Protein AF-A0A7V3T4D0-F1 (afdb_monomer)

Solvent-accessible surface area (backbone atoms only — not comparable to full-atom values): 30977 Å² total; per-residue (Å²): 140,80,85,79,81,73,74,68,70,60,58,57,58,55,50,50,58,54,49,53,52,41,52,51,51,51,52,50,28,52,54,30,37,50,28,10,52,17,19,44,48,46,62,77,41,38,83,82,63,59,73,73,59,82,82,41,54,22,85,73,47,72,92,39,46,38,53,57,53,40,43,53,52,14,54,49,30,37,55,43,21,55,49,27,60,78,30,53,94,41,73,66,18,57,53,50,51,44,51,53,48,51,52,54,49,50,50,51,50,38,34,52,65,65,73,44,72,79,46,51,72,49,64,78,36,36,44,44,49,63,74,73,69,47,63,62,73,48,39,14,52,54,45,50,52,51,51,50,52,53,48,49,53,46,48,52,54,50,47,38,68,74,70,68,60,91,83,87,88,83,85,86,82,91,81,87,86,88,84,89,88,92,85,87,84,88,61,56,58,22,39,44,36,34,30,36,43,31,43,44,32,27,47,86,89,67,49,73,38,73,88,71,33,47,77,67,44,55,34,40,38,29,38,46,99,64,36,34,35,33,36,42,96,49,38,35,38,35,36,53,67,63,28,18,36,38,37,36,56,52,65,93,91,46,77,37,45,31,49,56,41,78,63,62,58,62,38,82,34,52,45,81,44,29,47,58,35,48,54,74,56,35,21,59,42,63,72,71,42,93,61,50,47,64,48,53,43,45,81,34,41,25,23,78,40,48,78,14,38,31,32,37,39,51,76,44,55,70,46,90,84,61,35,29,58,31,31,35,39,32,27,27,36,67,69,30,28,72,43,24,71,70,40,92,59,56,66,76,77,83,66,60,72,67,58,48,48,59,51,69,50,69,40,65,82,77,46,65,67,68,41,67,46,29,38,38,36,51,79,37,73,44,75,56,97,87,42,81,39,63,40,27,32,40,36,39,34,52,40,55,66,81,73,80,55,96,70,75,87,90,77,84,76,76,86,72,70,90,86,74,83,81,68,91,67,78,81,61,84,93,37,53,38,42,38,37,35,43,39,36,58,78,46,76,45,84,40,75,18,49,52,84,59,81,76,62,48,46,73,30,64,36,37,29,57,91,54,53,40,75,96,59,68,35,68,42,32,76,48,75,26,76,40,86,86,55,63,67,66,60,89,43,74,66,56,50,49,50,37,54,48,49,55,52,45,38,53,46,48,57,49,47,43,51,52,50,49,52,51,47,51,52,50,50,48,50,60,70,43,44,65,56,53,53,48,52,53,51,52,52,52,54,51,50,55,51,56,59,63,69,67,62,79,131

Sequence (554 aa):
MSTGFRPATLEARLGLGYYLGTLFLASAVLLLAVAGLGKLAAVFYPATFAARVVAVKDPVFPFLDARVTAFGAAVLELVCAAFIWRHRRSHRAWLALAYVVCLLLLYRVGLLLVGLETGPGCRCLGATVQWVGLHPALEGRLSGWLLAWWALGVCIWACARVLRVRHVASAMGTVWGMMLACSSAATAQHLELRGGLTWVVYYENGQEDKEATQPPKTFTVWLSSNRWCVKSDIELAFGQGSNTFYAVFANKEVPASAGVFAGFYPAFSPPIVTVPWLAFCSGSYFREDPEWQHLPLPWRLALVDPDAHRCKAEVSFLDQISRLPRRVTFRTTEQRLKSVAQSRYLRVGKLPRNDEILRQQDYTRLYPTGMVCGRYQVTIATNLFGMTLPWEAELEVYAQRGVFGGRLSGQQVTSLPPSRILQPKPVRTETFVRVRSMLRLSNAMQRSGEVPLTLLPAHAGVADSRLQSRELGVDHVRYWVRGHDQWKLAPDAQLTNLFVAALKQARWERRMHFFLRASLYLAFAAVLFFPLGLMAWRIVKSSNQRKTQQKCPI

pLDDT: mean 77.73, std 17.2, range [28.48, 98.31]

Nearest PDB structures (foldseek):
  8hw4-assembly1_A  TM=1.841E-01  e=2.597E+00  Homo sapiens

Structure (mmCIF, N/CA/C/O backbone):
data_AF-A0A7V3T4D0-F1
#
_entry.id   AF-A0A7V3T4D0-F1
#
loop_
_atom_site.group_PDB
_atom_site.id
_atom_site.type_symbol
_atom_site.label_atom_id
_atom_site.label_alt_id
_atom_site.label_comp_id
_atom_site.label_asym_id
_atom_site.label_entity_id
_atom_site.label_seq_id
_atom_site.pdbx_PDB_ins_code
_atom_site.Cartn_x
_atom_site.Cartn_y
_atom_site.Cartn_z
_atom_site.occupancy
_atom_site.B_iso_or_equiv
_atom_site.auth_seq_id
_atom_site.auth_comp_id
_atom_site.auth_asym_id
_atom_site.auth_atom_id
_atom_site.pdbx_PDB_model_num
ATOM 1 N N . MET A 1 1 ? -37.286 34.541 74.229 1.00 44.84 1 MET A N 1
ATOM 2 C CA . MET A 1 1 ? -37.266 34.761 72.765 1.00 44.84 1 MET A CA 1
ATOM 3 C C . MET A 1 1 ? -36.307 33.758 72.141 1.00 44.84 1 MET A C 1
ATOM 5 O O . MET A 1 1 ? -35.135 33.801 72.485 1.00 44.84 1 MET A O 1
ATOM 9 N N . SER A 1 2 ? -36.770 32.867 71.263 1.00 40.97 2 SER A N 1
ATOM 10 C CA . SER A 1 2 ? -35.892 32.047 70.414 1.00 40.97 2 SER A CA 1
ATOM 11 C C . SER A 1 2 ? -36.277 32.270 68.952 1.00 40.97 2 SER A C 1
ATOM 13 O O . SER A 1 2 ? -37.372 31.928 68.507 1.00 40.97 2 SER A O 1
ATOM 15 N N . THR A 1 3 ? -35.397 32.920 68.199 1.00 48.38 3 THR A N 1
ATOM 16 C CA . THR A 1 3 ? -35.604 33.202 66.777 1.00 48.38 3 THR A CA 1
ATOM 17 C C . THR A 1 3 ? -35.328 31.937 65.969 1.00 48.38 3 THR A C 1
ATOM 19 O O . THR A 1 3 ? -34.184 31.565 65.721 1.00 48.38 3 THR A O 1
ATOM 22 N N . GLY A 1 4 ? -36.399 31.241 65.579 1.00 47.25 4 GLY A N 1
ATOM 23 C CA . GLY A 1 4 ? -36.317 29.996 64.816 1.00 47.25 4 GLY A CA 1
ATOM 24 C C . GLY A 1 4 ? -35.646 30.190 63.454 1.00 47.25 4 GLY A C 1
ATOM 25 O O . GLY A 1 4 ? -36.272 30.668 62.507 1.00 47.25 4 GLY A O 1
ATOM 26 N N . PHE A 1 5 ? -34.384 29.774 63.347 1.00 52.78 5 PHE A N 1
ATOM 27 C CA . PHE A 1 5 ? -33.596 29.813 62.116 1.00 52.78 5 PHE A CA 1
ATOM 28 C C . PHE A 1 5 ? -34.156 28.795 61.102 1.00 52.78 5 PHE A C 1
ATOM 30 O O . PHE A 1 5 ? -33.805 27.614 61.115 1.00 52.78 5 PHE A O 1
ATOM 37 N N . ARG A 1 6 ? -35.078 29.227 60.230 1.00 52.62 6 ARG A N 1
ATOM 38 C CA . ARG A 1 6 ? -35.637 28.362 59.176 1.00 52.62 6 ARG A CA 1
ATOM 39 C C . ARG A 1 6 ? -34.540 27.993 58.157 1.00 52.62 6 ARG A C 1
ATOM 41 O O . ARG A 1 6 ? -33.875 28.895 57.644 1.00 52.62 6 ARG A O 1
ATOM 48 N N . PRO A 1 7 ? -34.346 26.705 57.814 1.00 55.00 7 PRO A N 1
ATOM 49 C CA . PRO A 1 7 ? -33.242 26.261 56.960 1.00 55.00 7 PRO A CA 1
ATOM 50 C C . PRO A 1 7 ? -33.497 26.535 55.464 1.00 55.00 7 PRO A C 1
ATOM 52 O O . PRO A 1 7 ? -33.751 25.624 54.677 1.00 55.00 7 PRO A O 1
ATOM 55 N N . ALA A 1 8 ? -33.349 27.795 55.043 1.00 56.03 8 ALA A N 1
ATOM 56 C CA . ALA A 1 8 ? -33.472 28.227 53.641 1.00 56.03 8 ALA A CA 1
ATOM 57 C C . ALA A 1 8 ? -32.461 27.554 52.677 1.00 56.03 8 ALA A C 1
ATOM 59 O O . ALA A 1 8 ? -32.614 27.587 51.456 1.00 56.03 8 ALA A O 1
ATOM 60 N N . THR A 1 9 ? -31.415 26.916 53.207 1.00 61.88 9 THR A N 1
ATOM 61 C CA . THR A 1 9 ? -30.320 26.316 52.429 1.00 61.88 9 THR A CA 1
ATOM 62 C C . THR A 1 9 ? -30.679 24.995 51.745 1.00 61.88 9 THR A C 1
ATOM 64 O O . THR A 1 9 ? -29.975 24.585 50.817 1.00 61.88 9 THR A O 1
ATOM 67 N N . LEU A 1 10 ? -31.748 24.310 52.170 1.00 58.03 10 LEU A N 1
ATOM 68 C CA . LEU A 1 10 ? -32.084 22.977 51.657 1.00 58.03 10 LEU A CA 1
ATOM 69 C C . LEU A 1 10 ? -32.953 23.035 50.389 1.00 58.03 10 LEU A C 1
ATOM 71 O O . LEU A 1 10 ? -32.703 22.280 49.448 1.00 58.03 10 LEU A O 1
ATOM 75 N N . GLU A 1 11 ? -33.885 23.988 50.310 1.00 58.84 11 GLU A N 1
ATOM 76 C CA . GLU A 1 11 ? -34.700 24.239 49.111 1.00 58.84 11 GLU A CA 1
ATOM 77 C C . GLU A 1 11 ? -33.863 24.827 47.965 1.00 58.84 11 GLU A C 1
ATOM 79 O O . GLU A 1 11 ? -33.927 24.331 46.839 1.00 58.84 11 GLU A O 1
ATOM 84 N N . ALA A 1 12 ? -32.983 25.794 48.256 1.00 62.16 12 ALA A N 1
ATOM 85 C CA . ALA A 1 12 ? -32.082 26.387 47.261 1.00 62.16 12 ALA A CA 1
ATOM 86 C C . ALA A 1 12 ? -31.193 25.335 46.560 1.00 62.16 12 ALA A C 1
ATOM 88 O O . ALA A 1 12 ? -30.996 25.374 45.342 1.00 62.16 12 ALA A O 1
ATOM 89 N N . ARG A 1 13 ? -30.702 24.336 47.311 1.00 60.84 13 ARG A N 1
ATOM 90 C CA . ARG A 1 13 ? -29.888 23.230 46.769 1.00 60.84 13 ARG A CA 1
ATOM 91 C C . ARG A 1 13 ? -30.697 22.241 45.922 1.00 60.84 13 ARG A C 1
ATOM 93 O O . ARG A 1 13 ? -30.143 21.664 44.987 1.00 60.84 13 ARG A O 1
ATOM 100 N N . LEU A 1 14 ? -31.986 22.049 46.211 1.00 66.25 14 LEU A N 1
ATOM 101 C CA . LEU A 1 14 ? -32.885 21.239 45.377 1.00 66.25 14 LEU A CA 1
ATOM 102 C C . LEU A 1 14 ? -33.254 21.968 44.074 1.00 66.25 14 LEU A C 1
ATOM 104 O O . LEU A 1 14 ? -33.275 21.345 43.010 1.00 66.25 14 LEU A O 1
ATOM 108 N N . GLY A 1 15 ? -33.460 23.288 44.138 1.00 71.94 15 GLY A N 1
ATOM 109 C CA . GLY A 1 15 ? -33.728 24.131 42.971 1.00 71.94 15 GLY A CA 1
ATOM 110 C C . GLY A 1 15 ? -32.603 24.099 41.931 1.00 71.94 15 GLY A C 1
ATOM 111 O O . GLY A 1 15 ? -32.872 23.898 40.746 1.00 71.94 15 GLY A O 1
ATOM 112 N N . LEU A 1 16 ? -31.339 24.211 42.361 1.00 76.44 16 LEU A N 1
ATOM 113 C CA . LEU A 1 16 ? -30.188 24.249 41.447 1.00 76.44 16 LEU A CA 1
ATOM 114 C C . LEU A 1 16 ? -30.050 22.969 40.603 1.00 76.44 16 LEU A C 1
ATOM 116 O O . LEU A 1 16 ? -29.874 23.048 39.388 1.00 76.44 16 LEU A O 1
ATOM 120 N N . GLY A 1 17 ? -30.177 21.786 41.215 1.00 77.38 17 GLY A N 1
ATOM 121 C CA . GLY A 1 17 ? -30.091 20.510 40.491 1.00 77.38 17 GLY A CA 1
ATOM 122 C C . GLY A 1 17 ? -31.218 20.324 39.469 1.00 77.38 17 GLY A C 1
ATOM 123 O O . GLY A 1 17 ? -30.985 19.857 38.353 1.00 77.38 17 GLY A O 1
ATOM 124 N N . TYR A 1 18 ? -32.436 20.750 39.817 1.00 81.12 18 TYR A N 1
ATOM 125 C CA . TYR A 1 18 ? -33.582 20.732 38.906 1.00 81.12 18 TYR A CA 1
ATOM 126 C C . TYR A 1 18 ? -33.411 21.715 37.735 1.00 81.12 18 TYR A C 1
ATOM 128 O O . TYR A 1 18 ? -33.727 21.384 36.587 1.00 81.12 18 TYR A O 1
ATOM 136 N N . TYR A 1 19 ? -32.865 22.903 38.005 1.00 83.25 19 TYR A N 1
ATOM 137 C CA . TYR A 1 19 ? -32.579 23.919 36.995 1.00 83.25 19 TYR A CA 1
ATOM 138 C C . TYR A 1 19 ? -31.507 23.447 36.001 1.00 83.25 19 TYR A C 1
ATOM 140 O O . TYR A 1 19 ? -31.752 23.453 34.794 1.00 83.25 19 TYR A O 1
ATOM 148 N N . LEU A 1 20 ? -30.379 22.922 36.495 1.00 86.06 20 LEU A N 1
ATOM 149 C CA . LEU A 1 20 ? -29.310 22.351 35.664 1.00 86.06 20 LEU A CA 1
ATOM 150 C C . LEU A 1 20 ? -29.809 21.184 34.797 1.00 86.06 20 LEU A C 1
ATOM 152 O O . LEU A 1 20 ? -29.524 21.137 33.601 1.00 86.06 20 LEU A O 1
ATOM 156 N N . GLY A 1 21 ? -30.618 20.280 35.361 1.00 88.06 21 GLY A N 1
ATOM 157 C CA . GLY A 1 21 ? -31.240 19.196 34.597 1.00 88.06 21 GLY A CA 1
ATOM 158 C C . GLY A 1 21 ? -32.201 19.697 33.510 1.00 88.06 21 GLY A C 1
ATOM 159 O O . GLY A 1 21 ? -32.246 19.136 32.416 1.00 88.06 21 GLY A O 1
ATOM 160 N N . THR A 1 22 ? -32.935 20.782 33.776 1.00 89.50 22 THR A N 1
ATOM 161 C CA . THR A 1 22 ? -33.838 21.403 32.792 1.00 89.50 22 THR A CA 1
ATOM 162 C C . THR A 1 22 ? -33.060 22.091 31.665 1.00 89.50 22 THR A C 1
ATOM 164 O O . THR A 1 22 ? -33.441 21.951 30.503 1.00 89.50 22 THR A O 1
ATOM 167 N N . LEU A 1 23 ? -31.954 22.777 31.979 1.00 91.31 23 LEU A N 1
ATOM 168 C CA . LEU A 1 23 ? -31.052 23.372 30.985 1.00 91.31 23 LEU A CA 1
ATOM 169 C C . LEU A 1 23 ? -30.394 22.310 30.095 1.00 91.31 23 LEU A C 1
ATOM 171 O O . LEU A 1 23 ? -30.371 22.466 28.876 1.00 91.31 23 LEU A O 1
ATOM 175 N N . PHE A 1 24 ? -29.919 21.206 30.680 1.00 92.56 24 PHE A N 1
ATOM 176 C CA . PHE A 1 24 ? -29.351 20.087 29.925 1.00 92.56 24 PHE A CA 1
ATOM 177 C C . PHE A 1 24 ? -30.374 19.458 28.965 1.00 92.56 24 PHE A C 1
ATOM 179 O O . PHE A 1 24 ? -30.067 19.218 27.799 1.00 92.56 24 PHE A O 1
ATOM 186 N N . LEU A 1 25 ? -31.615 19.230 29.413 1.00 93.31 25 LEU A N 1
ATOM 187 C CA . LEU A 1 25 ? -32.663 18.730 28.519 1.00 93.31 25 LEU A CA 1
ATOM 188 C C . LEU A 1 25 ? -33.030 19.745 27.426 1.00 93.31 25 LEU A C 1
ATOM 190 O O . LEU A 1 25 ? -33.302 19.337 26.301 1.00 93.31 25 LEU A O 1
ATOM 194 N N . ALA A 1 26 ? -33.015 21.048 27.717 1.00 93.69 26 ALA A N 1
ATOM 195 C CA . ALA A 1 26 ? -33.264 22.082 26.713 1.00 93.69 26 ALA A CA 1
ATOM 196 C C . ALA A 1 26 ? -32.164 22.126 25.635 1.00 93.69 26 ALA A C 1
ATOM 198 O O . ALA A 1 26 ? -32.487 22.208 24.449 1.00 93.69 26 ALA A O 1
ATOM 199 N N . SER A 1 27 ? -30.884 21.997 26.011 1.00 94.00 27 SER A N 1
ATOM 200 C CA . SER A 1 27 ? -29.794 21.910 25.029 1.00 94.00 27 SER A CA 1
ATOM 201 C C . SER A 1 27 ? -29.844 20.601 24.236 1.00 94.00 27 SER A C 1
ATOM 203 O O . SER A 1 27 ? -29.645 20.622 23.023 1.00 94.00 27 SER A O 1
ATOM 205 N N . ALA A 1 28 ? -30.213 19.478 24.863 1.00 94.31 28 ALA A N 1
ATOM 206 C CA . ALA A 1 28 ? -30.442 18.219 24.157 1.00 94.31 28 ALA A CA 1
ATOM 207 C C . ALA A 1 28 ? -31.581 18.316 23.121 1.00 94.31 28 ALA A C 1
ATOM 209 O O . ALA A 1 28 ? -31.410 17.836 22.004 1.00 94.31 28 ALA A O 1
ATOM 210 N N . VAL A 1 29 ? -32.701 18.985 23.440 1.00 96.69 29 VAL A N 1
ATOM 211 C CA . VAL A 1 29 ? -33.791 19.262 22.478 1.00 96.69 29 VAL A CA 1
ATOM 212 C C . VAL A 1 29 ? -33.286 20.066 21.284 1.00 96.69 29 VAL A C 1
ATOM 214 O O . VAL A 1 29 ? -33.550 19.678 20.148 1.00 96.69 29 VAL A O 1
ATOM 217 N N . LEU A 1 30 ? -32.553 21.159 21.527 1.00 95.38 30 LEU A N 1
ATOM 218 C CA . LEU A 1 30 ? -32.020 22.008 20.461 1.00 95.38 30 LEU A CA 1
ATOM 219 C C . LEU A 1 30 ? -31.077 21.221 19.541 1.00 95.38 30 LEU A C 1
ATOM 221 O O . LEU A 1 30 ? -31.228 21.255 18.324 1.00 95.38 30 LEU A O 1
ATOM 225 N N . LEU A 1 31 ? -30.140 20.470 20.123 1.00 93.31 31 LEU A N 1
ATOM 226 C CA . LEU A 1 31 ? -29.150 19.693 19.379 1.00 93.31 31 LEU A CA 1
ATOM 227 C C . LEU A 1 31 ? -29.790 18.543 18.581 1.00 93.31 31 LEU A C 1
ATOM 229 O O . LEU A 1 31 ? -29.401 18.323 17.437 1.00 93.31 31 LEU A O 1
ATOM 233 N N . LEU A 1 32 ? -30.798 17.855 19.134 1.00 94.50 32 LEU A N 1
ATOM 234 C CA . LEU A 1 32 ? -31.573 16.838 18.409 1.00 94.50 32 LEU A CA 1
ATOM 235 C C . LEU A 1 32 ? -32.390 17.449 17.264 1.00 94.50 32 LEU A C 1
ATOM 237 O O . LEU A 1 32 ? -32.401 16.901 16.166 1.00 94.50 32 LEU A O 1
ATOM 241 N N . ALA A 1 33 ? -33.036 18.599 17.481 1.00 96.06 33 ALA A N 1
ATOM 242 C CA . ALA A 1 33 ? -33.791 19.277 16.431 1.00 96.06 33 ALA A CA 1
ATOM 243 C C . ALA A 1 33 ? -32.881 19.734 15.278 1.00 96.06 33 ALA A C 1
ATOM 245 O O . ALA A 1 33 ? -33.193 19.506 14.111 1.00 96.06 33 ALA A O 1
ATOM 246 N N . VAL A 1 34 ? -31.721 20.312 15.600 1.00 92.81 34 VAL A N 1
ATOM 247 C CA . VAL A 1 34 ? -30.712 20.749 14.624 1.00 92.81 34 VAL A CA 1
ATOM 248 C C . VAL A 1 34 ? -30.102 19.564 13.858 1.00 92.81 34 VAL A C 1
ATOM 250 O O . VAL A 1 34 ? -29.933 19.647 12.640 1.00 92.81 34 VAL A O 1
ATOM 253 N N . ALA A 1 35 ? -29.814 18.444 14.529 1.00 91.31 35 ALA A N 1
ATOM 254 C CA . ALA A 1 35 ? -29.312 17.227 13.886 1.00 91.31 35 ALA A CA 1
ATOM 255 C C . ALA A 1 35 ? -30.373 16.537 13.004 1.00 91.31 35 ALA A C 1
ATOM 257 O O . ALA A 1 35 ? -30.034 16.005 11.943 1.00 91.31 35 ALA A O 1
ATOM 258 N N . GLY A 1 36 ? -31.647 16.581 13.403 1.00 93.69 36 GLY A N 1
ATOM 259 C CA . GLY A 1 36 ? -32.761 16.022 12.639 1.00 93.69 36 GLY A CA 1
ATOM 260 C C . GLY A 1 36 ? -33.074 16.849 11.392 1.00 93.69 36 GLY A C 1
ATOM 261 O O . GLY A 1 36 ? -33.123 16.309 10.287 1.00 93.69 36 GLY A O 1
ATOM 262 N N . LEU A 1 37 ? -33.186 18.176 11.529 1.00 93.81 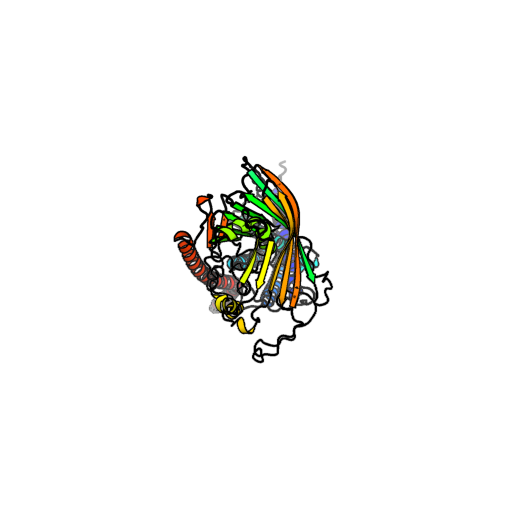37 LEU A N 1
ATOM 263 C CA . LEU A 1 37 ? -33.359 19.089 10.391 1.00 93.81 37 LEU A CA 1
ATOM 264 C C . LEU A 1 37 ? -32.179 19.003 9.409 1.00 93.81 37 LEU A C 1
ATOM 266 O O . LEU A 1 37 ? -32.400 18.920 8.202 1.00 93.81 37 LEU A O 1
ATOM 270 N N . GLY A 1 38 ? -30.940 18.930 9.910 1.00 89.19 38 GLY A N 1
ATOM 271 C CA . GLY A 1 38 ? -29.743 18.752 9.082 1.00 89.19 38 GLY A CA 1
ATOM 272 C C . GLY A 1 38 ? -29.739 17.448 8.272 1.00 89.19 38 GLY A C 1
ATOM 273 O O . GLY A 1 38 ? -29.230 17.421 7.148 1.00 89.19 38 GLY A O 1
ATOM 274 N N . LYS A 1 39 ? -30.337 16.368 8.794 1.00 90.31 39 LYS A N 1
ATOM 275 C CA . LYS A 1 39 ? -30.540 15.113 8.047 1.00 90.31 39 LYS A CA 1
ATOM 276 C C . LYS A 1 39 ? -31.687 15.209 7.041 1.00 90.31 39 LYS A C 1
ATOM 278 O O . LYS A 1 39 ? -31.498 14.779 5.906 1.00 90.31 39 LYS A O 1
ATOM 283 N N . LEU A 1 40 ? -32.835 15.798 7.401 1.00 92.00 40 LEU A N 1
ATOM 284 C CA . LEU A 1 40 ? -33.936 16.013 6.446 1.00 92.00 40 LEU A CA 1
ATOM 285 C C . LEU A 1 40 ? -33.474 16.855 5.251 1.00 92.00 40 LEU A C 1
ATOM 287 O O . LEU A 1 40 ? -33.713 16.475 4.107 1.00 92.00 40 LEU A O 1
ATOM 291 N N . ALA A 1 41 ? -32.740 17.941 5.499 1.00 88.69 41 ALA A N 1
ATOM 292 C CA . ALA A 1 41 ? -32.164 18.766 4.444 1.00 88.69 41 ALA A CA 1
ATOM 293 C C . ALA A 1 41 ? -31.230 17.970 3.515 1.00 88.69 41 ALA A C 1
ATOM 295 O O . ALA A 1 41 ? -31.328 18.094 2.297 1.00 88.69 41 ALA A O 1
ATOM 296 N N . ALA A 1 42 ? -30.372 17.107 4.069 1.00 83.88 42 ALA A N 1
ATOM 297 C CA . ALA A 1 42 ? -29.490 16.243 3.280 1.00 83.88 42 ALA A CA 1
ATOM 298 C C . ALA A 1 42 ? -30.251 15.207 2.424 1.00 83.88 42 ALA A C 1
ATOM 300 O O . ALA A 1 42 ? -29.765 14.806 1.366 1.00 83.88 42 ALA A O 1
ATOM 301 N N . VAL A 1 43 ? -31.436 14.770 2.869 1.00 87.06 43 VAL A N 1
ATOM 302 C CA . VAL A 1 43 ? -32.305 13.845 2.123 1.00 87.06 43 VAL A CA 1
ATOM 303 C C . VAL A 1 43 ? -33.056 14.569 0.998 1.00 87.06 43 VAL A C 1
ATOM 305 O O . VAL A 1 43 ? -33.069 14.069 -0.128 1.00 87.06 43 VAL A O 1
ATOM 308 N N . PHE A 1 44 ? -33.642 15.740 1.275 1.00 88.88 44 PHE A N 1
ATOM 309 C CA . PHE A 1 44 ? -34.478 16.481 0.319 1.00 88.88 44 PHE A CA 1
ATOM 310 C C . PHE A 1 44 ? -33.698 17.363 -0.671 1.00 88.88 44 PHE A C 1
ATOM 312 O O . PHE A 1 44 ? -34.174 17.564 -1.786 1.00 88.88 44 PHE A O 1
ATOM 319 N N . TYR A 1 45 ? -32.493 17.833 -0.326 1.00 83.44 45 TYR A N 1
ATOM 320 C CA . TYR A 1 45 ? -31.660 18.692 -1.185 1.00 83.44 45 TYR A CA 1
ATOM 321 C C . TYR A 1 45 ? -30.331 18.016 -1.591 1.00 83.44 45 TYR A C 1
ATOM 323 O O . TYR A 1 45 ? -29.245 18.508 -1.279 1.00 83.44 45 TYR A O 1
ATOM 331 N N . PRO A 1 46 ? -30.363 16.883 -2.321 1.00 70.19 46 PRO A N 1
ATOM 332 C CA . PRO A 1 46 ? -29.155 16.135 -2.682 1.00 70.19 46 PRO A CA 1
ATOM 333 C C . PRO A 1 46 ? -28.270 16.833 -3.729 1.00 70.19 46 PRO A C 1
ATOM 335 O O . PRO A 1 46 ? -27.127 16.424 -3.922 1.00 70.19 46 PRO A O 1
ATOM 338 N N . ALA A 1 47 ? -28.793 17.850 -4.424 1.00 62.78 47 ALA A N 1
ATOM 339 C CA . ALA A 1 47 ? -28.075 18.581 -5.469 1.00 62.78 47 ALA A CA 1
ATOM 340 C C . ALA A 1 47 ? -26.964 19.484 -4.903 1.00 62.78 47 ALA A C 1
ATOM 342 O O . ALA A 1 47 ? -25.892 19.576 -5.493 1.00 62.78 47 ALA A O 1
ATOM 343 N N . THR A 1 48 ? -27.192 20.104 -3.742 1.00 62.09 48 THR A N 1
ATOM 344 C CA . THR A 1 48 ? -26.207 20.953 -3.052 1.00 62.09 48 THR A CA 1
ATOM 345 C C . THR A 1 48 ? -25.251 20.138 -2.180 1.00 62.09 48 THR A C 1
ATOM 347 O O . THR A 1 48 ? -24.067 20.456 -2.097 1.00 62.09 48 THR A O 1
ATOM 350 N N . PHE A 1 49 ? -25.722 19.042 -1.576 1.00 57.78 49 PHE A N 1
ATOM 351 C CA . PHE A 1 49 ? -24.949 18.233 -0.623 1.00 57.78 49 PHE A CA 1
ATOM 352 C C . PHE A 1 49 ? -24.365 16.953 -1.238 1.00 57.78 49 PHE A C 1
ATOM 354 O O . PHE A 1 49 ? -24.598 15.844 -0.759 1.00 57.78 49 PHE A O 1
ATOM 361 N N . ALA A 1 50 ? -23.556 17.139 -2.288 1.00 48.44 50 ALA A N 1
ATOM 362 C CA . ALA A 1 50 ? -22.761 16.121 -2.982 1.00 48.44 50 ALA A CA 1
ATOM 363 C C . ALA A 1 50 ? -23.543 14.858 -3.412 1.00 48.44 50 ALA A C 1
ATOM 365 O O . ALA A 1 50 ? -23.687 13.894 -2.655 1.00 48.44 50 ALA A O 1
ATOM 366 N N . ALA A 1 51 ? -23.907 14.803 -4.698 1.00 43.56 51 ALA A N 1
ATOM 367 C CA . ALA A 1 51 ? -24.718 13.770 -5.362 1.00 43.56 51 ALA A CA 1
ATOM 368 C C . ALA A 1 51 ? -24.215 12.296 -5.306 1.00 43.56 51 ALA A C 1
ATOM 370 O O . ALA A 1 51 ? -24.722 11.441 -6.027 1.00 43.56 51 ALA A O 1
ATOM 371 N N . ARG A 1 52 ? -23.242 11.950 -4.451 1.00 48.41 52 ARG A N 1
ATOM 372 C CA . ARG A 1 52 ? -22.735 10.578 -4.244 1.00 48.41 52 ARG A CA 1
ATOM 373 C C . ARG A 1 52 ? -23.492 9.758 -3.190 1.00 48.41 52 ARG A C 1
ATOM 375 O O . ARG A 1 52 ? -23.275 8.556 -3.120 1.00 48.41 52 ARG A O 1
ATOM 382 N N . VAL A 1 53 ? -24.382 10.352 -2.390 1.00 51.31 53 VAL A N 1
ATOM 383 C CA . VAL A 1 53 ? -25.160 9.615 -1.357 1.00 51.31 53 VAL A CA 1
ATOM 384 C C . VAL A 1 53 ? -26.312 8.787 -1.962 1.00 51.31 53 VAL A C 1
ATOM 386 O O . VAL A 1 53 ? -26.920 7.964 -1.289 1.00 51.31 53 VAL A O 1
ATOM 389 N N . VAL A 1 54 ? -26.630 8.997 -3.242 1.00 48.12 54 VAL A N 1
ATOM 390 C CA . VAL A 1 54 ? -27.906 8.599 -3.866 1.00 48.12 54 VAL A CA 1
ATOM 391 C C . VAL A 1 54 ? -28.109 7.083 -3.999 1.00 48.12 54 VAL A C 1
ATOM 393 O O . VAL A 1 54 ? -29.255 6.649 -4.004 1.00 48.12 54 VAL A O 1
ATOM 396 N N . ALA A 1 55 ? -27.035 6.290 -4.073 1.00 59.25 55 ALA A N 1
ATOM 397 C CA . ALA A 1 55 ? -27.092 4.843 -4.331 1.00 59.25 55 ALA A CA 1
ATOM 398 C C . ALA A 1 55 ? -26.197 4.003 -3.394 1.00 59.25 55 ALA A C 1
ATOM 400 O O . ALA A 1 55 ? -25.849 2.865 -3.708 1.00 59.25 55 ALA A O 1
ATOM 401 N N . VAL A 1 56 ? -25.766 4.567 -2.259 1.00 73.50 56 VAL A N 1
ATOM 402 C CA . VAL A 1 56 ? -24.917 3.852 -1.296 1.00 73.50 56 VAL A CA 1
ATOM 403 C C . VAL A 1 56 ? -25.803 3.205 -0.232 1.00 73.50 56 VAL A C 1
ATOM 405 O O . VAL A 1 56 ? -26.488 3.895 0.527 1.00 73.50 56 VAL A O 1
ATOM 408 N N . LYS A 1 57 ? -25.773 1.871 -0.183 1.00 81.38 57 LYS A N 1
ATOM 409 C CA . LYS A 1 57 ? -26.393 1.070 0.881 1.00 81.38 57 LYS A CA 1
ATOM 410 C C . LYS A 1 57 ? -25.816 1.449 2.239 1.00 81.38 57 LYS A C 1
ATOM 412 O O . LYS A 1 57 ? -24.619 1.717 2.352 1.00 81.38 57 LYS A O 1
ATOM 417 N N . ASP A 1 58 ? -26.654 1.445 3.267 1.00 87.25 58 ASP A N 1
ATOM 418 C CA . ASP A 1 58 ? -26.196 1.713 4.623 1.00 87.25 58 ASP A CA 1
ATOM 419 C C . ASP A 1 58 ? -25.202 0.622 5.078 1.00 87.25 58 ASP A C 1
ATOM 421 O O . ASP A 1 58 ? -25.468 -0.570 4.892 1.00 87.25 58 ASP A O 1
ATOM 425 N N . PRO A 1 59 ? -24.036 0.981 5.643 1.00 81.88 59 PRO A N 1
ATOM 426 C CA . PRO A 1 59 ? -23.019 -0.004 5.999 1.00 81.88 59 PRO A CA 1
ATOM 427 C C . PRO A 1 59 ? -23.405 -0.882 7.196 1.00 81.88 59 PRO A C 1
ATOM 429 O O . PRO A 1 59 ? -22.913 -2.008 7.307 1.00 81.88 59 PRO A O 1
ATOM 432 N N . VAL A 1 60 ? -24.275 -0.387 8.084 1.00 86.44 60 VAL A N 1
ATOM 433 C CA . VAL A 1 60 ? -24.827 -1.158 9.203 1.00 86.44 60 VAL A CA 1
ATOM 434 C C . VAL A 1 60 ? -26.044 -1.944 8.724 1.00 86.44 60 VAL A C 1
ATOM 436 O O . VAL A 1 60 ? -26.156 -3.133 9.021 1.00 86.44 60 VAL A O 1
ATOM 439 N N . PHE A 1 61 ? -26.912 -1.320 7.924 1.00 88.00 61 PHE A N 1
ATOM 440 C CA . PHE A 1 61 ? -28.148 -1.903 7.396 1.00 88.00 61 PHE A CA 1
ATOM 441 C C . PHE A 1 61 ? -28.105 -2.063 5.861 1.00 88.00 61 PHE A C 1
ATOM 443 O O . PHE A 1 61 ? -28.820 -1.359 5.157 1.00 88.00 61 PHE A O 1
ATOM 450 N N . PRO A 1 62 ? -27.353 -3.025 5.290 1.00 82.19 62 PRO A N 1
ATOM 451 C CA . PRO A 1 62 ? -27.145 -3.145 3.836 1.00 82.19 62 PRO A CA 1
ATOM 452 C C . PRO A 1 62 ? -28.400 -3.536 3.029 1.00 82.19 62 PRO A C 1
ATOM 454 O O . PRO A 1 62 ? -28.339 -3.692 1.805 1.00 82.19 62 PRO A O 1
ATOM 457 N N . PHE A 1 63 ? -29.536 -3.725 3.699 1.00 87.38 63 PHE A N 1
ATOM 458 C CA . PHE A 1 63 ? -30.868 -3.893 3.115 1.00 87.38 63 PHE A CA 1
ATOM 459 C C . PHE A 1 63 ? -31.650 -2.567 2.998 1.00 87.38 63 PHE A C 1
ATOM 461 O O . PHE A 1 63 ? -32.688 -2.548 2.347 1.00 87.38 63 PHE A O 1
ATOM 468 N N . LEU A 1 64 ? -31.147 -1.474 3.580 1.00 88.81 64 LEU A N 1
ATOM 469 C CA . LEU A 1 64 ? -31.656 -0.110 3.443 1.00 88.81 64 LEU A CA 1
ATOM 470 C C . LEU A 1 64 ? -30.649 0.759 2.680 1.00 88.81 64 LEU A C 1
ATOM 472 O O . LEU A 1 64 ? -29.431 0.612 2.815 1.00 88.81 64 LEU A O 1
ATOM 476 N N . ASP A 1 65 ? -31.160 1.721 1.919 1.00 86.94 65 ASP A N 1
ATOM 477 C CA . ASP A 1 65 ? -30.335 2.803 1.391 1.00 86.94 65 ASP A CA 1
ATOM 478 C C . ASP A 1 65 ? -30.000 3.793 2.508 1.00 86.94 65 ASP A C 1
ATOM 480 O O . ASP A 1 65 ? -30.859 4.119 3.333 1.00 86.94 65 ASP A O 1
ATOM 484 N N . ALA A 1 66 ? -28.788 4.358 2.497 1.00 85.19 66 ALA A N 1
ATOM 485 C CA . ALA A 1 66 ? -28.358 5.325 3.513 1.00 85.19 66 ALA A CA 1
ATOM 486 C C . ALA A 1 66 ? -29.305 6.540 3.629 1.00 85.19 66 ALA A C 1
ATOM 488 O O . ALA A 1 66 ? -29.432 7.135 4.697 1.00 85.19 66 ALA A O 1
ATOM 489 N N . ARG A 1 67 ? -30.022 6.884 2.547 1.00 86.00 67 ARG A N 1
ATOM 490 C CA . ARG A 1 67 ? -31.096 7.893 2.538 1.00 86.00 67 ARG A CA 1
ATOM 491 C C . ARG A 1 67 ? -32.288 7.515 3.419 1.00 86.00 67 ARG A C 1
ATOM 493 O O . ARG A 1 67 ? -32.786 8.370 4.145 1.00 86.00 67 ARG A O 1
ATOM 500 N N . VAL A 1 68 ? -32.734 6.259 3.366 1.00 90.56 68 VAL A N 1
ATOM 501 C CA . VAL A 1 68 ? -33.872 5.760 4.154 1.00 90.56 68 VAL A CA 1
ATOM 502 C C . VAL A 1 68 ? -33.488 5.704 5.632 1.00 90.56 68 VAL A C 1
ATOM 504 O O . VAL A 1 68 ? -34.243 6.195 6.471 1.00 90.56 68 VAL A O 1
ATOM 507 N N . THR A 1 69 ? -32.282 5.218 5.953 1.00 90.00 69 THR A N 1
ATOM 508 C CA . THR A 1 69 ? -31.755 5.248 7.328 1.00 90.00 69 THR A CA 1
ATOM 509 C C . THR A 1 69 ? -31.640 6.681 7.854 1.00 90.00 69 THR A C 1
ATOM 511 O O . THR A 1 69 ? -32.105 6.971 8.956 1.00 90.00 69 THR A O 1
ATOM 514 N N . ALA A 1 70 ? -31.072 7.603 7.064 1.00 89.38 70 ALA A N 1
ATOM 515 C CA . ALA A 1 70 ? -30.922 9.005 7.453 1.00 89.38 70 ALA A CA 1
ATOM 516 C C . ALA A 1 70 ? -32.274 9.704 7.664 1.00 89.38 70 ALA A C 1
ATOM 518 O O . ALA A 1 70 ? -32.421 10.444 8.635 1.00 89.38 70 ALA A O 1
ATOM 519 N N . PHE A 1 71 ? -33.266 9.441 6.807 1.00 92.38 71 PHE A N 1
ATOM 520 C CA . PHE A 1 71 ? -34.628 9.955 6.960 1.00 92.38 71 PHE A CA 1
ATOM 521 C C . PHE A 1 71 ? -35.305 9.412 8.227 1.00 92.38 71 PHE A C 1
ATOM 523 O O . PHE A 1 71 ? -35.833 10.189 9.020 1.00 92.38 71 PHE A O 1
ATOM 530 N N . GLY A 1 72 ? -35.231 8.098 8.467 1.00 92.31 72 GLY A N 1
ATOM 531 C CA . GLY A 1 72 ? -35.778 7.476 9.676 1.00 92.31 72 GLY A CA 1
ATOM 532 C C . GLY A 1 72 ? -35.145 8.023 10.960 1.00 92.31 72 GLY A C 1
ATOM 533 O O . GLY A 1 72 ? -35.859 8.365 11.902 1.00 92.31 72 GLY A O 1
ATOM 534 N N . ALA A 1 73 ? -33.819 8.192 10.973 1.00 92.19 73 ALA A N 1
ATOM 535 C CA . ALA A 1 73 ? -33.100 8.825 12.078 1.00 92.19 73 ALA A CA 1
ATOM 536 C C . ALA A 1 73 ? -33.524 10.291 12.283 1.00 92.19 73 ALA A C 1
ATOM 538 O O . ALA A 1 73 ? -33.750 10.708 13.415 1.00 92.19 73 ALA A O 1
ATOM 539 N N . ALA A 1 74 ? -33.694 11.055 11.201 1.00 93.44 74 ALA A N 1
ATOM 540 C CA . ALA A 1 74 ? -34.122 12.451 11.257 1.00 93.44 74 ALA A CA 1
ATOM 541 C C . ALA A 1 74 ? -35.519 12.620 11.872 1.00 93.44 74 ALA A C 1
ATOM 543 O O . ALA A 1 74 ? -35.715 13.439 12.771 1.00 93.44 74 ALA A O 1
ATOM 544 N N . VAL A 1 75 ? -36.484 11.814 11.415 1.00 95.38 75 VAL A N 1
ATOM 545 C CA . VAL A 1 75 ? -37.850 11.793 11.958 1.00 95.38 75 VAL A CA 1
ATOM 546 C C . VAL A 1 75 ? -37.826 11.396 13.434 1.00 95.38 75 VAL A C 1
ATOM 548 O O . VAL A 1 75 ? -38.481 12.044 14.250 1.00 95.38 75 VAL A O 1
ATOM 551 N N . LEU A 1 76 ? -37.035 10.382 13.800 1.00 94.31 76 LEU A N 1
ATOM 552 C CA . LEU A 1 76 ? -36.915 9.937 15.186 1.00 94.31 76 LEU A CA 1
ATOM 553 C C . LEU A 1 76 ? -36.341 11.027 16.104 1.00 94.31 76 LEU A C 1
ATOM 555 O O . LEU A 1 76 ? -36.908 11.288 17.163 1.00 94.31 76 LEU A O 1
ATOM 559 N N . GLU A 1 77 ? -35.254 11.685 15.699 1.00 94.94 77 GLU A N 1
ATOM 560 C CA . GLU A 1 77 ? -34.629 12.772 16.463 1.00 94.94 77 GLU A CA 1
ATOM 561 C C . GLU A 1 77 ? -35.599 13.941 16.688 1.00 94.94 77 GLU A C 1
ATOM 563 O O . GLU A 1 77 ? -35.692 14.446 17.808 1.00 94.94 77 GLU A O 1
ATOM 568 N N . LEU A 1 78 ? -36.381 14.320 15.670 1.00 96.44 78 LEU A N 1
ATOM 569 C CA . LEU A 1 78 ? -37.380 15.392 15.764 1.00 96.44 78 LEU A CA 1
ATOM 570 C C . LEU A 1 78 ? -38.567 15.019 16.663 1.00 96.44 78 LEU A C 1
ATOM 572 O O . LEU A 1 78 ? -38.976 15.819 17.509 1.00 96.44 78 LEU A O 1
ATOM 576 N N . VAL A 1 79 ? -39.092 13.795 16.541 1.00 96.00 79 VAL A N 1
ATOM 577 C CA . VAL A 1 79 ? -40.159 13.283 17.419 1.00 96.00 79 VAL A CA 1
ATOM 578 C C . VAL A 1 79 ? -39.677 13.217 18.871 1.00 96.00 79 VAL A C 1
ATOM 580 O O . VAL A 1 79 ? -40.391 13.645 19.783 1.00 96.00 79 VAL A O 1
ATOM 583 N N . CYS A 1 80 ? -38.449 12.752 19.106 1.00 95.50 80 CYS A N 1
ATOM 584 C CA . CYS A 1 80 ? -37.854 12.729 20.436 1.00 95.50 80 CYS A CA 1
ATOM 585 C C . CYS A 1 80 ? -37.592 14.141 20.979 1.00 95.50 80 CYS A C 1
ATOM 587 O O . CYS A 1 80 ? -37.911 14.385 22.141 1.00 95.50 80 CYS A O 1
ATOM 589 N N . ALA A 1 81 ? -37.112 15.091 20.171 1.00 96.62 81 ALA A N 1
ATOM 590 C CA . ALA A 1 81 ? -36.951 16.488 20.579 1.00 96.62 81 ALA A CA 1
ATOM 591 C C . ALA A 1 81 ? -38.291 17.109 21.021 1.00 96.62 81 ALA A C 1
ATOM 593 O O . ALA A 1 81 ? -38.384 17.668 22.117 1.00 96.62 81 ALA A O 1
ATOM 594 N N . ALA A 1 82 ? -39.359 16.931 20.234 1.00 97.44 82 ALA A N 1
ATOM 595 C CA . ALA A 1 82 ? -40.701 17.407 20.577 1.00 97.44 82 ALA A CA 1
ATOM 596 C C . ALA A 1 82 ? -41.255 16.747 21.858 1.00 97.44 82 ALA A C 1
ATOM 598 O O . ALA A 1 82 ? -41.831 17.421 22.719 1.00 97.44 82 ALA A O 1
ATOM 599 N N . PHE A 1 83 ? -41.043 15.437 22.028 1.00 96.00 83 PHE A N 1
ATOM 600 C CA . PHE A 1 83 ? -41.469 14.700 23.220 1.00 96.00 83 PHE A CA 1
ATOM 601 C C . PHE A 1 83 ? -40.703 15.130 24.482 1.00 96.00 83 PHE A C 1
ATOM 603 O O . PHE A 1 83 ? -41.316 15.375 25.526 1.00 96.00 83 PHE A O 1
ATOM 610 N N . ILE A 1 84 ? -39.374 15.261 24.389 1.00 96.44 84 ILE A N 1
ATOM 611 C CA . ILE A 1 84 ? -38.506 15.742 25.472 1.00 96.44 84 ILE A CA 1
ATOM 612 C C . ILE A 1 84 ? -38.909 17.166 25.856 1.00 96.44 84 ILE A C 1
ATOM 614 O O . ILE A 1 84 ? -39.052 17.436 27.044 1.00 96.44 84 ILE A O 1
ATOM 618 N N . TRP A 1 85 ? -39.183 18.053 24.893 1.00 96.94 85 TRP A N 1
ATOM 619 C CA . TRP A 1 85 ? -39.652 19.414 25.167 1.00 96.94 85 TRP A CA 1
ATOM 620 C C . TRP A 1 85 ? -40.978 19.431 25.939 1.00 96.94 85 TRP A C 1
ATOM 622 O O . TRP A 1 85 ? -41.055 20.016 27.025 1.00 96.94 85 TRP A O 1
ATOM 632 N N . ARG A 1 86 ? -42.000 18.718 25.436 1.00 97.00 86 ARG A N 1
ATOM 633 C CA . ARG A 1 86 ? -43.325 18.605 26.076 1.00 97.00 86 ARG A CA 1
ATOM 634 C C . ARG A 1 86 ? -43.244 18.026 27.492 1.00 97.00 86 ARG A C 1
ATOM 636 O O . ARG A 1 86 ? -44.031 18.399 28.360 1.00 97.00 86 ARG A O 1
ATOM 643 N N . HIS A 1 87 ? -42.292 17.128 27.741 1.00 94.69 87 HIS A N 1
ATOM 644 C CA . HIS A 1 87 ? -42.135 16.430 29.016 1.00 94.69 87 HIS A CA 1
ATOM 645 C C . HIS A 1 87 ? -40.867 16.805 29.797 1.00 94.69 87 HIS A C 1
ATOM 647 O O . HIS A 1 87 ? -40.498 16.071 30.711 1.00 94.69 87 HIS A O 1
ATOM 653 N N . ARG A 1 88 ? -40.240 17.961 29.523 1.00 92.50 88 ARG A N 1
ATOM 654 C CA . ARG A 1 88 ? -38.930 18.369 30.087 1.00 92.50 88 ARG A CA 1
ATOM 655 C C . ARG A 1 88 ? -38.846 18.390 31.618 1.00 92.50 88 ARG A C 1
ATOM 657 O O . ARG A 1 88 ? -37.772 18.244 32.181 1.00 92.50 88 ARG A O 1
ATOM 664 N N . ARG A 1 89 ? -39.990 18.527 32.299 1.00 89.25 89 ARG A N 1
ATOM 665 C CA . ARG A 1 89 ? -40.120 18.482 33.769 1.00 89.25 89 ARG A CA 1
ATOM 666 C C . ARG A 1 89 ? -40.312 17.064 34.342 1.00 89.25 89 ARG A C 1
ATOM 668 O O . ARG A 1 89 ? -40.489 16.914 35.544 1.00 89.25 89 ARG A O 1
ATOM 675 N N . SER A 1 90 ? -40.334 16.029 33.501 1.00 92.31 90 SER A N 1
ATOM 676 C CA . SER A 1 90 ? -40.681 14.647 33.854 1.00 92.31 90 SER A CA 1
ATOM 677 C C . SER A 1 90 ? -39.535 13.678 33.564 1.00 92.31 90 SER A C 1
ATOM 679 O O . SER A 1 90 ? -38.810 13.820 32.582 1.00 92.31 90 SER A O 1
ATOM 681 N N . HIS A 1 91 ? -39.442 12.594 34.341 1.00 90.88 91 HIS A N 1
ATOM 682 C CA . HIS A 1 91 ? -38.539 11.472 34.050 1.00 90.88 91 HIS A CA 1
ATOM 683 C C . HIS A 1 91 ? -38.737 10.860 32.651 1.00 90.88 91 HIS A C 1
ATOM 685 O O . HIS A 1 91 ? -37.819 10.237 32.129 1.00 90.88 91 HIS A O 1
ATOM 691 N N . ARG A 1 92 ? -39.908 11.055 32.022 1.00 92.25 92 ARG A N 1
ATOM 692 C CA . ARG A 1 92 ? -40.174 10.598 30.648 1.00 92.25 92 ARG A CA 1
ATOM 693 C C . ARG A 1 92 ? -39.225 11.229 29.622 1.00 92.25 92 ARG A C 1
ATOM 695 O O . ARG A 1 92 ? -38.829 10.538 28.692 1.00 92.25 92 ARG A O 1
ATOM 702 N N . ALA A 1 93 ? -38.830 12.491 29.805 1.00 92.38 93 ALA A N 1
ATOM 703 C CA . ALA A 1 93 ? -37.876 13.164 28.922 1.00 92.38 93 ALA A CA 1
ATOM 704 C C . ALA A 1 93 ? -36.479 12.521 28.986 1.00 92.38 93 ALA A C 1
ATOM 706 O O . ALA A 1 93 ? -35.888 12.224 27.95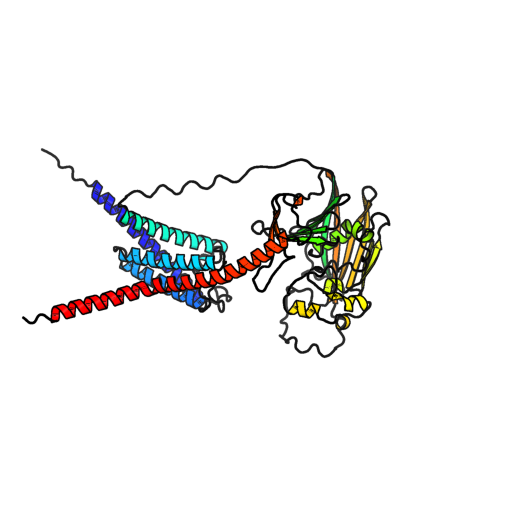4 1.00 92.38 93 ALA A O 1
ATOM 707 N N . TRP A 1 94 ? -35.993 12.216 30.191 1.00 93.50 94 TRP A N 1
ATOM 708 C CA . TRP A 1 94 ? -34.714 11.527 30.389 1.00 93.50 94 TRP A CA 1
ATOM 709 C C . TRP A 1 94 ? -34.695 10.119 29.785 1.00 93.50 94 TRP A C 1
ATOM 711 O O . TRP A 1 94 ? -33.712 9.744 29.156 1.00 93.50 94 TRP A O 1
ATOM 721 N N . LEU A 1 95 ? -35.793 9.364 29.910 1.00 93.12 95 LEU A N 1
ATOM 722 C CA . LEU A 1 95 ? -35.922 8.047 29.277 1.00 93.12 95 LEU A CA 1
ATOM 723 C C . LEU A 1 95 ? -35.955 8.136 27.741 1.00 93.12 95 LEU A C 1
ATOM 725 O O . LEU A 1 95 ? -35.343 7.305 27.077 1.00 93.12 95 LEU A O 1
ATOM 729 N N . ALA A 1 96 ? -36.618 9.150 27.175 1.00 93.81 96 ALA A N 1
ATOM 730 C CA . ALA A 1 96 ? -36.621 9.384 25.730 1.00 93.81 96 ALA A CA 1
ATOM 731 C C . ALA A 1 96 ? -35.233 9.786 25.200 1.00 93.81 96 ALA A C 1
ATOM 733 O O . ALA A 1 96 ? -34.827 9.316 24.140 1.00 93.81 96 ALA A O 1
ATOM 734 N N . LEU A 1 97 ? -34.476 10.596 25.950 1.00 94.81 97 LEU A N 1
ATOM 735 C CA . LEU A 1 97 ? -33.093 10.925 25.597 1.00 94.81 97 LEU A CA 1
ATOM 736 C C . LEU A 1 97 ? -32.182 9.692 25.689 1.00 94.81 97 LEU A C 1
ATOM 738 O O . LEU A 1 97 ? -31.442 9.416 24.750 1.00 94.81 97 LEU A O 1
ATOM 742 N N . ALA A 1 98 ? -32.274 8.922 26.778 1.00 93.81 98 ALA A N 1
ATOM 743 C CA .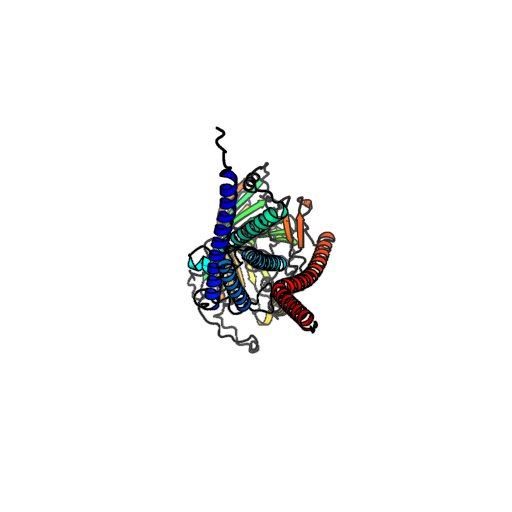 ALA A 1 98 ? -31.516 7.683 26.954 1.00 93.81 98 ALA A CA 1
ATOM 744 C C . ALA A 1 98 ? -31.771 6.688 25.810 1.00 93.81 98 ALA A C 1
ATOM 746 O O . ALA A 1 98 ? -30.829 6.108 25.281 1.00 93.81 98 ALA A O 1
ATOM 747 N N . TYR A 1 99 ? -33.025 6.555 25.372 1.00 94.62 99 TYR A N 1
ATOM 748 C CA . TYR A 1 99 ? -33.411 5.730 24.228 1.00 94.62 99 TYR A CA 1
ATOM 749 C C . TYR A 1 99 ? -32.702 6.143 22.923 1.00 94.62 99 TYR A C 1
ATOM 751 O O . TYR A 1 99 ? -32.098 5.296 22.263 1.00 94.62 99 TYR A O 1
ATOM 759 N N . VAL A 1 100 ? -32.703 7.438 22.577 1.00 93.94 100 VAL A N 1
ATOM 760 C CA . VAL A 1 100 ? -31.995 7.940 21.380 1.00 93.94 100 VAL A CA 1
ATOM 761 C C . VAL A 1 100 ? -30.483 7.746 21.505 1.00 93.94 100 VAL A C 1
ATOM 763 O O . VAL A 1 100 ? -29.844 7.289 20.560 1.00 93.94 100 VAL A O 1
ATOM 766 N N . VAL A 1 101 ? -29.907 8.024 22.677 1.00 93.06 101 VAL A N 1
ATOM 767 C CA . VAL A 1 101 ? -28.474 7.815 22.942 1.00 93.06 101 VAL A CA 1
ATOM 768 C C . VAL A 1 101 ? -28.087 6.347 22.776 1.00 93.06 101 VAL A C 1
ATOM 770 O O . VAL A 1 101 ? -27.086 6.061 22.122 1.00 93.06 101 VAL A O 1
ATOM 773 N N . CYS A 1 102 ? -28.888 5.409 23.288 1.00 92.12 102 CYS A N 1
ATOM 774 C CA . CYS A 1 102 ? -28.665 3.977 23.093 1.00 92.12 102 CYS A CA 1
ATOM 775 C C . CYS A 1 102 ? -28.718 3.576 21.613 1.00 92.12 102 CYS A C 1
ATOM 777 O O . CYS A 1 102 ? -27.849 2.827 21.175 1.00 92.12 102 CYS A O 1
ATOM 779 N N . LEU A 1 103 ? -29.670 4.090 20.825 1.00 92.31 103 LEU A N 1
ATOM 780 C CA . LEU A 1 103 ? -29.735 3.815 19.382 1.00 92.31 103 LEU A CA 1
ATOM 781 C C . LEU A 1 103 ? -28.526 4.375 18.618 1.00 92.31 103 LEU A C 1
ATOM 783 O O . LEU A 1 103 ? -27.959 3.678 17.778 1.00 92.31 103 LEU A O 1
ATOM 787 N N . LEU A 1 104 ? -28.091 5.600 18.929 1.00 90.69 104 LEU A N 1
ATOM 788 C CA . LEU A 1 104 ? -26.916 6.218 18.305 1.00 90.69 104 LEU A CA 1
ATOM 789 C C . LEU A 1 104 ? -25.607 5.517 18.706 1.00 90.69 104 LEU A C 1
ATOM 791 O O . LEU A 1 104 ? -24.725 5.343 17.863 1.00 90.69 104 LEU A O 1
ATOM 795 N N . LEU A 1 105 ? -25.488 5.067 19.961 1.00 89.44 105 LEU A N 1
ATOM 796 C CA . LEU A 1 105 ? -24.376 4.231 20.425 1.00 89.44 105 LEU A CA 1
ATOM 797 C C . LEU A 1 105 ? -24.383 2.860 19.739 1.00 89.44 105 LEU A C 1
ATOM 799 O O . LEU A 1 105 ? -23.343 2.443 19.242 1.00 89.44 105 LEU A O 1
ATOM 803 N N . LEU A 1 106 ? -25.535 2.187 19.643 1.00 90.38 106 LEU A N 1
ATOM 804 C CA . LEU A 1 106 ? -25.675 0.915 18.923 1.00 90.38 106 LEU A CA 1
ATOM 805 C C . LEU A 1 106 ? -25.289 1.058 17.448 1.00 90.38 106 LEU A C 1
ATOM 807 O O . LEU A 1 106 ? -24.553 0.224 16.930 1.00 90.38 106 LEU A O 1
ATOM 811 N N . TYR A 1 107 ? -25.712 2.134 16.782 1.00 90.25 107 TYR A N 1
ATOM 812 C CA . TYR A 1 107 ? -25.325 2.411 15.398 1.00 90.25 107 TYR A CA 1
ATOM 813 C C . TYR A 1 107 ? -23.815 2.686 15.255 1.00 90.25 107 TYR A C 1
ATOM 815 O O . TYR A 1 107 ? -23.173 2.146 14.356 1.00 90.25 107 TYR A O 1
ATOM 823 N N . ARG A 1 108 ? -23.208 3.451 16.177 1.00 86.44 108 ARG A N 1
ATOM 824 C CA . ARG A 1 108 ? -21.747 3.675 16.238 1.00 86.44 108 ARG A CA 1
ATOM 825 C C . ARG A 1 108 ? -20.959 2.387 16.468 1.00 86.44 108 ARG A C 1
ATOM 827 O O . ARG A 1 108 ? -19.959 2.168 15.790 1.00 86.44 108 ARG A O 1
ATOM 834 N N . VAL A 1 109 ? -21.417 1.534 17.383 1.00 86.19 109 VAL A N 1
ATOM 835 C CA . VAL A 1 109 ? -20.864 0.190 17.594 1.00 86.19 109 VAL A CA 1
ATOM 836 C C . VAL A 1 109 ? -21.026 -0.638 16.319 1.00 86.19 109 VAL A C 1
ATOM 838 O O . VAL A 1 109 ? -20.069 -1.267 15.893 1.00 86.19 109 VAL A O 1
ATOM 841 N N . GLY A 1 110 ? -22.172 -0.558 15.639 1.00 86.94 110 GLY A N 1
ATOM 842 C CA . GLY A 1 110 ? -22.389 -1.175 14.331 1.00 86.94 110 GLY A CA 1
ATOM 843 C C . GLY A 1 110 ? -21.369 -0.754 13.271 1.00 86.94 110 GLY A C 1
ATOM 844 O O . GLY A 1 110 ? -20.826 -1.619 12.592 1.00 86.94 110 GLY A O 1
ATOM 845 N N . LEU A 1 111 ? -21.052 0.541 13.159 1.00 84.06 111 LEU A N 1
ATOM 846 C CA . LEU A 1 111 ? -20.022 1.041 12.236 1.00 84.06 111 LEU A CA 1
ATOM 847 C C . LEU A 1 111 ? -18.630 0.472 12.560 1.00 84.06 111 LEU A C 1
ATOM 849 O O . LEU A 1 111 ? -17.974 -0.067 11.666 1.00 84.06 111 LEU A O 1
ATOM 853 N N . LEU A 1 112 ? -18.223 0.516 13.836 1.00 81.69 112 LEU A N 1
ATOM 854 C CA . LEU A 1 112 ? -16.963 -0.080 14.309 1.00 81.69 112 LEU A CA 1
ATOM 855 C C . LEU A 1 112 ? -16.897 -1.580 13.987 1.00 81.69 112 LEU A C 1
ATOM 857 O O . LEU A 1 112 ? -15.901 -2.065 13.453 1.00 81.69 112 LEU A O 1
ATOM 861 N N . LEU A 1 113 ? -17.989 -2.306 14.239 1.00 81.50 113 LEU A N 1
ATOM 862 C CA . LEU A 1 113 ? -18.133 -3.735 13.949 1.00 81.50 113 LEU A CA 1
ATOM 863 C C . LEU A 1 113 ? -18.225 -4.067 12.452 1.00 81.50 113 LEU A C 1
ATOM 865 O O . LEU A 1 113 ? -18.286 -5.244 12.103 1.00 81.50 113 LEU A O 1
ATOM 869 N N . VAL A 1 114 ? -18.235 -3.075 11.560 1.00 78.75 114 VAL A N 1
ATOM 870 C CA . VAL A 1 114 ? -18.142 -3.254 10.101 1.00 78.75 114 VAL A CA 1
ATOM 871 C C . VAL A 1 114 ? -16.752 -2.869 9.569 1.00 78.75 114 VAL A C 1
ATOM 873 O O . VAL A 1 114 ? -16.503 -2.969 8.371 1.00 78.75 114 VAL A O 1
ATOM 876 N N . GLY A 1 115 ? -15.817 -2.486 10.445 1.00 74.31 115 GLY A N 1
ATOM 877 C CA . GLY A 1 115 ? -14.469 -2.066 10.048 1.00 74.31 115 GLY A CA 1
ATOM 878 C C . GLY A 1 115 ? -14.433 -0.682 9.395 1.00 74.31 115 GLY A C 1
ATOM 879 O O . GLY A 1 115 ? -13.407 -0.287 8.848 1.00 74.31 115 GLY A O 1
ATOM 880 N N . LEU A 1 116 ? -15.536 0.072 9.458 1.00 72.94 116 LEU A N 1
ATOM 881 C CA . LEU A 1 116 ? -15.529 1.490 9.136 1.00 72.94 116 LEU A CA 1
ATOM 882 C C . LEU A 1 116 ? -15.074 2.248 10.375 1.00 72.94 116 LEU A C 1
ATOM 884 O O . LEU A 1 116 ? -15.814 2.374 11.354 1.00 72.94 116 LEU A O 1
ATOM 888 N N . GLU A 1 117 ? -13.850 2.761 10.318 1.00 62.28 117 GLU A N 1
ATOM 889 C CA . GLU A 1 117 ? -13.323 3.647 11.346 1.00 62.28 117 GLU A CA 1
ATOM 890 C C . GLU A 1 117 ? -14.309 4.792 11.609 1.00 62.28 117 GLU A C 1
ATOM 892 O O . GLU A 1 117 ? -14.767 5.476 10.689 1.00 62.28 117 GLU A O 1
ATOM 897 N N . THR A 1 118 ? -14.609 5.061 12.882 1.00 56.94 118 THR A N 1
ATOM 898 C CA . THR A 1 118 ? -15.479 6.173 13.308 1.00 56.94 118 THR A CA 1
ATOM 899 C C . THR A 1 118 ? -14.810 7.546 13.174 1.00 56.94 118 THR A C 1
ATOM 901 O O . THR A 1 118 ? -15.069 8.447 13.974 1.00 56.94 118 THR A O 1
ATOM 904 N N . GLY A 1 119 ? -13.924 7.694 12.187 1.00 54.16 119 GLY A N 1
ATOM 905 C CA . GLY A 1 119 ? -13.239 8.926 11.828 1.00 54.16 119 GLY A CA 1
ATOM 906 C C . GLY A 1 119 ? -14.189 9.965 11.212 1.00 54.16 119 GLY A C 1
ATOM 907 O O . GLY A 1 119 ? -15.395 9.956 11.480 1.00 54.16 119 GLY A O 1
ATOM 908 N N . PRO A 1 120 ? -13.687 10.885 10.367 1.00 52.91 120 PRO A N 1
ATOM 909 C CA . PRO A 1 120 ? -14.445 12.054 9.906 1.00 52.91 120 PRO A CA 1
ATOM 910 C C . PRO A 1 120 ? -15.694 11.756 9.047 1.00 52.91 120 PRO A C 1
ATOM 912 O O . PRO A 1 120 ? -16.365 12.687 8.621 1.00 52.91 120 PRO A O 1
ATOM 915 N N . GLY A 1 121 ? -16.033 10.483 8.806 1.00 54.09 121 GLY A N 1
ATOM 916 C CA . GLY A 1 121 ? -17.142 10.051 7.955 1.00 54.09 121 GLY A CA 1
ATOM 917 C C . GLY A 1 121 ? -18.504 9.792 8.621 1.00 54.09 121 GLY A C 1
ATOM 918 O O . GLY A 1 121 ? -19.465 9.618 7.869 1.00 54.09 121 GLY A O 1
ATOM 919 N N . CYS A 1 122 ? -18.665 9.753 9.961 1.00 66.94 122 CYS A N 1
ATOM 920 C CA . CYS A 1 122 ? -20.032 9.586 10.498 1.00 66.94 122 CYS A CA 1
ATOM 921 C C . CYS A 1 122 ? -20.861 10.857 10.309 1.00 66.94 122 CYS A C 1
ATOM 923 O O . CYS A 1 122 ? -20.807 11.767 11.139 1.00 66.94 122 CYS A O 1
ATOM 925 N N . ARG A 1 123 ? -21.765 10.823 9.326 1.00 69.44 123 ARG A N 1
ATOM 926 C CA . ARG A 1 123 ? -22.813 11.834 9.092 1.00 69.44 123 ARG A CA 1
ATOM 927 C C . ARG A 1 123 ? -23.958 11.781 10.106 1.00 69.44 123 ARG A C 1
ATOM 929 O O . ARG A 1 123 ? -25.110 12.083 9.810 1.00 69.44 123 ARG A O 1
ATOM 936 N N . CYS A 1 124 ? -23.609 11.424 11.337 1.00 73.38 124 CYS A N 1
ATOM 937 C CA . CYS A 1 124 ? -24.434 11.403 12.534 1.00 73.38 124 CYS A CA 1
ATOM 938 C C . CYS A 1 124 ? -25.157 12.754 12.780 1.00 73.38 124 CYS A C 1
ATOM 940 O O . CYS A 1 124 ? -26.165 12.784 13.479 1.00 73.38 124 CYS A O 1
ATOM 942 N N . LEU A 1 125 ? -24.671 13.867 12.209 1.00 75.00 125 LEU A N 1
ATOM 943 C CA . LEU A 1 125 ? -25.284 15.201 12.302 1.00 75.00 125 LEU A CA 1
ATOM 944 C C . LEU A 1 125 ? -26.098 15.613 11.062 1.00 75.00 125 LEU A C 1
ATOM 946 O O . LEU A 1 125 ? -26.838 16.585 11.137 1.00 75.00 125 LEU A O 1
ATOM 950 N N . GLY A 1 126 ? -26.011 14.889 9.944 1.00 76.56 126 GLY A N 1
ATOM 951 C CA . GLY A 1 126 ? -26.532 15.364 8.658 1.00 76.56 126 GLY A CA 1
ATOM 952 C C . GLY A 1 126 ? -25.695 16.515 8.081 1.00 76.56 126 GLY A C 1
ATOM 953 O O . GLY A 1 126 ? -24.512 16.641 8.382 1.00 76.56 126 GLY A O 1
ATOM 954 N N . ALA A 1 127 ? -26.297 17.368 7.249 1.00 72.38 127 ALA A N 1
ATOM 955 C CA . ALA A 1 127 ? -25.587 18.439 6.538 1.00 72.38 127 ALA A CA 1
ATOM 956 C C . ALA A 1 127 ? -25.181 19.649 7.412 1.00 72.38 127 ALA A C 1
ATOM 958 O O . ALA A 1 127 ? -24.592 20.599 6.900 1.00 72.38 127 ALA A O 1
ATOM 959 N N . THR A 1 128 ? -25.462 19.655 8.719 1.00 76.81 128 THR A N 1
ATOM 960 C CA . THR A 1 128 ? -25.351 20.864 9.557 1.00 76.81 128 THR A CA 1
ATOM 961 C C . THR A 1 128 ? -23.936 21.436 9.647 1.00 76.81 128 THR A C 1
ATOM 963 O O . THR A 1 128 ? -23.764 22.649 9.691 1.00 76.81 128 THR A O 1
ATOM 966 N N . VAL A 1 129 ? -22.903 20.589 9.634 1.00 75.88 129 VAL A N 1
ATOM 967 C CA . VAL A 1 129 ? -21.497 21.043 9.646 1.00 75.88 129 VAL A CA 1
ATOM 968 C C . VAL A 1 129 ? -21.160 21.803 8.356 1.00 75.88 129 VAL A C 1
ATOM 970 O O . VAL A 1 129 ? -20.457 22.809 8.394 1.00 75.88 129 VAL A O 1
ATOM 973 N N . GLN A 1 130 ? -21.745 21.380 7.233 1.00 73.44 130 GLN A N 1
ATOM 974 C CA . GLN A 1 130 ? -21.583 22.008 5.920 1.00 73.44 130 GLN A CA 1
ATOM 975 C C . GLN A 1 130 ? -22.405 23.304 5.814 1.00 73.44 130 GLN A C 1
ATOM 977 O O . GLN A 1 130 ? -21.945 24.258 5.197 1.00 73.44 130 GLN A O 1
ATOM 982 N N . TRP A 1 131 ? -23.566 23.386 6.481 1.00 74.56 131 TRP A N 1
ATOM 983 C CA . TRP A 1 131 ? -24.360 24.623 6.595 1.00 74.56 131 TRP A CA 1
ATOM 984 C C . TRP A 1 131 ? -23.616 25.744 7.335 1.00 74.56 131 TRP A C 1
ATOM 986 O O . TRP A 1 131 ? -23.761 26.908 6.982 1.00 74.56 131 TRP A O 1
ATOM 996 N N . VAL A 1 132 ? -22.811 25.399 8.345 1.00 75.44 132 VAL A N 1
ATOM 997 C CA . VAL A 1 132 ? -22.006 26.359 9.129 1.00 75.44 132 VAL A CA 1
ATOM 998 C C . VAL A 1 132 ? -20.629 26.616 8.478 1.00 75.44 132 VAL A C 1
ATOM 1000 O O . VAL A 1 132 ? -19.811 27.352 9.018 1.00 75.44 132 VAL A O 1
ATOM 1003 N N . GLY A 1 133 ? -20.344 26.023 7.310 1.00 75.06 133 GLY A N 1
ATOM 1004 C CA . GLY A 1 133 ? -19.070 26.202 6.599 1.00 75.06 133 GLY A CA 1
ATOM 1005 C C . GLY A 1 133 ? -17.856 25.566 7.292 1.00 75.06 133 GLY A C 1
ATOM 1006 O O . GLY A 1 133 ? -16.717 25.930 7.004 1.00 75.06 133 GLY A O 1
ATOM 1007 N N . LEU A 1 134 ? -18.071 24.624 8.215 1.00 74.00 134 LEU A N 1
ATOM 1008 C CA . LEU A 1 134 ? -16.999 23.973 8.968 1.00 74.00 134 LEU A CA 1
ATOM 1009 C C . LEU A 1 134 ? -16.341 22.848 8.155 1.00 74.00 134 LEU A C 1
ATOM 1011 O O . LEU A 1 134 ? -16.994 22.112 7.413 1.00 74.00 134 LEU A O 1
ATOM 1015 N N . HIS A 1 135 ? -15.028 22.678 8.332 1.00 75.56 135 HIS A N 1
ATOM 1016 C CA . HIS A 1 135 ? -14.245 21.695 7.582 1.00 75.56 135 HIS A CA 1
ATOM 1017 C C . HIS A 1 135 ? -14.718 20.245 7.852 1.00 75.56 135 HIS A C 1
ATOM 1019 O O . HIS A 1 135 ? -14.841 19.872 9.024 1.00 75.56 135 HIS A O 1
ATOM 1025 N N . PRO A 1 136 ? -14.894 19.377 6.829 1.00 67.62 136 PRO A N 1
ATOM 1026 C CA . PRO A 1 136 ? -15.444 18.023 7.000 1.00 67.62 136 PRO A CA 1
ATOM 1027 C C . PRO A 1 136 ? -14.706 17.144 8.021 1.00 67.62 136 PRO A C 1
ATOM 1029 O O . PRO A 1 136 ? -15.322 16.329 8.701 1.00 67.62 136 PRO A O 1
ATOM 1032 N N . ALA A 1 137 ? -13.396 17.345 8.210 1.00 70.94 137 ALA A N 1
ATOM 1033 C CA . ALA A 1 137 ? -12.624 16.617 9.226 1.00 70.94 137 ALA A CA 1
ATOM 1034 C C . ALA A 1 137 ? -13.124 16.839 10.674 1.00 70.94 137 ALA A C 1
ATOM 1036 O O . ALA A 1 137 ? -12.852 16.023 11.557 1.00 70.94 137 ALA A O 1
ATOM 1037 N N . LEU A 1 138 ? -13.862 17.927 10.929 1.00 74.75 138 LEU A N 1
ATOM 1038 C CA . LEU A 1 138 ? -14.471 18.226 12.225 1.00 74.75 138 LEU A CA 1
ATOM 1039 C C . LEU A 1 138 ? -15.801 17.483 12.439 1.00 74.75 138 LEU A C 1
ATOM 1041 O O . LEU A 1 138 ? -16.194 17.294 13.587 1.00 74.75 138 LEU A O 1
ATOM 1045 N N . GLU A 1 139 ? -16.471 17.005 11.384 1.00 75.81 139 GLU A N 1
ATOM 1046 C CA . GLU A 1 139 ? -17.806 16.387 11.457 1.00 75.81 139 GLU A CA 1
ATOM 1047 C C . GLU A 1 139 ? -17.817 15.117 12.327 1.00 75.81 139 GLU A C 1
ATOM 1049 O O . GLU A 1 139 ? -18.618 14.992 13.261 1.00 75.81 139 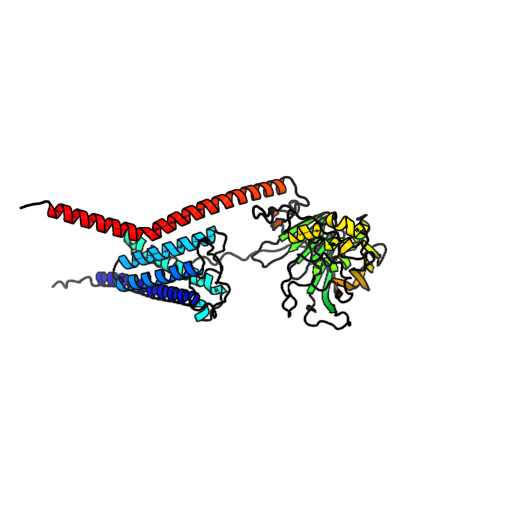GLU A O 1
ATOM 1054 N N . GLY A 1 140 ? -16.867 14.203 12.100 1.00 74.69 140 GLY A N 1
ATOM 1055 C CA . GLY A 1 140 ? -16.708 12.990 12.916 1.00 74.69 140 GLY A CA 1
ATOM 1056 C C . GLY A 1 140 ? -16.325 13.273 14.375 1.00 74.69 140 GLY A C 1
ATOM 1057 O O . GLY A 1 140 ? -16.765 12.554 15.276 1.00 74.69 140 GLY A O 1
ATOM 1058 N N . ARG A 1 141 ? -15.563 14.352 14.621 1.00 80.56 141 ARG A N 1
ATOM 1059 C CA . ARG A 1 141 ? -15.170 14.789 15.972 1.00 80.56 141 ARG A CA 1
ATOM 1060 C C . ARG A 1 141 ? -16.365 15.381 16.721 1.00 80.56 141 ARG A C 1
ATOM 1062 O O . ARG A 1 141 ? -16.730 14.856 17.768 1.00 80.56 141 ARG A O 1
ATOM 1069 N N . LEU A 1 142 ? -17.030 16.391 16.153 1.00 81.12 142 LEU A N 1
ATOM 1070 C CA . LEU A 1 142 ? -18.206 17.050 16.738 1.00 81.12 142 LEU A CA 1
ATOM 1071 C C . LEU A 1 142 ? -19.327 16.054 17.053 1.00 81.12 142 LEU A C 1
ATOM 1073 O O . LEU A 1 142 ? -19.897 16.074 18.141 1.00 81.12 142 LEU A O 1
ATOM 1077 N N . SER A 1 143 ? -19.606 15.133 16.131 1.00 83.56 143 SER A N 1
ATOM 1078 C CA . SER A 1 143 ? -20.621 14.097 16.340 1.00 83.56 143 SER A CA 1
ATOM 1079 C C . SER A 1 143 ? -20.247 13.077 17.424 1.00 83.56 143 SER A C 1
ATOM 1081 O O . SER A 1 143 ? -21.133 12.577 18.115 1.00 83.56 143 SER A O 1
ATOM 1083 N N . GLY A 1 144 ? -18.955 12.784 17.613 1.00 82.94 144 GLY A N 1
ATOM 1084 C CA . GLY A 1 144 ? -18.476 11.987 18.746 1.00 82.94 144 GLY A CA 1
ATOM 1085 C C . GLY A 1 144 ? -18.618 12.725 20.081 1.00 82.94 144 GLY A C 1
ATOM 1086 O O . GLY A 1 144 ? -19.091 12.146 21.056 1.00 82.94 144 GLY A O 1
ATOM 1087 N N . TRP A 1 145 ? -18.277 14.017 20.111 1.00 86.56 145 TRP A N 1
ATOM 1088 C CA . TRP A 1 145 ? -18.377 14.868 21.303 1.00 86.56 145 TRP A CA 1
ATOM 1089 C C . TRP A 1 145 ? -19.830 15.070 21.750 1.00 86.56 145 TRP A C 1
ATOM 1091 O O . TRP A 1 145 ? -20.121 14.986 22.940 1.00 86.56 145 TRP A O 1
ATOM 1101 N N . LEU A 1 146 ? -20.760 15.260 20.809 1.00 88.00 146 LEU A N 1
ATOM 1102 C CA . LEU A 1 146 ? -22.194 15.375 21.098 1.00 88.00 146 LEU A CA 1
ATOM 1103 C C . LEU A 1 146 ? -22.780 14.082 21.680 1.00 88.00 146 LEU A C 1
ATOM 1105 O O . LEU A 1 146 ? -23.545 14.131 22.643 1.00 88.00 146 LEU A O 1
ATOM 1109 N N . LEU A 1 147 ? -22.374 12.921 21.156 1.00 89.44 147 LEU A N 1
ATOM 1110 C CA . LEU A 1 147 ? -22.800 11.635 21.706 1.00 89.44 147 LEU A CA 1
ATOM 1111 C C . LEU A 1 147 ? -22.220 11.396 23.108 1.00 89.44 147 LEU A C 1
ATOM 1113 O O . LEU A 1 147 ? -22.943 10.935 23.991 1.00 89.44 147 LEU A O 1
ATOM 1117 N N . ALA A 1 148 ? -20.954 11.761 23.335 1.00 86.94 148 ALA A N 1
ATOM 1118 C CA . ALA A 1 148 ? -20.326 11.705 24.654 1.00 86.94 148 ALA A CA 1
ATOM 1119 C C . ALA A 1 148 ? -21.018 12.639 25.665 1.00 86.94 148 ALA A C 1
ATOM 1121 O O . ALA A 1 148 ? -21.279 12.224 26.792 1.00 86.94 148 ALA A O 1
ATOM 1122 N N . TRP A 1 149 ? -21.387 13.858 25.256 1.00 90.56 149 TRP A N 1
ATOM 1123 C CA . TRP A 1 149 ? -22.146 14.812 26.072 1.00 90.56 149 TRP A CA 1
ATOM 1124 C C . TRP A 1 149 ? -23.506 14.253 26.509 1.00 90.56 149 TRP A C 1
ATOM 1126 O O . TRP A 1 149 ? -23.838 14.273 27.698 1.00 90.56 149 TRP A O 1
ATOM 1136 N N . TRP A 1 150 ? -24.285 13.699 25.573 1.00 93.81 150 TRP A N 1
ATOM 1137 C CA . TRP A 1 150 ? -25.580 13.108 25.907 1.00 93.81 150 TRP A CA 1
ATOM 1138 C C . TRP A 1 150 ? -25.447 11.847 26.770 1.00 93.81 150 TRP A C 1
ATOM 1140 O O . TRP A 1 150 ? -26.187 11.703 27.745 1.00 93.81 150 TRP A O 1
ATOM 1150 N N . ALA A 1 151 ? -24.492 10.964 26.460 1.00 92.31 151 ALA A N 1
ATOM 1151 C CA . ALA A 1 151 ? -24.225 9.765 27.252 1.00 92.31 151 ALA A CA 1
ATOM 1152 C C . ALA A 1 151 ? -23.802 10.115 28.686 1.00 92.31 151 ALA A C 1
ATOM 1154 O O . ALA A 1 151 ? -24.357 9.561 29.633 1.00 92.31 151 ALA A O 1
ATOM 1155 N N . LEU A 1 152 ? -22.900 11.086 28.861 1.00 89.69 152 LEU A N 1
ATOM 1156 C CA . LEU A 1 152 ? -22.467 11.558 30.175 1.00 89.69 152 LEU A CA 1
ATOM 1157 C C . LEU A 1 152 ? -23.647 12.103 30.991 1.00 89.69 152 LEU A C 1
ATOM 1159 O O . LEU A 1 152 ? -23.819 11.707 32.140 1.00 89.69 152 LEU A O 1
ATOM 1163 N N . GLY A 1 153 ? -24.499 12.950 30.405 1.00 90.19 153 GLY A N 1
ATOM 1164 C CA . GLY A 1 153 ? -25.665 13.489 31.110 1.00 90.19 153 GLY A CA 1
ATOM 1165 C C . GLY A 1 153 ? -26.705 12.427 31.490 1.00 90.19 153 GLY A C 1
ATOM 1166 O O . GLY A 1 153 ? -27.245 12.471 32.596 1.00 90.19 153 GLY A O 1
ATOM 1167 N N . VAL A 1 154 ? -26.944 11.430 30.629 1.00 92.88 154 VAL A N 1
ATOM 1168 C CA . VAL A 1 154 ? -27.810 10.277 30.944 1.00 92.88 154 VAL A CA 1
ATOM 1169 C C . VAL A 1 154 ? -27.206 9.420 32.062 1.00 92.88 154 VAL A C 1
ATOM 1171 O O . VAL A 1 154 ? -27.925 9.051 32.992 1.00 92.88 154 VAL A O 1
ATOM 1174 N N . CYS A 1 155 ? -25.897 9.153 32.028 1.00 90.25 155 CYS A N 1
ATOM 1175 C CA . CYS A 1 155 ? -25.193 8.418 33.079 1.00 90.25 155 CYS A CA 1
ATOM 1176 C C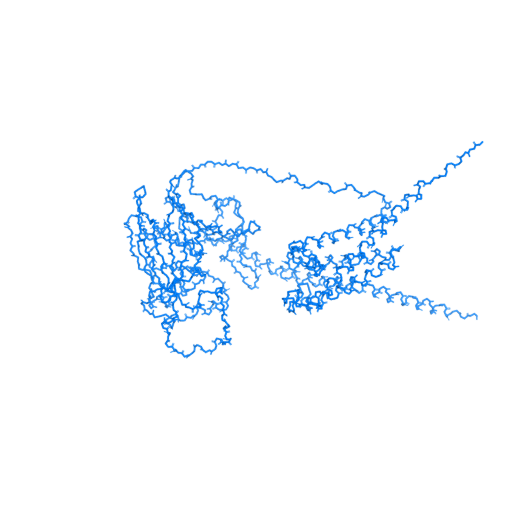 . CYS A 1 155 ? -25.210 9.169 34.417 1.00 90.25 155 CYS A C 1
ATOM 1178 O O . CYS A 1 155 ? -25.535 8.569 35.436 1.00 90.25 155 CYS A O 1
ATOM 1180 N N . ILE A 1 156 ? -24.948 10.481 34.433 1.00 87.31 156 ILE A N 1
ATOM 1181 C CA . ILE A 1 156 ? -25.033 11.309 35.648 1.00 87.31 156 ILE A CA 1
ATOM 1182 C C . ILE A 1 156 ? -26.455 11.273 36.220 1.00 87.31 156 ILE A C 1
ATOM 1184 O O . ILE A 1 156 ? -26.622 11.066 37.421 1.00 87.31 156 ILE A O 1
ATOM 1188 N N . TRP A 1 157 ? -27.487 11.404 35.380 1.00 91.12 157 TRP A N 1
ATOM 1189 C CA . TRP A 1 157 ? -28.884 11.304 35.810 1.00 91.12 157 TRP A CA 1
ATOM 1190 C C . TRP A 1 157 ? -29.231 9.924 36.395 1.00 91.12 157 TRP A C 1
ATOM 1192 O O . TRP A 1 157 ? -29.872 9.840 37.446 1.00 91.12 157 TRP A O 1
ATOM 1202 N N . ALA A 1 158 ? -28.784 8.842 35.751 1.00 88.44 158 ALA A N 1
ATOM 1203 C CA . ALA A 1 158 ? -29.000 7.478 36.224 1.00 88.44 158 ALA A CA 1
ATOM 1204 C C . ALA A 1 158 ? -28.261 7.210 37.548 1.00 88.44 158 ALA A C 1
ATOM 1206 O O . ALA A 1 158 ? -28.869 6.731 38.505 1.00 88.44 158 ALA A O 1
ATOM 1207 N N . CYS A 1 159 ? -26.986 7.593 37.650 1.00 82.81 159 CYS A N 1
ATOM 1208 C CA . CYS A 1 159 ? -26.181 7.447 38.862 1.00 82.81 159 CYS A CA 1
ATOM 1209 C C . CYS A 1 159 ? -26.722 8.292 40.022 1.00 82.81 159 CYS A C 1
ATOM 1211 O O . CYS A 1 159 ? -26.834 7.781 41.134 1.00 82.81 159 CYS A O 1
ATOM 1213 N N . ALA A 1 160 ? -27.147 9.537 39.782 1.00 81.69 160 ALA A N 1
ATOM 1214 C CA . ALA A 1 160 ? -27.794 10.366 40.802 1.00 81.69 160 ALA A CA 1
ATOM 1215 C C . ALA A 1 160 ? -29.096 9.727 41.325 1.00 81.69 160 ALA A C 1
ATOM 1217 O O . ALA A 1 160 ? -29.406 9.830 42.513 1.00 81.69 160 ALA A O 1
ATOM 1218 N N . ARG A 1 161 ? -29.837 9.019 40.459 1.00 82.62 161 ARG A N 1
ATOM 1219 C CA . ARG A 1 161 ? -31.052 8.277 40.827 1.00 82.62 161 ARG A CA 1
ATOM 1220 C C . ARG A 1 161 ? -30.758 7.004 41.631 1.00 82.62 161 ARG A C 1
ATOM 1222 O O . ARG A 1 161 ? -31.508 6.709 42.557 1.00 82.62 161 ARG A O 1
ATOM 1229 N N . VAL A 1 162 ? -29.708 6.259 41.278 1.00 80.94 162 VAL A N 1
ATOM 1230 C CA . VAL A 1 162 ? -29.328 4.994 41.938 1.00 80.94 162 VAL A CA 1
ATOM 1231 C C . VAL A 1 162 ? -28.606 5.244 43.264 1.00 80.94 162 VAL A C 1
ATOM 1233 O O . VAL A 1 162 ? -29.001 4.700 44.290 1.00 80.94 162 VAL A O 1
ATOM 1236 N N . LEU A 1 163 ? -27.576 6.092 43.259 1.00 74.50 163 LEU A N 1
ATOM 1237 C CA . LEU A 1 163 ? -26.670 6.293 44.395 1.00 74.50 163 LEU A CA 1
ATOM 1238 C C . LEU A 1 163 ? -27.165 7.346 45.397 1.00 74.50 163 LEU A C 1
ATOM 1240 O O . LEU A 1 163 ? -26.669 7.395 46.516 1.00 74.50 163 LEU A O 1
ATOM 1244 N N . ARG A 1 164 ? -28.103 8.225 45.007 1.00 67.69 164 ARG A N 1
ATOM 1245 C CA . ARG A 1 164 ? -28.530 9.418 45.779 1.00 67.69 164 ARG A CA 1
ATOM 1246 C C . ARG A 1 164 ? -27.397 10.423 46.102 1.00 67.69 164 ARG A C 1
ATOM 1248 O O . ARG A 1 164 ? -27.613 11.357 46.874 1.00 67.69 164 ARG A O 1
ATOM 1255 N N . VAL A 1 165 ? -26.205 10.265 45.515 1.00 56.75 165 VAL A N 1
ATOM 1256 C CA . VAL A 1 165 ? -25.009 11.098 45.765 1.00 56.75 165 VAL A CA 1
ATOM 1257 C C . VAL A 1 165 ? -25.061 12.416 44.977 1.00 56.75 165 VAL A C 1
ATOM 1259 O O . VAL A 1 165 ? -25.529 12.459 43.842 1.00 56.75 165 VAL A O 1
ATOM 1262 N N . ARG A 1 166 ? -24.579 13.509 45.592 1.00 53.78 166 ARG A N 1
ATOM 1263 C CA . ARG A 1 166 ? -24.771 14.902 45.132 1.00 53.78 166 ARG A CA 1
ATOM 1264 C C . ARG A 1 166 ? -23.572 15.577 44.432 1.00 53.78 166 ARG A C 1
ATOM 1266 O O . ARG A 1 166 ? -23.717 16.724 44.021 1.00 53.78 166 ARG A O 1
ATOM 1273 N N . HIS A 1 167 ? -22.416 14.921 44.279 1.00 53.81 167 HIS A N 1
ATOM 1274 C CA . HIS A 1 167 ? -21.179 15.564 43.790 1.00 53.81 167 HIS A CA 1
ATOM 1275 C C . HIS A 1 167 ? -20.465 14.724 42.710 1.00 53.81 167 HIS A C 1
ATOM 1277 O O . HIS A 1 167 ? -19.953 13.654 43.017 1.00 53.81 167 HIS A O 1
ATOM 1283 N N . VAL A 1 168 ? -20.437 15.201 41.453 1.00 52.88 168 VAL A N 1
ATOM 1284 C CA . VAL A 1 168 ? -19.887 14.468 40.276 1.00 52.88 168 VAL A CA 1
ATOM 1285 C C . VAL A 1 168 ? -19.049 15.387 39.345 1.00 52.88 168 VAL A C 1
ATOM 1287 O O . VAL A 1 168 ? -18.881 15.114 38.165 1.00 52.88 168 VAL A O 1
ATOM 1290 N N . ALA A 1 169 ? -18.535 16.523 39.835 1.00 48.53 169 ALA A N 1
ATOM 1291 C CA . ALA A 1 169 ? -18.061 17.618 38.967 1.00 48.53 169 ALA A CA 1
ATOM 1292 C C . ALA A 1 169 ? -16.540 17.694 38.666 1.00 48.53 169 ALA A C 1
ATOM 1294 O O . ALA A 1 169 ? -16.143 18.559 37.892 1.00 48.53 169 ALA A O 1
ATOM 1295 N N . SER A 1 170 ? -15.672 16.859 39.258 1.00 47.12 170 SER A N 1
ATOM 1296 C CA . SER A 1 170 ? -14.219 17.149 39.347 1.00 47.12 170 SER A CA 1
ATOM 1297 C C . SER A 1 170 ? -13.256 16.317 38.471 1.00 47.12 170 SER A C 1
ATOM 1299 O O . SER A 1 170 ? -12.050 16.526 38.550 1.00 47.12 170 SER A O 1
ATOM 1301 N N . ALA A 1 171 ? -13.725 15.375 37.646 1.00 46.97 171 ALA A N 1
ATOM 1302 C CA . ALA A 1 171 ? -12.882 14.263 37.162 1.00 46.97 171 ALA A CA 1
ATOM 1303 C C . ALA A 1 171 ? -12.234 14.389 35.752 1.00 46.97 171 ALA A C 1
ATOM 1305 O O . ALA A 1 171 ? -11.790 13.381 35.210 1.00 46.97 171 ALA A O 1
ATOM 1306 N N . MET A 1 172 ? -12.180 15.567 35.114 1.00 46.72 172 MET A N 1
ATOM 1307 C CA . MET A 1 172 ? -11.860 15.691 33.665 1.00 46.72 172 MET A CA 1
ATOM 1308 C C . MET A 1 172 ? -10.426 16.166 33.290 1.00 46.72 172 MET A C 1
ATOM 1310 O O . MET A 1 172 ? -10.233 16.671 32.188 1.00 46.72 172 MET A O 1
ATOM 1314 N N . GLY A 1 173 ? -9.414 16.047 34.164 1.00 41.47 173 GLY A N 1
ATOM 1315 C CA . GLY A 1 173 ? -8.175 16.853 34.047 1.00 41.47 173 GLY A CA 1
ATOM 1316 C C . GLY A 1 173 ? -6.884 16.272 33.419 1.00 41.47 173 GLY A C 1
ATOM 1317 O O . GLY A 1 173 ? -6.055 17.059 32.972 1.00 41.47 173 GLY A O 1
ATOM 1318 N N . THR A 1 174 ? -6.622 14.957 33.418 1.00 47.19 174 THR A N 1
ATOM 1319 C CA . THR A 1 174 ? -5.219 14.461 33.552 1.00 47.19 174 THR A CA 1
ATOM 1320 C C . THR A 1 174 ? -4.741 13.401 32.530 1.00 47.19 174 THR A C 1
ATOM 1322 O O . THR A 1 174 ? -4.501 12.260 32.918 1.00 47.19 174 THR A O 1
ATOM 1325 N N . VAL A 1 175 ? -4.576 13.728 31.232 1.00 42.28 175 VAL A N 1
ATOM 1326 C CA . VAL A 1 175 ? -4.189 12.721 30.190 1.00 42.28 175 VAL A CA 1
ATOM 1327 C C . VAL A 1 175 ? -3.072 13.155 29.197 1.00 42.28 175 VAL A C 1
ATOM 1329 O O . VAL A 1 175 ? -2.661 12.370 28.353 1.00 42.28 175 VAL A O 1
ATOM 1332 N N . TRP A 1 176 ? -2.512 14.369 29.272 1.00 39.16 176 TRP A N 1
ATOM 1333 C CA . TRP A 1 176 ? -1.720 14.948 28.154 1.00 39.16 176 TRP A CA 1
ATOM 1334 C C . TRP A 1 176 ? -0.180 14.767 28.150 1.00 39.16 176 TRP A C 1
ATOM 1336 O O . TRP A 1 176 ? 0.466 15.207 27.204 1.00 39.16 176 TRP A O 1
ATOM 1346 N N . GLY A 1 177 ? 0.444 14.171 29.173 1.00 38.16 177 GLY A N 1
ATOM 1347 C CA . GLY A 1 177 ? 1.875 14.419 29.455 1.00 38.16 177 GLY A CA 1
ATOM 1348 C C . GLY A 1 177 ? 2.955 13.496 28.857 1.00 38.16 177 GLY A C 1
ATOM 1349 O O . GLY A 1 177 ? 4.129 13.775 29.075 1.00 38.16 177 GLY A O 1
ATOM 1350 N N . MET A 1 178 ? 2.627 12.385 28.182 1.00 35.94 178 MET A N 1
ATOM 1351 C CA . MET A 1 178 ? 3.544 11.223 28.128 1.00 35.94 178 MET A CA 1
ATOM 1352 C C . MET A 1 178 ? 3.964 10.746 26.719 1.00 35.94 178 MET A C 1
ATOM 1354 O O . MET A 1 178 ? 3.857 9.564 26.406 1.00 35.94 178 MET A O 1
ATOM 1358 N N . MET A 1 179 ? 4.479 11.646 25.870 1.00 36.41 179 MET A N 1
ATOM 1359 C CA . MET A 1 179 ? 5.181 11.289 24.619 1.00 36.41 179 MET A CA 1
ATOM 1360 C C . MET A 1 179 ? 6.213 12.355 24.208 1.00 36.41 179 MET A C 1
ATOM 1362 O O . MET A 1 179 ? 5.810 13.352 23.621 1.00 36.41 179 MET A O 1
ATOM 1366 N N . LEU A 1 180 ? 7.513 12.130 24.479 1.00 39.50 180 LEU A N 1
ATOM 1367 C CA . LEU A 1 180 ? 8.689 12.721 23.788 1.00 39.50 180 LEU A CA 1
ATOM 1368 C C . LEU A 1 180 ? 10.009 12.339 24.509 1.00 39.50 180 LEU A C 1
ATOM 1370 O O . LEU A 1 180 ? 10.377 13.004 25.472 1.00 39.50 180 LEU A O 1
ATOM 1374 N N . ALA A 1 181 ? 10.739 11.308 24.048 1.00 32.97 181 ALA A N 1
ATOM 1375 C CA . ALA A 1 181 ? 12.156 11.094 24.408 1.00 32.97 181 ALA A CA 1
ATOM 1376 C C . ALA A 1 181 ? 12.899 10.077 23.498 1.00 32.97 181 ALA A C 1
ATOM 1378 O O . ALA A 1 181 ? 12.361 9.014 23.196 1.00 32.97 181 ALA A O 1
ATOM 1379 N N . CYS A 1 182 ? 14.174 10.389 23.210 1.00 31.16 182 CYS A N 1
ATOM 1380 C CA . CYS A 1 182 ? 15.316 9.502 22.875 1.00 31.16 182 CYS A CA 1
ATOM 1381 C C . CYS A 1 182 ? 15.762 9.214 21.415 1.00 31.16 182 CYS A C 1
ATOM 1383 O O . CYS A 1 182 ? 14.984 8.993 20.489 1.00 31.16 182 CYS A O 1
ATOM 1385 N N . SER A 1 183 ? 17.101 9.192 21.292 1.00 38.47 183 SER A N 1
ATOM 1386 C CA . SER A 1 183 ? 18.019 9.060 20.137 1.00 38.47 183 SER A CA 1
ATOM 1387 C C . SER A 1 183 ? 19.453 8.863 20.721 1.00 38.47 183 SER A C 1
ATOM 1389 O O . SER A 1 183 ? 19.606 9.030 21.928 1.00 38.47 183 SER A O 1
ATOM 1391 N N . SER A 1 184 ? 20.577 8.553 20.051 1.00 41.50 184 SER A N 1
ATOM 1392 C CA . SER A 1 184 ? 20.976 8.093 18.695 1.00 41.50 184 SER A CA 1
ATOM 1393 C C . SER A 1 184 ? 22.484 7.715 18.743 1.00 41.50 184 SER A C 1
ATOM 1395 O O . SER A 1 184 ? 23.178 8.218 19.624 1.00 41.50 184 SER A O 1
ATOM 1397 N N . ALA A 1 185 ? 23.026 6.901 17.819 1.00 34.94 185 ALA A N 1
ATOM 1398 C CA . ALA A 1 185 ? 24.443 6.458 17.841 1.00 34.94 185 ALA A CA 1
ATOM 1399 C C . ALA A 1 185 ? 25.145 6.434 16.451 1.00 34.94 185 ALA A C 1
ATOM 1401 O O . ALA A 1 185 ? 24.500 6.663 15.430 1.00 34.94 185 ALA A O 1
ATOM 1402 N N . ALA A 1 186 ? 26.473 6.218 16.442 1.00 39.91 186 ALA A N 1
ATOM 1403 C CA . ALA A 1 186 ? 27.427 6.554 15.363 1.00 39.91 186 ALA A CA 1
ATOM 1404 C C . ALA A 1 186 ? 27.616 5.512 14.219 1.00 39.91 186 ALA A C 1
ATOM 1406 O O . ALA A 1 186 ? 26.914 4.509 14.136 1.00 39.91 186 ALA A O 1
ATOM 1407 N N . THR A 1 187 ? 28.520 5.810 13.272 1.00 49.84 187 THR A N 1
ATOM 1408 C CA . THR A 1 187 ? 28.222 5.761 11.824 1.00 49.84 187 THR A CA 1
ATOM 1409 C C . THR A 1 187 ? 29.434 5.365 10.923 1.00 49.84 187 THR A C 1
ATOM 1411 O O . THR A 1 187 ? 30.453 6.040 10.975 1.00 49.84 187 THR A O 1
ATOM 1414 N N . ALA A 1 188 ? 29.328 4.334 10.048 1.00 55.00 188 ALA A N 1
ATOM 1415 C CA . ALA A 1 188 ? 30.410 3.784 9.168 1.00 55.00 188 ALA A CA 1
ATOM 1416 C C . ALA A 1 188 ? 30.857 4.668 7.956 1.00 55.00 188 ALA A C 1
ATOM 1418 O O . ALA A 1 188 ? 31.178 5.826 8.189 1.00 55.00 188 ALA A O 1
ATOM 1419 N N . GLN A 1 189 ? 30.909 4.201 6.687 1.00 72.94 189 GLN A N 1
ATOM 1420 C CA . GLN A 1 189 ? 31.033 5.080 5.486 1.00 72.94 189 GLN A CA 1
ATOM 1421 C C . GLN A 1 189 ? 30.218 4.622 4.246 1.00 72.94 189 GLN A C 1
ATOM 1423 O O . GLN A 1 189 ? 30.049 3.422 4.011 1.00 72.94 189 GLN A O 1
ATOM 1428 N N . HIS A 1 190 ? 29.733 5.580 3.439 1.00 87.88 190 HIS A N 1
ATOM 1429 C CA . HIS A 1 190 ? 28.980 5.363 2.188 1.00 87.88 190 HIS A CA 1
ATOM 1430 C C . HIS A 1 190 ? 29.053 6.566 1.222 1.00 87.88 190 HIS A C 1
ATOM 1432 O O . HIS A 1 190 ? 29.383 7.679 1.622 1.00 87.88 190 HIS A O 1
ATOM 1438 N N . LEU A 1 191 ? 28.704 6.369 -0.052 1.00 89.00 191 LEU A N 1
ATOM 1439 C CA . LEU A 1 191 ? 28.544 7.444 -1.043 1.00 89.00 191 LEU A CA 1
ATOM 1440 C C . LEU A 1 191 ? 27.074 7.887 -1.095 1.00 89.00 191 LEU A C 1
ATOM 1442 O O . LEU A 1 191 ? 26.199 7.041 -1.245 1.00 89.00 191 LEU A O 1
ATOM 1446 N N . GLU A 1 192 ? 26.798 9.186 -0.982 1.00 92.81 192 GLU A N 1
ATOM 1447 C CA . GLU A 1 192 ? 25.473 9.809 -1.109 1.00 92.81 192 GLU A CA 1
ATOM 1448 C C . GLU A 1 192 ? 25.393 10.599 -2.427 1.00 92.81 192 GLU A C 1
ATOM 1450 O O . GLU A 1 192 ? 26.126 11.567 -2.630 1.00 92.81 192 GLU A O 1
ATOM 1455 N N . LEU A 1 193 ? 24.480 10.209 -3.315 1.00 93.44 193 LEU A N 1
ATOM 1456 C CA . LEU A 1 193 ? 24.162 10.888 -4.571 1.00 93.44 193 LEU A CA 1
ATOM 1457 C C . LEU A 1 193 ? 22.773 11.518 -4.456 1.00 93.44 193 LEU A C 1
ATOM 1459 O O . LEU A 1 193 ? 21.814 10.836 -4.098 1.00 93.44 193 LEU A O 1
ATOM 1463 N N . ARG A 1 194 ? 22.632 12.799 -4.792 1.00 95.50 194 ARG A N 1
ATOM 1464 C CA . ARG A 1 194 ? 21.341 13.501 -4.836 1.00 95.50 194 ARG A CA 1
ATOM 1465 C C . ARG A 1 194 ? 21.077 13.999 -6.247 1.00 95.50 194 ARG A C 1
ATOM 1467 O O . ARG A 1 194 ? 21.987 14.482 -6.922 1.00 95.50 194 ARG A O 1
ATOM 1474 N N . GLY A 1 195 ? 19.829 13.893 -6.686 1.00 94.75 195 GLY A N 1
ATOM 1475 C CA . GLY A 1 195 ? 19.435 14.290 -8.030 1.00 94.75 195 GLY A CA 1
ATOM 1476 C C . GLY A 1 195 ? 17.938 14.507 -8.186 1.00 94.75 195 GLY A C 1
ATOM 1477 O O . GLY A 1 195 ? 17.159 14.366 -7.240 1.00 94.75 195 GLY A O 1
ATOM 1478 N N . GLY A 1 196 ? 17.552 14.872 -9.404 1.00 94.06 196 GLY A N 1
ATOM 1479 C CA . GLY A 1 196 ? 16.165 15.017 -9.826 1.00 94.06 196 GLY A CA 1
ATOM 1480 C C . GLY A 1 196 ? 15.853 14.119 -11.019 1.00 94.06 196 GLY A C 1
ATOM 1481 O O . GLY A 1 196 ? 16.703 13.904 -11.887 1.00 94.06 196 GLY A O 1
ATOM 1482 N N . LEU A 1 197 ? 14.623 13.611 -11.057 1.00 92.75 197 LEU A N 1
ATOM 1483 C CA . LEU A 1 197 ? 14.034 12.958 -12.221 1.00 92.75 197 LEU A CA 1
ATOM 1484 C C . LEU A 1 197 ? 12.859 13.812 -12.714 1.00 92.75 197 LEU A C 1
ATOM 1486 O O . LEU A 1 197 ? 11.860 13.971 -12.008 1.00 92.75 197 LEU A O 1
ATOM 1490 N N . THR A 1 198 ? 12.984 14.351 -13.924 1.00 91.25 198 THR A N 1
ATOM 1491 C CA . THR A 1 198 ? 11.940 15.141 -14.592 1.00 91.25 198 THR A CA 1
ATOM 1492 C C . THR A 1 198 ? 11.305 14.302 -15.691 1.00 91.25 198 THR A C 1
ATOM 1494 O O . THR A 1 198 ? 12.023 13.736 -16.514 1.00 91.25 198 THR A O 1
ATOM 1497 N N . TRP A 1 199 ? 9.974 14.240 -15.748 1.00 87.25 199 TRP A N 1
ATOM 1498 C CA . TRP A 1 199 ? 9.260 13.617 -16.867 1.00 87.25 199 TRP A CA 1
ATOM 1499 C C . TRP A 1 199 ? 8.724 14.695 -17.794 1.00 87.25 199 TRP A C 1
ATOM 1501 O O . TRP A 1 199 ? 7.886 15.488 -17.376 1.00 87.25 199 TRP A O 1
ATOM 1511 N N . VAL A 1 200 ? 9.185 14.676 -19.041 1.00 84.81 200 VAL A N 1
ATOM 1512 C CA . VAL A 1 200 ? 8.705 15.535 -20.122 1.00 84.81 200 VAL A CA 1
ATOM 1513 C C . VAL A 1 200 ? 7.955 14.660 -21.118 1.00 84.81 200 VAL A C 1
ATOM 1515 O O . VAL A 1 200 ? 8.486 13.665 -21.624 1.00 84.81 200 VAL A O 1
ATOM 1518 N N . VAL A 1 201 ? 6.698 14.999 -21.380 1.00 81.00 201 VAL A N 1
ATOM 1519 C CA . VAL A 1 201 ? 5.853 14.265 -22.327 1.00 81.00 201 VAL A CA 1
ATOM 1520 C C . VAL A 1 201 ? 5.879 15.000 -23.662 1.00 81.00 201 VAL A C 1
ATOM 1522 O O . VAL A 1 201 ? 5.656 16.206 -23.710 1.00 81.00 201 VAL A O 1
ATOM 1525 N N . TYR A 1 202 ? 6.158 14.281 -24.749 1.00 77.88 202 TYR A N 1
ATOM 1526 C CA . TYR A 1 202 ? 6.143 14.832 -26.101 1.00 77.88 202 TYR A CA 1
ATOM 1527 C C . TYR A 1 202 ? 5.031 14.200 -26.937 1.00 77.88 202 TYR A C 1
ATOM 1529 O O . TYR A 1 202 ? 4.885 12.974 -26.999 1.00 77.88 202 TYR A O 1
ATOM 1537 N N . TYR A 1 203 ? 4.298 15.054 -27.642 1.00 72.00 203 TYR A N 1
ATOM 1538 C CA . TYR A 1 203 ? 3.411 14.664 -28.728 1.00 72.00 203 TYR A CA 1
ATOM 1539 C C . TYR A 1 203 ? 4.211 14.154 -29.943 1.00 72.00 203 TYR A C 1
ATOM 1541 O O . TYR A 1 203 ? 5.419 14.372 -30.061 1.00 72.00 203 TYR A O 1
ATOM 1549 N N . GLU A 1 204 ? 3.531 13.481 -30.875 1.00 65.62 204 GLU A N 1
ATOM 1550 C CA . GLU A 1 204 ? 4.141 12.905 -32.089 1.00 65.62 204 GLU A CA 1
ATOM 1551 C C . GLU A 1 204 ? 4.778 13.972 -33.003 1.00 65.62 204 GLU A C 1
ATOM 1553 O O . GLU A 1 204 ? 5.786 13.704 -33.650 1.00 65.62 204 GLU A O 1
ATOM 1558 N N . ASN A 1 205 ? 4.262 15.207 -32.983 1.00 73.19 205 ASN A N 1
ATOM 1559 C CA . ASN A 1 205 ? 4.843 16.371 -33.668 1.00 73.19 205 ASN A CA 1
ATOM 1560 C C . ASN A 1 205 ? 6.088 16.959 -32.959 1.00 73.19 205 ASN A C 1
ATOM 1562 O O . ASN A 1 205 ? 6.616 17.978 -33.395 1.00 73.19 205 ASN A O 1
ATOM 1566 N N . GLY A 1 206 ? 6.538 16.362 -31.851 1.00 76.31 206 GLY A N 1
ATOM 1567 C CA . GLY A 1 206 ? 7.669 16.832 -31.049 1.00 76.31 206 GLY A CA 1
ATOM 1568 C C . GLY A 1 206 ? 7.350 17.965 -30.067 1.00 76.31 206 GLY A C 1
ATOM 1569 O O . GLY A 1 206 ? 8.240 18.354 -29.312 1.00 76.31 206 GLY A O 1
ATOM 1570 N N . GLN A 1 207 ? 6.114 18.469 -30.029 1.00 79.69 207 GLN A N 1
ATOM 1571 C CA . GLN A 1 207 ? 5.685 19.495 -29.078 1.00 79.69 207 GLN A CA 1
ATOM 1572 C C . GLN A 1 207 ? 5.624 18.929 -27.652 1.00 79.69 207 GLN A C 1
ATOM 1574 O O . GLN A 1 207 ? 5.172 17.804 -27.441 1.00 79.69 207 GLN A O 1
ATOM 1579 N N . GLU A 1 208 ? 6.066 19.714 -26.670 1.00 83.75 208 GLU A N 1
ATOM 1580 C CA . GLU A 1 208 ? 5.964 19.360 -25.252 1.00 83.75 208 GLU A CA 1
ATOM 1581 C C . GLU A 1 208 ? 4.530 19.536 -24.727 1.00 83.75 208 GLU A C 1
ATOM 1583 O O . GLU A 1 208 ? 3.908 20.586 -24.913 1.00 83.75 208 GLU A O 1
ATOM 1588 N N . ASP A 1 209 ? 4.040 18.525 -24.012 1.00 82.56 209 ASP A N 1
ATOM 1589 C CA . ASP A 1 209 ? 2.808 18.576 -23.235 1.00 82.56 209 ASP A CA 1
ATOM 1590 C C . ASP A 1 209 ? 3.079 19.132 -21.829 1.00 82.56 209 ASP A C 1
ATOM 1592 O O . ASP A 1 209 ? 3.327 18.391 -20.875 1.00 82.56 209 ASP A O 1
ATOM 1596 N N . LYS A 1 210 ? 3.025 20.461 -21.701 1.00 84.31 210 LYS A N 1
ATOM 1597 C CA . LYS A 1 210 ? 3.299 21.171 -20.441 1.00 84.31 210 LYS A CA 1
ATOM 1598 C C . LYS A 1 210 ? 2.337 20.823 -19.298 1.00 84.31 210 LYS A C 1
ATOM 1600 O O . LYS A 1 210 ? 2.689 21.071 -18.150 1.00 84.31 210 LYS A O 1
ATOM 1605 N N . GLU A 1 211 ? 1.150 20.281 -19.583 1.00 78.81 211 GLU A N 1
ATOM 1606 C CA . GLU A 1 211 ? 0.208 19.839 -18.542 1.00 78.81 211 GLU A CA 1
ATOM 1607 C C . GLU A 1 211 ? 0.554 18.439 -18.016 1.00 78.81 211 GLU A C 1
ATOM 1609 O O . GLU A 1 211 ? 0.349 18.151 -16.835 1.00 78.81 211 GLU A O 1
ATOM 1614 N N . ALA A 1 212 ? 1.105 17.570 -18.871 1.00 74.12 212 ALA A N 1
ATOM 1615 C CA . ALA A 1 212 ? 1.563 16.238 -18.481 1.00 74.12 212 ALA A CA 1
ATOM 1616 C C . ALA A 1 212 ? 3.021 16.205 -17.978 1.00 74.12 212 ALA A C 1
ATOM 1618 O O . ALA A 1 212 ? 3.388 15.266 -17.261 1.00 74.12 212 ALA A O 1
ATOM 1619 N N . THR A 1 213 ? 3.845 17.210 -18.309 1.00 78.12 213 THR A N 1
ATOM 1620 C CA . THR A 1 213 ? 5.182 17.408 -17.726 1.00 78.12 213 THR A CA 1
ATOM 1621 C C . THR A 1 213 ? 5.065 17.575 -16.207 1.00 78.12 213 THR A C 1
ATOM 1623 O O . THR A 1 213 ? 4.478 18.531 -15.703 1.00 78.12 213 THR A O 1
ATOM 1626 N N . GLN A 1 214 ? 5.637 16.636 -15.450 1.00 80.56 214 GLN A N 1
ATOM 1627 C CA . GLN A 1 214 ? 5.609 16.679 -13.985 1.00 80.56 214 GLN A CA 1
ATOM 1628 C C . GLN A 1 214 ? 6.799 17.481 -13.437 1.00 80.56 214 GLN A C 1
ATOM 1630 O O . GLN A 1 214 ? 7.889 17.416 -14.015 1.00 80.56 214 GLN A O 1
ATOM 1635 N N . PRO A 1 215 ? 6.641 18.177 -12.291 1.00 84.81 215 PRO A N 1
ATOM 1636 C CA . PRO A 1 215 ? 7.769 18.810 -11.618 1.00 84.81 215 PRO A CA 1
ATOM 1637 C C . PRO A 1 215 ? 8.848 17.767 -11.270 1.00 84.81 215 PRO A C 1
ATOM 1639 O O . PRO A 1 215 ? 8.516 16.598 -11.033 1.00 84.81 215 PRO A O 1
ATOM 1642 N N . PRO A 1 216 ? 10.133 18.169 -11.221 1.00 87.44 216 PRO A N 1
ATOM 1643 C CA . PRO A 1 216 ? 11.232 17.265 -10.901 1.00 87.44 216 PRO A CA 1
ATOM 1644 C C . PRO A 1 216 ? 11.010 16.628 -9.528 1.00 87.44 216 PRO A C 1
ATOM 1646 O O . PRO A 1 216 ? 10.955 17.332 -8.518 1.00 87.44 216 PRO A O 1
ATOM 1649 N N . LYS A 1 217 ? 10.916 15.296 -9.474 1.00 91.44 217 LYS A N 1
ATOM 1650 C CA . LYS A 1 217 ? 10.898 14.574 -8.194 1.00 91.44 217 LYS A CA 1
ATOM 1651 C C . LYS A 1 217 ? 12.322 14.299 -7.756 1.00 91.44 217 LYS A C 1
ATOM 1653 O O . LYS A 1 217 ? 13.157 13.885 -8.565 1.00 91.44 217 LYS A O 1
ATOM 1658 N N . THR A 1 218 ? 12.600 14.552 -6.482 1.00 94.00 218 THR A N 1
ATOM 1659 C CA . THR A 1 218 ? 13.946 14.363 -5.945 1.00 94.00 218 THR A CA 1
ATOM 1660 C C . THR A 1 218 ? 14.194 12.896 -5.624 1.00 94.00 218 THR A C 1
ATOM 1662 O O . THR A 1 218 ? 13.283 12.156 -5.245 1.00 94.00 218 THR A O 1
ATOM 1665 N N . PHE A 1 219 ? 15.442 12.469 -5.785 1.00 93.94 219 PHE A N 1
ATOM 1666 C CA . PHE A 1 219 ? 15.901 11.180 -5.295 1.00 93.94 219 PHE A CA 1
ATOM 1667 C C . PHE A 1 219 ? 17.229 11.332 -4.559 1.00 93.94 219 PHE A C 1
ATOM 1669 O O . PHE A 1 219 ? 18.052 12.198 -4.870 1.00 93.94 219 PHE A O 1
ATOM 1676 N N . THR A 1 220 ? 17.447 10.454 -3.586 1.00 94.00 220 THR A N 1
ATOM 1677 C CA . THR A 1 220 ? 18.762 10.222 -2.984 1.00 94.00 220 THR A CA 1
ATOM 1678 C C . THR A 1 220 ? 19.126 8.759 -3.168 1.00 94.00 220 THR A C 1
ATOM 1680 O O . THR A 1 220 ? 18.338 7.880 -2.822 1.00 94.00 220 THR A O 1
ATOM 1683 N N . VAL A 1 221 ? 20.304 8.496 -3.723 1.00 93.06 221 VAL A N 1
ATOM 1684 C CA . VAL A 1 221 ? 20.883 7.157 -3.822 1.00 93.06 221 VAL A CA 1
ATOM 1685 C C . VAL A 1 221 ? 22.052 7.084 -2.849 1.00 93.06 221 VAL A C 1
ATOM 1687 O O . VAL A 1 221 ? 22.905 7.966 -2.843 1.00 93.06 221 VAL A O 1
ATOM 1690 N N . TRP A 1 222 ? 22.122 6.028 -2.050 1.00 92.69 222 TRP A N 1
ATOM 1691 C CA . TRP A 1 222 ? 23.275 5.726 -1.214 1.00 92.69 222 TRP A CA 1
ATOM 1692 C C . TRP A 1 222 ? 23.905 4.405 -1.645 1.00 92.69 222 TRP A C 1
ATOM 1694 O O . TRP A 1 222 ? 23.200 3.413 -1.835 1.00 92.69 222 TRP A O 1
ATOM 1704 N N . LEU A 1 223 ? 25.229 4.388 -1.785 1.00 88.38 223 LEU A N 1
ATOM 1705 C CA . LEU A 1 223 ? 25.998 3.251 -2.292 1.00 88.38 223 LEU A CA 1
ATOM 1706 C C . LEU A 1 223 ? 27.091 2.839 -1.299 1.00 88.38 223 LEU A C 1
ATOM 1708 O O . LEU A 1 223 ? 27.781 3.678 -0.718 1.00 88.38 223 LEU A O 1
ATOM 1712 N N . SER A 1 224 ? 27.263 1.531 -1.135 1.00 85.88 224 SER A N 1
ATOM 1713 C CA . SER A 1 224 ? 28.383 0.880 -0.450 1.00 85.88 224 SER A CA 1
ATOM 1714 C C . SER A 1 224 ? 28.690 -0.457 -1.142 1.00 85.88 224 SER A C 1
ATOM 1716 O O . SER A 1 224 ? 28.005 -0.851 -2.085 1.00 85.88 224 SER A O 1
ATOM 1718 N N . SER A 1 225 ? 29.738 -1.157 -0.709 1.00 75.25 225 SER A N 1
ATOM 1719 C CA . SER A 1 225 ? 30.347 -2.286 -1.433 1.00 75.25 225 SER A CA 1
ATOM 1720 C C . SER A 1 225 ? 29.397 -3.452 -1.738 1.00 75.25 225 SER A C 1
ATOM 1722 O O . SER A 1 225 ? 29.541 -4.095 -2.774 1.00 75.25 225 SER A O 1
ATOM 1724 N N . ASN A 1 226 ? 28.423 -3.721 -0.865 1.00 74.88 226 ASN A N 1
ATOM 1725 C CA . ASN A 1 226 ? 27.460 -4.825 -0.985 1.00 74.88 226 ASN A CA 1
ATOM 1726 C C . ASN A 1 226 ? 25.990 -4.392 -0.802 1.00 74.88 226 ASN A C 1
ATOM 1728 O O . ASN A 1 226 ? 25.103 -5.238 -0.639 1.00 74.88 226 ASN A O 1
ATOM 1732 N N . ARG A 1 227 ? 25.742 -3.077 -0.773 1.00 85.12 227 ARG A N 1
ATOM 1733 C CA . ARG A 1 227 ? 24.452 -2.461 -0.445 1.00 85.12 227 ARG A CA 1
ATOM 1734 C C . ARG A 1 227 ? 24.233 -1.213 -1.288 1.00 85.12 227 ARG A C 1
ATOM 1736 O O . ARG A 1 227 ? 25.114 -0.364 -1.394 1.00 85.12 227 ARG A O 1
ATOM 1743 N N . TRP A 1 228 ? 23.024 -1.060 -1.801 1.00 90.69 228 TRP A N 1
ATOM 1744 C CA . TRP A 1 228 ? 22.565 0.168 -2.447 1.00 90.69 228 TRP A CA 1
ATOM 1745 C C . TRP A 1 228 ? 21.205 0.545 -1.879 1.00 90.69 228 TRP A C 1
ATOM 1747 O O . TRP A 1 228 ? 20.460 -0.335 -1.466 1.00 90.69 228 TRP A O 1
ATOM 1757 N N . CYS A 1 229 ? 20.859 1.825 -1.863 1.00 89.88 229 CYS A N 1
ATOM 1758 C CA . CYS A 1 229 ? 19.583 2.325 -1.365 1.00 89.88 229 CYS A CA 1
ATOM 1759 C C . CYS A 1 229 ? 19.140 3.516 -2.222 1.00 89.88 229 CYS A C 1
ATOM 1761 O O . CYS A 1 229 ? 19.961 4.365 -2.536 1.00 89.88 229 CYS A O 1
ATOM 1763 N N . VAL A 1 230 ? 17.873 3.577 -2.620 1.00 90.50 230 VAL A N 1
ATOM 1764 C CA . VAL A 1 230 ? 17.265 4.644 -3.424 1.00 90.50 230 VAL A CA 1
ATOM 1765 C C . VAL A 1 230 ? 16.013 5.114 -2.698 1.00 90.50 230 VAL A C 1
ATOM 1767 O O . VAL A 1 230 ? 15.070 4.340 -2.538 1.00 90.50 230 VAL A O 1
ATOM 1770 N N . LYS A 1 231 ? 15.993 6.379 -2.281 1.00 90.31 231 LYS A N 1
ATOM 1771 C CA . LYS A 1 231 ? 14.848 7.041 -1.649 1.00 90.31 231 LYS A CA 1
ATOM 1772 C C . LYS A 1 231 ? 14.278 8.125 -2.557 1.00 90.31 231 LYS A C 1
ATOM 1774 O O . LYS A 1 231 ? 15.037 8.929 -3.095 1.00 90.31 231 LYS A O 1
ATOM 1779 N N . SER A 1 232 ? 12.953 8.185 -2.635 1.00 88.50 232 SER A N 1
ATOM 1780 C CA . SER A 1 232 ? 12.180 9.332 -3.121 1.00 88.50 232 SER A CA 1
ATOM 1781 C C . SER A 1 232 ? 11.380 9.958 -1.965 1.00 88.50 232 SER A C 1
ATOM 1783 O O . SER A 1 232 ? 11.506 9.543 -0.809 1.00 88.50 232 SER A O 1
ATOM 1785 N N . ASP A 1 233 ? 10.539 10.950 -2.254 1.00 79.12 233 ASP A N 1
ATOM 1786 C CA . ASP A 1 233 ? 9.730 11.646 -1.242 1.00 79.12 233 ASP A CA 1
ATOM 1787 C C . ASP A 1 233 ? 8.774 10.714 -0.458 1.00 79.12 233 ASP A C 1
ATOM 1789 O O . ASP A 1 233 ? 8.437 11.005 0.690 1.00 79.12 233 ASP A O 1
ATOM 1793 N N . ILE A 1 234 ? 8.356 9.588 -1.058 1.00 75.94 234 ILE A N 1
ATOM 1794 C CA . ILE A 1 234 ? 7.351 8.648 -0.510 1.00 75.94 234 ILE A CA 1
ATOM 1795 C C . ILE A 1 234 ? 7.772 7.167 -0.535 1.00 75.94 234 ILE A C 1
ATOM 1797 O O . ILE A 1 234 ? 7.098 6.321 0.057 1.00 75.94 234 ILE A O 1
ATOM 1801 N N . GLU A 1 235 ? 8.873 6.823 -1.201 1.00 83.88 235 GLU A N 1
ATOM 1802 C CA . GLU A 1 235 ? 9.274 5.433 -1.452 1.00 83.88 235 GLU A CA 1
ATOM 1803 C C . GLU A 1 235 ? 10.749 5.193 -1.155 1.00 83.88 235 GLU A C 1
ATOM 1805 O O . GLU A 1 235 ? 11.582 6.104 -1.143 1.00 83.88 235 GLU A O 1
ATOM 1810 N N . LEU A 1 236 ? 11.069 3.919 -0.970 1.00 84.06 236 LEU A N 1
ATOM 1811 C CA . LEU A 1 236 ? 12.413 3.425 -0.770 1.00 84.06 236 LEU A CA 1
ATOM 1812 C C . LEU A 1 236 ? 12.564 2.051 -1.417 1.00 84.06 236 LEU A C 1
ATOM 1814 O O . LEU A 1 236 ? 11.762 1.160 -1.153 1.00 84.06 236 LEU A O 1
ATOM 1818 N N . ALA A 1 237 ? 13.633 1.835 -2.174 1.00 84.94 237 ALA A N 1
ATOM 1819 C CA . ALA A 1 237 ? 14.149 0.491 -2.423 1.00 84.94 237 ALA A CA 1
ATOM 1820 C C . ALA A 1 237 ? 15.603 0.405 -1.987 1.00 84.94 237 ALA A C 1
ATOM 1822 O O . ALA A 1 237 ? 16.335 1.383 -2.085 1.00 84.94 237 ALA A O 1
ATOM 1823 N N . PHE A 1 238 ? 16.047 -0.763 -1.548 1.00 84.81 238 PHE A N 1
ATOM 1824 C CA . PHE A 1 238 ? 17.457 -0.999 -1.266 1.00 84.81 238 PHE A CA 1
ATOM 1825 C C . PHE A 1 238 ? 17.815 -2.468 -1.507 1.00 84.81 238 PHE A C 1
ATOM 1827 O O . PHE A 1 238 ? 16.976 -3.357 -1.377 1.00 84.81 238 PHE A O 1
ATOM 1834 N N . GLY A 1 239 ? 19.058 -2.732 -1.890 1.00 81.62 239 GLY A N 1
ATOM 1835 C CA . GLY A 1 239 ? 19.598 -4.074 -2.076 1.00 81.62 239 GLY A CA 1
ATOM 1836 C C . GLY A 1 239 ? 20.536 -4.454 -0.940 1.00 81.62 239 GLY A C 1
ATOM 1837 O O . GLY A 1 239 ? 21.328 -3.626 -0.490 1.00 81.62 239 GLY A O 1
ATOM 1838 N N . GLN A 1 240 ? 20.473 -5.711 -0.504 1.00 78.62 240 GLN A N 1
ATOM 1839 C CA . GLN A 1 240 ? 21.430 -6.301 0.432 1.00 78.62 240 GLN A CA 1
ATOM 1840 C C . GLN A 1 240 ? 21.679 -7.761 0.038 1.00 78.62 240 GLN A C 1
ATOM 1842 O O . GLN A 1 240 ? 20.792 -8.613 0.152 1.00 78.62 240 GLN A O 1
ATOM 1847 N N . GLY A 1 241 ? 22.895 -8.045 -0.440 1.00 78.69 241 GLY A N 1
ATOM 1848 C CA . GLY A 1 241 ? 23.195 -9.320 -1.096 1.00 78.69 241 GLY A CA 1
ATOM 1849 C C . GLY A 1 241 ? 22.253 -9.568 -2.280 1.00 78.69 241 GLY A C 1
ATOM 1850 O O . GLY A 1 241 ? 21.803 -8.627 -2.928 1.00 78.69 241 GLY A O 1
ATOM 1851 N N . SER A 1 242 ? 21.880 -10.826 -2.517 1.00 69.75 242 SER A N 1
ATOM 1852 C CA . SER A 1 242 ? 20.998 -11.224 -3.625 1.00 69.75 242 SER A CA 1
ATOM 1853 C C . SER A 1 242 ? 19.538 -10.752 -3.513 1.00 69.75 242 SER A C 1
ATOM 1855 O O . SER A 1 242 ? 18.735 -11.063 -4.394 1.00 69.75 242 SER A O 1
ATOM 1857 N N . ASN A 1 243 ? 19.165 -10.004 -2.468 1.00 73.44 243 ASN A N 1
ATOM 1858 C CA . ASN A 1 243 ? 17.792 -9.564 -2.227 1.00 73.44 243 ASN A CA 1
ATOM 1859 C C . ASN A 1 243 ? 17.623 -8.059 -2.439 1.00 73.44 243 ASN A C 1
ATOM 1861 O O . ASN A 1 243 ? 18.442 -7.249 -2.009 1.00 73.44 243 ASN A O 1
ATOM 1865 N N . THR A 1 244 ? 16.508 -7.688 -3.062 1.00 77.56 244 THR A N 1
ATOM 1866 C CA . THR A 1 244 ? 16.021 -6.311 -3.139 1.00 77.56 244 THR A CA 1
ATOM 1867 C C . THR A 1 244 ? 14.794 -6.149 -2.262 1.00 77.56 244 THR A C 1
ATOM 1869 O O . THR A 1 244 ? 13.852 -6.936 -2.317 1.00 77.56 244 THR A O 1
ATOM 1872 N N . PHE A 1 245 ? 14.815 -5.104 -1.458 1.00 78.31 245 PHE A N 1
ATOM 1873 C CA . PHE A 1 245 ? 13.771 -4.705 -0.543 1.00 78.31 245 PHE A CA 1
ATOM 1874 C C . PHE A 1 245 ? 13.113 -3.447 -1.094 1.00 78.31 245 PHE A C 1
ATOM 1876 O O . PHE A 1 245 ? 13.774 -2.602 -1.701 1.00 78.31 245 PHE A O 1
ATOM 1883 N N . TYR A 1 246 ? 11.820 -3.301 -0.852 1.00 79.38 246 TYR A N 1
ATOM 1884 C CA . TYR A 1 246 ? 11.081 -2.080 -1.138 1.00 79.38 246 TYR A CA 1
ATOM 1885 C C . TYR A 1 246 ? 10.174 -1.752 0.035 1.00 79.38 246 TYR A C 1
ATOM 1887 O O . TYR A 1 246 ? 9.603 -2.666 0.626 1.00 79.38 246 TYR A O 1
ATOM 1895 N N . ALA A 1 247 ? 10.031 -0.466 0.341 1.00 75.25 247 ALA A N 1
ATOM 1896 C CA . ALA A 1 247 ? 9.121 0.068 1.337 1.00 75.25 247 ALA A CA 1
ATOM 1897 C C . ALA A 1 247 ? 8.427 1.325 0.791 1.00 75.25 247 ALA A C 1
ATOM 1899 O O . ALA A 1 247 ? 9.080 2.226 0.261 1.00 75.25 247 ALA A O 1
ATOM 1900 N N . VAL A 1 248 ? 7.106 1.407 0.958 1.00 74.19 248 VAL A N 1
ATOM 1901 C CA . VAL A 1 248 ? 6.348 2.650 0.741 1.00 74.19 248 VAL A CA 1
ATOM 1902 C C . VAL A 1 248 ? 6.072 3.280 2.090 1.00 74.19 248 VAL A C 1
ATOM 1904 O O . VAL A 1 248 ? 5.422 2.672 2.943 1.00 74.19 248 VAL A O 1
ATOM 1907 N N . PHE A 1 249 ? 6.511 4.521 2.259 1.00 68.50 249 PHE A N 1
ATOM 1908 C CA . PHE A 1 249 ? 6.148 5.348 3.398 1.00 68.50 249 PHE A CA 1
ATOM 1909 C C . PHE A 1 249 ? 4.903 6.151 3.030 1.00 68.50 249 PHE A C 1
ATOM 1911 O O . PHE A 1 249 ? 4.944 7.361 2.808 1.00 68.50 249 PHE A O 1
ATOM 1918 N N . ALA A 1 250 ? 3.771 5.444 2.973 1.00 58.19 250 ALA A N 1
ATOM 1919 C CA . ALA A 1 250 ? 2.474 6.097 3.077 1.00 58.19 250 ALA A CA 1
ATOM 1920 C C . ALA A 1 250 ? 2.428 6.931 4.376 1.00 58.19 250 ALA A C 1
ATOM 1922 O O . ALA A 1 250 ? 3.196 6.676 5.305 1.00 58.19 250 ALA A O 1
ATOM 1923 N N . ASN A 1 251 ? 1.547 7.940 4.411 1.00 55.97 251 ASN A N 1
ATOM 1924 C CA . ASN A 1 251 ? 1.298 8.836 5.552 1.00 55.97 251 ASN A CA 1
ATOM 1925 C C . ASN A 1 251 ? 1.535 8.150 6.916 1.00 55.97 251 ASN A C 1
ATOM 1927 O O . ASN A 1 251 ? 1.053 7.039 7.098 1.00 55.97 251 ASN A O 1
ATOM 1931 N N . LYS A 1 252 ? 2.201 8.828 7.870 1.00 53.44 252 LYS A N 1
ATOM 1932 C CA . LYS A 1 252 ? 2.708 8.299 9.165 1.00 53.44 252 LYS A CA 1
ATOM 1933 C C . LYS A 1 252 ? 1.741 7.409 9.968 1.00 53.44 252 LYS A C 1
ATOM 1935 O O . LYS A 1 252 ? 2.182 6.666 10.836 1.00 53.44 252 LYS A O 1
ATOM 1940 N N . GLU A 1 253 ? 0.443 7.531 9.717 1.00 48.34 253 GLU A N 1
ATOM 1941 C CA . GLU A 1 253 ? -0.654 6.768 10.322 1.00 48.34 253 GLU A CA 1
ATOM 1942 C C . GLU A 1 253 ? -0.798 5.334 9.758 1.00 48.34 253 GLU A C 1
ATOM 1944 O O . GLU A 1 253 ? -1.388 4.474 10.408 1.00 48.34 253 GLU A O 1
ATOM 1949 N N . VAL A 1 254 ? -0.255 5.053 8.568 1.00 49.47 254 VAL A N 1
ATOM 1950 C CA . VAL A 1 254 ? -0.327 3.757 7.876 1.00 49.47 254 VAL A CA 1
ATOM 1951 C C . VAL A 1 254 ? 1.023 3.034 7.995 1.00 49.47 254 VAL A C 1
ATOM 1953 O O . VAL A 1 254 ? 2.052 3.621 7.657 1.00 49.47 254 VAL A O 1
ATOM 1956 N N . PRO A 1 255 ? 1.069 1.761 8.441 1.00 50.66 255 PRO A N 1
ATOM 1957 C CA . PRO A 1 255 ? 2.317 1.004 8.491 1.00 50.66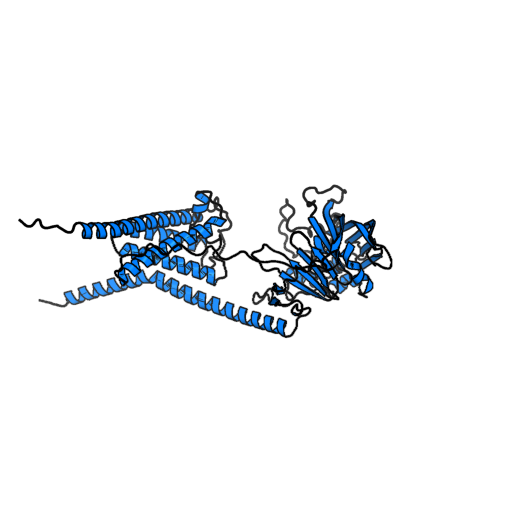 255 PRO A CA 1
ATOM 1958 C C . PRO A 1 255 ? 2.903 0.829 7.085 1.00 50.66 255 PRO A C 1
ATOM 1960 O O . PRO A 1 255 ? 2.171 0.550 6.133 1.00 50.66 255 PRO A O 1
ATOM 1963 N N . ALA A 1 256 ? 4.224 0.965 6.963 1.00 58.84 256 ALA A N 1
ATOM 1964 C CA . ALA A 1 256 ? 4.909 0.874 5.679 1.00 58.84 256 ALA A CA 1
ATOM 1965 C C . ALA A 1 256 ? 4.659 -0.490 5.011 1.00 58.84 256 ALA A C 1
ATOM 1967 O O . ALA A 1 256 ? 4.947 -1.544 5.587 1.00 58.84 256 ALA A O 1
ATOM 1968 N N . SER A 1 257 ? 4.146 -0.485 3.777 1.00 58.78 257 SER A N 1
ATOM 1969 C CA . SER A 1 257 ? 4.070 -1.712 2.978 1.00 58.78 257 SER A CA 1
ATOM 1970 C C . SER A 1 257 ? 5.476 -2.064 2.520 1.00 58.78 257 SER A C 1
ATOM 1972 O O . SER A 1 257 ? 6.103 -1.232 1.857 1.00 58.78 257 SER A O 1
ATOM 1974 N N . ALA A 1 258 ? 5.964 -3.262 2.845 1.00 63.25 258 ALA A N 1
ATOM 1975 C CA . ALA A 1 258 ? 7.321 -3.663 2.505 1.00 63.25 258 ALA A CA 1
ATOM 1976 C C . ALA A 1 258 ? 7.383 -5.082 1.932 1.00 63.25 258 ALA A C 1
ATOM 1978 O O . ALA A 1 258 ? 6.685 -5.984 2.388 1.00 63.25 258 ALA A O 1
ATOM 1979 N N . GLY A 1 259 ? 8.236 -5.274 0.928 1.00 60.53 259 GLY A N 1
ATOM 1980 C CA . GLY A 1 259 ? 8.417 -6.549 0.235 1.00 60.53 259 GLY A CA 1
ATOM 1981 C C . GLY A 1 259 ? 9.890 -6.859 0.006 1.00 60.53 259 GLY A C 1
ATOM 1982 O O . GLY A 1 259 ? 10.695 -5.945 -0.173 1.00 60.53 259 GLY A O 1
ATOM 1983 N N . VAL A 1 260 ? 10.233 -8.151 0.007 1.00 58.03 260 VAL A N 1
ATOM 1984 C CA . VAL A 1 260 ? 11.597 -8.647 -0.244 1.00 58.03 260 VAL A CA 1
ATOM 1985 C C . VAL A 1 260 ? 11.589 -9.625 -1.414 1.00 58.03 260 VAL A C 1
ATOM 1987 O O . VAL A 1 260 ? 10.839 -10.607 -1.414 1.00 58.03 260 VAL A O 1
ATOM 1990 N N . PHE A 1 261 ? 12.432 -9.357 -2.405 1.00 66.19 261 PHE A N 1
ATOM 1991 C CA . PHE A 1 261 ? 12.472 -10.043 -3.690 1.00 66.19 261 PHE A CA 1
ATOM 1992 C C . PHE A 1 261 ? 13.885 -10.560 -3.962 1.00 66.19 261 PHE A C 1
ATOM 1994 O O . PHE A 1 261 ? 14.847 -9.795 -3.948 1.00 66.19 261 PHE A O 1
ATOM 2001 N N . ALA A 1 262 ? 14.009 -11.855 -4.245 1.00 47.12 262 ALA A N 1
ATOM 2002 C CA . ALA A 1 262 ? 15.269 -12.441 -4.686 1.00 47.12 262 ALA A CA 1
ATOM 2003 C C . ALA A 1 262 ? 15.581 -12.014 -6.134 1.00 47.12 262 ALA A C 1
ATOM 2005 O O . ALA A 1 262 ? 14.722 -12.141 -7.009 1.00 47.12 262 ALA A O 1
ATOM 2006 N N . GLY A 1 263 ? 16.814 -11.562 -6.374 1.00 56.41 263 GLY A N 1
ATOM 2007 C CA . GLY A 1 263 ? 17.348 -11.205 -7.690 1.00 56.41 263 GLY A CA 1
ATOM 2008 C C . GLY A 1 263 ? 17.341 -9.707 -8.010 1.00 56.41 263 GLY A C 1
ATOM 2009 O O . GLY A 1 263 ? 16.605 -9.311 -8.907 1.00 56.41 263 GLY A O 1
ATOM 2010 N N . PHE A 1 264 ? 18.177 -8.931 -7.299 1.00 76.06 264 PHE A N 1
ATOM 2011 C CA . PHE A 1 264 ? 18.812 -7.615 -7.594 1.00 76.06 264 PHE A CA 1
ATOM 2012 C C . PHE A 1 264 ? 18.094 -6.452 -8.335 1.00 76.06 264 PHE A C 1
ATOM 2014 O O . PHE A 1 264 ? 18.584 -5.325 -8.241 1.00 76.06 264 PHE A O 1
ATOM 2021 N N . TYR A 1 265 ? 16.981 -6.657 -9.037 1.00 88.56 265 TYR A N 1
ATOM 2022 C CA . TYR A 1 265 ? 16.160 -5.620 -9.665 1.00 88.56 265 TYR A CA 1
ATOM 2023 C C . TYR A 1 265 ? 14.985 -5.241 -8.739 1.00 88.56 265 TYR A C 1
ATOM 2025 O O . TYR A 1 265 ? 14.294 -6.140 -8.245 1.00 88.56 265 TYR A O 1
ATOM 2033 N N . PRO A 1 266 ? 14.684 -3.943 -8.528 1.00 89.31 266 PRO A N 1
ATOM 2034 C CA . PRO A 1 266 ? 13.560 -3.486 -7.705 1.00 89.31 266 PRO A CA 1
ATOM 2035 C C . PRO A 1 266 ? 12.194 -3.717 -8.381 1.00 89.31 266 PRO A C 1
ATOM 2037 O O . PRO A 1 266 ? 11.517 -2.796 -8.832 1.00 89.31 266 PRO A O 1
ATOM 2040 N N . ALA A 1 267 ? 11.766 -4.982 -8.429 1.00 86.31 267 ALA A N 1
ATOM 2041 C CA . ALA A 1 267 ? 10.609 -5.447 -9.201 1.00 86.31 267 ALA A CA 1
ATOM 2042 C C . ALA A 1 267 ? 9.258 -4.824 -8.806 1.00 86.31 267 ALA A C 1
ATOM 2044 O O . ALA A 1 267 ? 8.329 -4.811 -9.614 1.00 86.31 267 ALA A O 1
ATOM 2045 N N . PHE A 1 268 ? 9.136 -4.320 -7.579 1.00 80.50 268 PHE A N 1
ATOM 2046 C CA . PHE A 1 268 ? 7.908 -3.721 -7.051 1.00 80.50 268 PHE A CA 1
ATOM 2047 C C . PHE A 1 268 ? 7.952 -2.184 -7.013 1.00 80.50 268 PHE A C 1
ATOM 2049 O O . PHE A 1 268 ? 7.041 -1.556 -6.482 1.00 80.50 268 PHE A O 1
ATOM 2056 N N . SER A 1 269 ? 9.000 -1.571 -7.572 1.00 85.50 269 SER A N 1
ATOM 2057 C CA . SER A 1 269 ? 9.222 -0.128 -7.499 1.00 85.50 269 SER A CA 1
ATOM 2058 C C . SER A 1 269 ? 8.837 0.602 -8.795 1.00 85.50 269 SER A C 1
ATOM 2060 O O . SER A 1 269 ? 9.002 0.048 -9.883 1.00 85.50 269 SER A O 1
ATOM 2062 N N . PRO A 1 270 ? 8.334 1.846 -8.712 1.00 87.62 270 PRO A N 1
ATOM 2063 C CA . PRO A 1 270 ? 7.960 2.655 -9.873 1.00 87.62 270 PRO A CA 1
ATOM 2064 C C . PRO A 1 270 ? 9.163 3.417 -10.483 1.00 87.62 270 PRO A C 1
ATOM 2066 O O . PRO A 1 270 ? 10.250 3.425 -9.895 1.00 87.62 270 PRO A O 1
ATOM 2069 N N . PRO A 1 271 ? 8.979 4.104 -11.640 1.00 88.69 271 PRO A N 1
ATOM 2070 C CA . PRO A 1 271 ? 10.050 4.790 -12.378 1.00 88.69 271 PRO A CA 1
ATOM 2071 C C . PRO A 1 271 ? 10.997 5.677 -11.551 1.00 88.69 271 PRO A C 1
ATOM 2073 O O . PRO A 1 271 ? 12.183 5.761 -11.857 1.00 88.69 271 PRO A O 1
ATOM 2076 N N . ILE A 1 272 ? 10.495 6.341 -10.502 1.00 88.25 272 ILE A N 1
ATOM 2077 C CA . ILE A 1 272 ? 11.289 7.243 -9.645 1.00 88.25 272 ILE A CA 1
ATOM 2078 C C . ILE A 1 272 ? 12.356 6.517 -8.809 1.00 88.25 272 ILE A C 1
ATOM 2080 O O . ILE A 1 272 ? 13.289 7.148 -8.326 1.00 88.25 272 ILE A O 1
ATOM 2084 N N . VAL A 1 273 ? 12.262 5.192 -8.687 1.00 90.94 273 VAL A N 1
ATOM 2085 C CA . VAL A 1 273 ? 13.227 4.344 -7.976 1.00 90.94 273 VAL A CA 1
ATOM 2086 C C . VAL A 1 273 ? 14.005 3.446 -8.942 1.00 90.94 273 VAL A C 1
ATOM 2088 O O . VAL A 1 273 ? 15.227 3.340 -8.838 1.00 90.94 273 VAL A O 1
ATOM 2091 N N . THR A 1 274 ? 13.331 2.830 -9.917 1.00 93.44 274 THR A N 1
ATOM 2092 C CA . THR A 1 274 ? 13.956 1.921 -10.898 1.00 93.44 274 THR A CA 1
ATOM 2093 C C . THR A 1 274 ? 14.930 2.631 -11.842 1.00 93.44 274 THR A C 1
ATOM 2095 O O . THR A 1 274 ? 15.921 2.025 -12.244 1.00 93.44 274 THR A O 1
ATOM 2098 N N . VAL A 1 275 ? 14.692 3.902 -12.198 1.00 94.75 275 VAL A N 1
ATOM 2099 C CA . VAL A 1 275 ? 15.571 4.653 -13.114 1.00 94.75 275 VAL A CA 1
ATOM 2100 C C . VAL A 1 275 ? 16.864 5.111 -12.420 1.00 94.75 275 VAL A C 1
ATOM 2102 O O . VAL A 1 275 ? 17.931 4.835 -12.972 1.00 94.75 275 VAL A O 1
ATOM 2105 N N . PRO A 1 276 ? 16.844 5.692 -11.200 1.00 95.44 276 PRO A N 1
ATOM 2106 C CA . PRO A 1 276 ? 18.071 5.885 -10.424 1.00 95.44 276 PRO A CA 1
ATOM 2107 C C . PRO A 1 276 ? 18.785 4.568 -10.094 1.00 95.44 276 PRO A C 1
ATOM 2109 O O . PRO A 1 276 ? 20.009 4.508 -10.182 1.00 95.44 276 PRO A O 1
ATOM 2112 N N . TRP A 1 277 ? 18.052 3.485 -9.797 1.00 95.62 277 TRP A N 1
ATOM 2113 C CA . TRP A 1 277 ? 18.662 2.160 -9.642 1.00 95.62 277 TRP A CA 1
ATOM 2114 C C . TRP A 1 277 ? 19.406 1.720 -10.913 1.00 95.62 277 TRP A C 1
ATOM 2116 O O . TRP A 1 277 ? 20.548 1.268 -10.826 1.00 95.62 277 TRP A O 1
ATOM 2126 N N . LEU A 1 278 ? 18.806 1.894 -12.096 1.00 96.00 278 LEU A N 1
ATOM 2127 C CA . LEU A 1 278 ? 19.436 1.515 -13.361 1.00 96.00 278 LEU A CA 1
ATOM 2128 C C . LEU A 1 278 ? 20.720 2.317 -13.610 1.00 96.00 278 LEU A C 1
ATOM 2130 O O . LEU A 1 278 ? 21.702 1.741 -14.071 1.00 96.00 278 LEU A O 1
ATOM 2134 N N . ALA A 1 279 ? 20.724 3.606 -13.264 1.00 95.94 279 ALA A N 1
ATOM 2135 C CA . ALA A 1 279 ? 21.870 4.495 -13.434 1.00 95.94 279 ALA A CA 1
ATOM 2136 C C . ALA A 1 279 ? 23.024 4.232 -12.444 1.00 95.94 279 ALA A C 1
ATOM 2138 O O . ALA A 1 279 ? 24.185 4.357 -12.827 1.00 95.94 279 ALA A O 1
ATOM 2139 N N . PHE A 1 280 ? 22.724 3.880 -11.187 1.00 94.75 280 PHE A N 1
ATOM 2140 C CA . PHE A 1 280 ? 23.709 3.920 -10.091 1.00 94.75 280 PHE A CA 1
ATOM 2141 C C . PHE A 1 280 ? 23.926 2.597 -9.348 1.00 94.75 280 PHE A C 1
ATOM 2143 O O . PHE A 1 280 ? 24.979 2.399 -8.747 1.00 94.75 280 PHE A O 1
ATOM 2150 N N . CYS A 1 281 ? 22.950 1.691 -9.373 1.00 93.00 281 CYS A N 1
ATOM 2151 C CA . CYS A 1 281 ? 22.913 0.499 -8.517 1.00 93.00 281 CYS A CA 1
ATOM 2152 C C . CYS A 1 281 ? 22.993 -0.822 -9.303 1.00 93.00 281 CYS A C 1
ATOM 2154 O O . CYS A 1 281 ? 23.215 -1.880 -8.719 1.00 93.00 281 CYS A O 1
ATOM 2156 N N . SER A 1 282 ? 22.799 -0.779 -10.622 1.00 93.69 282 SER A N 1
ATOM 2157 C CA . SER A 1 282 ? 22.642 -1.956 -11.490 1.00 93.69 282 SER A CA 1
ATOM 2158 C C . SER A 1 282 ? 23.944 -2.705 -11.820 1.00 93.69 282 SER A C 1
ATOM 2160 O O . SER A 1 282 ? 23.902 -3.778 -12.420 1.00 93.69 282 SER A O 1
ATOM 2162 N N . GLY A 1 283 ? 25.107 -2.188 -11.417 1.00 90.62 283 GLY A N 1
ATOM 2163 C CA . GLY A 1 283 ? 26.408 -2.767 -11.765 1.00 90.62 283 GLY A CA 1
ATOM 2164 C C . GLY A 1 283 ? 26.610 -4.209 -11.280 1.00 90.62 283 GLY A C 1
ATOM 2165 O O . GLY A 1 283 ? 27.144 -5.035 -12.018 1.00 90.62 283 GLY A O 1
ATOM 2166 N N . SER A 1 284 ? 26.140 -4.556 -10.073 1.00 86.31 284 SER A N 1
ATOM 2167 C CA . SER A 1 284 ? 26.170 -5.947 -9.584 1.00 86.31 284 SER A CA 1
ATOM 2168 C C . SER A 1 284 ? 25.228 -6.852 -10.376 1.00 86.31 284 SER A C 1
ATOM 2170 O O . SER A 1 284 ? 25.629 -7.936 -10.786 1.00 86.31 284 SER A O 1
ATOM 2172 N N . TYR A 1 285 ? 24.019 -6.374 -10.691 1.00 89.75 285 TYR A N 1
ATOM 2173 C CA . TYR A 1 285 ? 23.041 -7.103 -11.502 1.00 89.75 285 TYR A CA 1
ATOM 2174 C C . TYR A 1 285 ? 23.631 -7.551 -12.848 1.00 89.75 285 TYR A C 1
ATOM 2176 O O . TYR A 1 285 ? 23.551 -8.724 -13.199 1.00 89.75 285 TYR A O 1
ATOM 2184 N N . PHE A 1 286 ? 24.307 -6.649 -13.566 1.00 91.62 286 PHE A N 1
ATOM 2185 C CA . PHE A 1 286 ? 24.945 -6.969 -14.848 1.00 91.62 286 PHE A CA 1
ATOM 2186 C C . PHE A 1 286 ? 26.234 -7.806 -14.743 1.00 91.62 286 PHE A C 1
ATOM 2188 O O . PHE A 1 286 ? 26.709 -8.302 -15.767 1.00 91.62 286 PHE A O 1
ATOM 2195 N N . ARG A 1 287 ? 26.814 -7.960 -13.544 1.00 87.88 287 ARG A N 1
ATOM 2196 C CA . ARG A 1 287 ? 27.946 -8.872 -13.286 1.00 87.88 287 ARG A CA 1
ATOM 2197 C C . ARG A 1 287 ? 27.492 -10.276 -12.896 1.00 87.88 287 ARG A C 1
ATOM 2199 O O . ARG A 1 287 ? 28.148 -11.239 -13.275 1.00 87.88 287 ARG A O 1
ATOM 2206 N N . GLU A 1 288 ? 26.415 -10.377 -12.124 1.00 85.94 288 GLU A N 1
ATOM 2207 C CA . GLU A 1 288 ? 26.042 -11.596 -11.395 1.00 85.94 288 GLU A CA 1
ATOM 2208 C C . GLU A 1 288 ? 24.860 -12.352 -12.022 1.00 85.94 288 GLU A C 1
ATOM 2210 O O . GLU A 1 288 ? 24.732 -13.556 -11.812 1.00 85.94 288 GLU A O 1
ATOM 2215 N N . ASP A 1 289 ? 23.997 -11.685 -12.798 1.00 85.88 289 ASP A N 1
ATOM 2216 C CA . ASP A 1 289 ? 22.799 -12.305 -13.373 1.00 85.88 289 ASP A CA 1
ATOM 2217 C C . ASP A 1 289 ? 23.049 -12.818 -14.807 1.00 85.88 289 ASP A C 1
ATOM 2219 O O . ASP A 1 289 ? 23.182 -12.007 -15.728 1.00 85.88 289 ASP A O 1
ATOM 2223 N N . PRO A 1 290 ? 23.071 -14.143 -15.058 1.00 84.69 290 PRO A N 1
ATOM 2224 C CA . PRO A 1 290 ? 23.290 -14.682 -16.404 1.00 84.69 290 PRO A CA 1
ATOM 2225 C C . PRO A 1 290 ? 22.150 -14.336 -17.375 1.00 84.69 290 PRO A C 1
ATOM 2227 O O . PRO A 1 290 ? 22.344 -14.367 -18.590 1.00 84.69 290 PRO A O 1
ATOM 2230 N N . GLU A 1 291 ? 20.973 -13.962 -16.862 1.00 88.19 291 GLU A N 1
ATOM 2231 C CA . GLU A 1 291 ? 19.812 -13.557 -17.654 1.00 88.19 291 GLU A CA 1
ATOM 2232 C C . GLU A 1 291 ? 19.592 -12.034 -17.670 1.00 88.19 291 GLU A C 1
ATOM 2234 O O . GLU A 1 291 ? 18.464 -11.580 -17.852 1.00 88.19 291 GLU A O 1
ATOM 2239 N N . TRP A 1 292 ? 20.630 -11.200 -17.532 1.00 91.31 292 TRP A N 1
ATOM 2240 C CA . TRP A 1 292 ? 20.473 -9.732 -17.579 1.00 91.31 292 TRP A CA 1
ATOM 2241 C C . TRP A 1 292 ? 19.769 -9.202 -18.850 1.00 91.31 292 TRP A C 1
ATOM 2243 O O . TRP A 1 292 ? 19.194 -8.113 -18.844 1.00 91.31 292 TRP A O 1
ATOM 2253 N N . GLN A 1 293 ? 19.746 -9.982 -19.938 1.00 91.38 293 GLN A N 1
ATOM 2254 C CA . GLN A 1 293 ? 18.977 -9.701 -21.162 1.00 91.38 293 GLN A CA 1
ATOM 2255 C C . GLN A 1 293 ? 17.447 -9.703 -20.934 1.00 91.38 293 GLN A C 1
ATOM 2257 O O . GLN A 1 293 ? 16.699 -9.204 -21.778 1.00 91.38 293 GLN A O 1
ATOM 2262 N N . HIS A 1 294 ? 16.984 -10.251 -19.806 1.00 91.81 294 HIS A N 1
ATOM 2263 C CA . HIS A 1 294 ? 15.598 -10.286 -19.329 1.00 91.81 294 HIS A CA 1
ATOM 2264 C C . HIS A 1 294 ? 15.265 -9.151 -18.339 1.00 91.81 294 HIS A C 1
ATOM 2266 O O . HIS A 1 294 ? 14.237 -9.228 -17.661 1.00 91.81 294 HIS A O 1
ATOM 2272 N N . LEU A 1 295 ? 16.107 -8.112 -18.246 1.00 94.81 295 LEU A N 1
ATOM 2273 C CA . LEU A 1 295 ? 15.848 -6.909 -17.451 1.00 94.81 295 LEU A CA 1
ATOM 2274 C C . LEU A 1 295 ? 14.446 -6.332 -17.761 1.00 94.81 295 LEU A C 1
ATOM 2276 O O . LEU A 1 295 ? 14.189 -5.973 -18.916 1.00 94.81 295 LEU A O 1
ATOM 2280 N N . PRO A 1 296 ? 13.550 -6.203 -16.762 1.00 95.19 296 PRO A N 1
ATOM 2281 C CA . PRO A 1 296 ? 12.224 -5.635 -16.975 1.00 95.19 296 PRO A CA 1
ATOM 2282 C C . PRO A 1 296 ? 12.260 -4.158 -17.386 1.00 95.19 296 PRO A C 1
ATOM 2284 O O . PRO A 1 296 ? 13.210 -3.434 -17.089 1.00 95.19 296 PRO A O 1
ATOM 2287 N N . LEU A 1 297 ? 11.187 -3.684 -18.025 1.00 95.44 297 LEU A N 1
ATOM 2288 C CA . LEU A 1 297 ? 11.027 -2.272 -18.383 1.00 95.44 297 LEU A CA 1
ATOM 2289 C C . LEU A 1 297 ? 11.007 -1.399 -17.109 1.00 95.44 297 LEU A C 1
ATOM 2291 O O . LEU A 1 297 ? 10.059 -1.520 -16.328 1.00 95.44 297 LEU A O 1
ATOM 2295 N N . PRO A 1 298 ? 11.963 -0.468 -16.898 1.00 94.44 298 PRO A N 1
ATOM 2296 C CA . PRO A 1 298 ? 12.047 0.302 -15.654 1.00 94.44 298 PRO A CA 1
ATOM 2297 C C . PRO A 1 298 ? 10.846 1.225 -15.418 1.00 94.44 298 PRO A C 1
ATOM 2299 O O . PRO A 1 298 ? 10.576 1.610 -14.286 1.00 94.44 298 PRO A O 1
ATOM 2302 N N . TRP A 1 299 ? 10.069 1.552 -16.451 1.00 92.19 299 TRP A N 1
ATOM 2303 C CA . TRP A 1 299 ? 8.852 2.357 -16.321 1.00 92.19 299 TRP A CA 1
ATOM 2304 C C . TRP A 1 299 ? 7.578 1.544 -16.005 1.00 92.19 299 TRP A C 1
ATOM 2306 O O . TRP A 1 299 ? 6.477 2.096 -16.057 1.00 92.19 299 TRP A O 1
ATOM 2316 N N . ARG A 1 300 ? 7.696 0.243 -15.696 1.00 90.50 300 ARG A N 1
ATOM 2317 C CA . ARG A 1 300 ? 6.578 -0.653 -15.349 1.00 90.50 300 ARG A CA 1
ATOM 2318 C C . ARG A 1 300 ? 6.829 -1.393 -14.030 1.00 90.50 300 ARG A C 1
ATOM 2320 O O . ARG A 1 300 ? 7.966 -1.692 -13.676 1.00 90.50 300 ARG A O 1
ATOM 2327 N N . LEU A 1 301 ? 5.749 -1.740 -13.325 1.00 86.12 301 LEU A N 1
ATOM 2328 C CA . LEU A 1 301 ? 5.803 -2.500 -12.070 1.00 86.12 301 LEU A CA 1
ATOM 2329 C C . LEU A 1 301 ? 5.985 -3.998 -12.355 1.00 86.12 301 LEU A C 1
ATOM 2331 O O . LEU A 1 301 ? 5.017 -4.757 -12.407 1.00 86.12 301 LEU A O 1
ATOM 2335 N N . ALA A 1 302 ? 7.235 -4.418 -12.536 1.00 89.12 302 ALA A N 1
ATOM 2336 C CA . ALA A 1 302 ? 7.613 -5.757 -12.989 1.00 89.12 302 ALA A CA 1
ATOM 2337 C C . ALA A 1 302 ? 7.018 -6.932 -12.187 1.00 89.12 302 ALA A C 1
ATOM 2339 O O . ALA A 1 302 ? 6.815 -8.006 -12.751 1.00 89.12 302 ALA A O 1
ATOM 2340 N N . LEU A 1 303 ? 6.710 -6.757 -10.900 1.00 83.25 303 LEU A N 1
ATOM 2341 C CA . LEU A 1 303 ? 6.090 -7.809 -10.090 1.00 83.25 303 LEU A CA 1
ATOM 2342 C C . LEU A 1 303 ? 4.669 -8.162 -10.563 1.00 83.25 303 LEU A C 1
ATOM 2344 O O . LEU A 1 303 ? 4.268 -9.327 -10.513 1.00 83.25 303 LEU A O 1
ATOM 2348 N N . VAL A 1 304 ? 3.903 -7.155 -10.994 1.00 78.31 304 VAL A N 1
ATOM 2349 C CA . VAL A 1 304 ? 2.459 -7.268 -11.255 1.00 78.31 304 VAL A CA 1
ATOM 2350 C C . VAL A 1 304 ? 2.123 -7.189 -12.742 1.00 78.31 304 VAL A C 1
ATOM 2352 O O . VAL A 1 304 ? 1.311 -7.991 -13.211 1.00 78.31 304 VAL A O 1
ATOM 2355 N N . ASP A 1 305 ? 2.781 -6.280 -13.463 1.00 84.38 305 ASP A N 1
ATOM 2356 C CA . ASP A 1 305 ? 2.493 -5.896 -14.844 1.00 84.38 305 ASP A CA 1
ATOM 2357 C C . ASP A 1 305 ? 3.220 -6.818 -15.843 1.00 84.38 305 ASP A C 1
ATOM 2359 O O . ASP A 1 305 ? 4.456 -6.815 -15.885 1.00 84.38 305 ASP A O 1
ATOM 2363 N N . PRO A 1 306 ? 2.496 -7.599 -16.669 1.00 86.44 306 PRO A N 1
ATOM 2364 C CA . PRO A 1 306 ? 3.114 -8.441 -17.688 1.00 86.44 306 PRO A CA 1
ATOM 2365 C C . PRO A 1 306 ? 3.850 -7.610 -18.748 1.00 86.44 306 PRO A C 1
ATOM 2367 O O . PRO A 1 306 ? 4.907 -8.032 -19.214 1.00 86.44 306 PRO A O 1
ATOM 2370 N N . ASP A 1 307 ? 3.383 -6.393 -19.064 1.00 88.19 307 ASP A N 1
ATOM 2371 C CA . ASP A 1 307 ? 4.015 -5.520 -20.064 1.00 88.19 307 ASP A CA 1
ATOM 2372 C C . ASP A 1 307 ? 5.487 -5.234 -19.752 1.00 88.19 307 ASP A C 1
ATOM 2374 O O . ASP A 1 307 ? 6.274 -5.006 -20.671 1.00 88.19 307 ASP A O 1
ATOM 2378 N N . ALA A 1 308 ? 5.872 -5.272 -18.473 1.00 92.12 308 ALA A N 1
ATOM 2379 C CA . ALA A 1 308 ? 7.248 -5.087 -18.031 1.00 92.12 308 ALA A CA 1
ATOM 2380 C C . ALA A 1 308 ? 8.228 -6.122 -18.615 1.00 92.12 308 ALA A C 1
ATOM 2382 O O . ALA A 1 308 ? 9.430 -5.877 -18.611 1.00 92.12 308 ALA A O 1
ATOM 2383 N N . HIS A 1 309 ? 7.743 -7.262 -19.120 1.00 93.56 309 HIS A N 1
ATOM 2384 C CA . HIS A 1 309 ? 8.570 -8.412 -19.514 1.00 93.56 309 HIS A CA 1
ATOM 2385 C C . HIS A 1 309 ? 8.665 -8.641 -21.025 1.00 93.56 309 HIS A C 1
ATOM 2387 O O . HIS A 1 309 ? 9.388 -9.544 -21.453 1.00 93.56 309 HIS A O 1
ATOM 2393 N N . ARG A 1 310 ? 7.962 -7.840 -21.837 1.00 92.69 310 ARG A N 1
ATOM 2394 C CA . ARG A 1 310 ? 7.798 -8.062 -23.290 1.00 92.69 310 ARG A CA 1
ATOM 2395 C C . ARG A 1 310 ? 9.024 -7.768 -24.157 1.00 92.69 310 ARG A C 1
ATOM 2397 O O . ARG A 1 310 ? 9.030 -8.099 -25.342 1.00 92.69 310 ARG A O 1
ATOM 2404 N N . CYS A 1 311 ? 10.047 -7.137 -23.590 1.00 95.50 311 CYS A N 1
ATOM 2405 C CA . CYS A 1 311 ? 11.268 -6.777 -24.301 1.00 95.50 311 CYS A CA 1
ATOM 2406 C C . CYS A 1 311 ? 12.461 -7.626 -23.860 1.00 95.50 311 CYS A C 1
ATOM 2408 O O . CYS A 1 311 ? 12.524 -8.118 -22.735 1.00 95.50 311 CYS A O 1
ATOM 2410 N N . LYS A 1 312 ? 13.425 -7.740 -24.770 1.00 96.75 312 LYS A N 1
ATOM 2411 C CA . LYS A 1 312 ? 14.823 -8.043 -24.489 1.00 96.75 312 LYS A CA 1
ATOM 2412 C C . LYS A 1 312 ? 15.570 -6.727 -24.251 1.00 96.75 312 LYS A C 1
ATOM 2414 O O . LYS A 1 312 ? 15.290 -5.736 -24.931 1.00 96.75 312 LYS A O 1
ATOM 2419 N N . ALA A 1 313 ? 16.520 -6.728 -23.321 1.00 97.31 313 ALA A N 1
ATOM 2420 C CA . ALA A 1 313 ? 17.443 -5.619 -23.100 1.00 97.31 313 ALA A CA 1
ATOM 2421 C C . ALA A 1 313 ? 18.758 -5.827 -23.876 1.00 97.31 313 ALA A C 1
ATOM 2423 O O . ALA A 1 313 ? 19.448 -6.832 -23.705 1.00 97.31 313 ALA A O 1
ATOM 2424 N N . GLU A 1 314 ? 19.111 -4.859 -24.721 1.00 97.75 314 GLU A N 1
ATOM 2425 C CA . GLU A 1 314 ? 20.407 -4.741 -25.400 1.00 97.75 314 GLU A CA 1
ATOM 2426 C C . GLU A 1 314 ? 21.238 -3.686 -24.647 1.00 97.75 314 GLU A C 1
ATOM 2428 O O . GLU A 1 314 ? 20.874 -2.509 -24.655 1.00 97.75 314 GLU A O 1
ATOM 2433 N N . VAL A 1 315 ? 22.319 -4.089 -23.969 1.00 97.44 315 VAL A N 1
ATOM 2434 C CA . VAL A 1 315 ? 23.077 -3.228 -23.037 1.00 97.44 315 VAL A CA 1
ATOM 2435 C C . VAL A 1 315 ? 24.493 -2.962 -23.551 1.00 97.44 315 VAL A C 1
ATOM 2437 O O . VAL A 1 315 ? 25.194 -3.890 -23.948 1.00 97.44 315 VAL A O 1
ATOM 2440 N N . SER A 1 316 ? 24.941 -1.707 -23.477 1.00 97.56 316 SER A N 1
ATOM 2441 C CA . SER A 1 316 ? 26.364 -1.347 -23.496 1.00 97.56 316 SER A CA 1
ATOM 2442 C C . SER A 1 316 ? 26.745 -0.647 -22.191 1.00 97.56 316 SER A C 1
ATOM 2444 O O . SER A 1 316 ? 25.920 0.036 -21.585 1.00 97.56 316 SER A O 1
ATOM 2446 N N . PHE A 1 317 ? 27.987 -0.827 -21.743 1.00 96.88 317 PHE A N 1
ATOM 2447 C CA . PHE A 1 317 ? 28.467 -0.379 -20.430 1.00 96.88 317 PHE A CA 1
ATOM 2448 C C . PHE A 1 317 ? 29.310 0.902 -20.518 1.00 96.88 317 PHE A C 1
ATOM 2450 O O . PHE A 1 317 ? 29.861 1.212 -21.575 1.00 96.88 317 PHE A O 1
ATOM 2457 N N . LEU A 1 318 ? 29.384 1.657 -19.416 1.00 92.81 318 LEU A N 1
ATOM 2458 C CA . LEU A 1 318 ? 30.271 2.820 -19.274 1.00 92.81 318 LEU A CA 1
ATOM 2459 C C . LEU A 1 318 ? 31.734 2.382 -19.207 1.00 92.81 318 LEU A C 1
ATOM 2461 O O . LEU A 1 318 ? 32.571 2.898 -19.942 1.00 92.81 318 LEU A O 1
ATOM 2465 N N . ASP A 1 319 ? 32.008 1.391 -18.364 1.00 91.12 319 ASP A N 1
ATOM 2466 C CA . ASP A 1 319 ? 33.307 0.753 -18.202 1.00 91.12 319 ASP A CA 1
ATOM 2467 C C . ASP A 1 319 ? 33.129 -0.738 -17.838 1.00 91.12 319 ASP A C 1
ATOM 2469 O O . ASP A 1 319 ? 32.022 -1.210 -17.555 1.00 91.12 319 ASP A O 1
ATOM 2473 N N . GLN A 1 320 ? 34.221 -1.505 -17.886 1.00 88.31 320 GLN A N 1
ATOM 2474 C CA . GLN A 1 320 ? 34.188 -2.955 -17.659 1.00 88.31 320 GLN A CA 1
ATOM 2475 C C . GLN A 1 320 ? 34.104 -3.360 -16.176 1.00 88.31 320 GLN A C 1
ATOM 2477 O O . GLN A 1 320 ? 33.697 -4.491 -15.896 1.00 88.31 320 GLN A O 1
ATOM 2482 N N . ILE A 1 321 ? 34.481 -2.466 -15.255 1.00 83.62 321 ILE A N 1
ATOM 2483 C CA . ILE A 1 321 ? 34.648 -2.718 -13.816 1.00 83.62 321 ILE A CA 1
ATOM 2484 C C . ILE A 1 321 ? 33.323 -2.473 -13.088 1.00 83.62 321 ILE A C 1
ATOM 2486 O O . ILE A 1 321 ? 32.785 -3.375 -12.440 1.00 83.62 321 ILE A O 1
ATOM 2490 N N . SER A 1 322 ? 32.767 -1.266 -13.222 1.00 83.81 322 SER A N 1
ATOM 2491 C CA . SER A 1 322 ? 31.493 -0.867 -12.620 1.00 83.81 322 SER A CA 1
ATOM 2492 C C . SER A 1 322 ? 30.322 -1.653 -13.206 1.00 83.81 322 SER A C 1
ATOM 2494 O O . SER A 1 322 ? 29.377 -1.959 -12.480 1.00 83.81 322 SER A O 1
ATOM 2496 N N . ARG A 1 323 ? 30.399 -1.990 -14.506 1.00 91.62 323 ARG A N 1
ATOM 2497 C CA . ARG A 1 323 ? 29.301 -2.541 -15.322 1.00 91.62 323 ARG A CA 1
ATOM 2498 C C . ARG A 1 323 ? 28.011 -1.718 -15.243 1.00 91.62 323 ARG A C 1
ATOM 2500 O O . ARG A 1 323 ? 26.926 -2.241 -15.487 1.00 91.62 323 ARG A O 1
ATOM 2507 N N . LEU A 1 324 ? 28.117 -0.419 -14.960 1.00 94.19 324 LEU A N 1
ATOM 2508 C CA . LEU A 1 324 ? 26.982 0.490 -15.090 1.00 94.19 324 LEU A CA 1
ATOM 2509 C C . LEU A 1 324 ? 26.644 0.690 -16.578 1.00 94.19 324 LEU A C 1
ATOM 2511 O O . LEU A 1 324 ? 27.555 0.793 -17.410 1.00 94.19 324 LEU A O 1
ATOM 2515 N N . PRO A 1 325 ? 25.356 0.716 -16.955 1.00 96.81 325 PRO A N 1
ATOM 2516 C CA . PRO A 1 325 ? 24.951 0.831 -18.346 1.00 96.81 325 PRO A CA 1
ATOM 2517 C C . PRO A 1 325 ? 25.244 2.236 -18.885 1.00 96.81 325 PRO A C 1
ATOM 2519 O O . PRO A 1 325 ? 24.846 3.240 -18.304 1.00 96.81 325 PRO A O 1
ATOM 2522 N N . ARG A 1 326 ? 25.882 2.310 -20.055 1.00 97.56 326 ARG A N 1
ATOM 2523 C CA . ARG A 1 326 ? 25.968 3.523 -20.881 1.00 97.56 326 ARG A CA 1
ATOM 2524 C C . ARG A 1 326 ? 24.728 3.687 -21.753 1.00 97.56 326 ARG A C 1
ATOM 2526 O O . ARG A 1 326 ? 24.279 4.809 -21.974 1.00 97.56 326 ARG A O 1
ATOM 2533 N N . ARG A 1 327 ? 24.187 2.580 -22.268 1.00 98.31 327 ARG A N 1
ATOM 2534 C CA . ARG A 1 327 ? 22.950 2.544 -23.058 1.00 98.31 327 ARG A CA 1
ATOM 2535 C C . ARG A 1 327 ? 22.216 1.227 -22.815 1.00 98.31 327 ARG A C 1
ATOM 2537 O O . ARG A 1 327 ? 22.852 0.178 -22.772 1.00 98.31 327 ARG A O 1
ATOM 2544 N N . VAL A 1 328 ? 20.889 1.278 -22.719 1.00 98.12 328 VAL A N 1
ATOM 2545 C CA . VAL A 1 328 ? 20.017 0.093 -22.765 1.00 98.12 328 VAL A CA 1
ATOM 2546 C C . VAL A 1 328 ? 18.921 0.327 -23.795 1.00 98.12 328 VAL A C 1
ATOM 2548 O O . VAL A 1 328 ? 18.164 1.287 -23.670 1.00 98.12 328 VAL A O 1
ATOM 2551 N N . THR A 1 329 ? 18.804 -0.547 -24.792 1.00 98.00 329 THR A N 1
ATOM 2552 C CA . THR A 1 329 ? 17.677 -0.547 -25.738 1.00 98.00 329 THR A CA 1
ATOM 2553 C C . THR A 1 329 ? 16.732 -1.687 -25.385 1.00 98.00 329 THR A C 1
ATOM 2555 O O . THR A 1 329 ? 17.150 -2.840 -25.310 1.00 98.00 329 THR A O 1
ATOM 2558 N N . PHE A 1 330 ? 15.453 -1.374 -25.188 1.00 97.25 330 PHE A N 1
ATOM 2559 C CA . PHE A 1 330 ? 14.411 -2.363 -24.925 1.00 97.25 330 PHE A CA 1
ATOM 2560 C C . PHE A 1 330 ? 13.677 -2.681 -26.227 1.00 97.25 330 PHE A C 1
ATOM 2562 O O . PHE A 1 330 ? 12.914 -1.849 -26.730 1.00 97.25 330 PHE A O 1
ATOM 2569 N N . ARG A 1 331 ? 13.913 -3.876 -26.778 1.00 95.94 331 ARG A N 1
ATOM 2570 C CA . ARG A 1 331 ? 13.359 -4.318 -28.066 1.00 95.94 331 ARG A CA 1
ATOM 2571 C C . ARG A 1 331 ? 12.446 -5.530 -27.901 1.00 95.94 331 ARG A C 1
ATOM 2573 O O . ARG A 1 331 ? 12.785 -6.462 -27.177 1.00 95.94 331 ARG A O 1
ATOM 2580 N N . THR A 1 332 ? 11.293 -5.553 -28.564 1.00 94.44 332 THR A N 1
ATOM 2581 C CA . THR A 1 332 ? 10.441 -6.751 -28.617 1.00 94.44 332 THR A CA 1
ATOM 2582 C C . THR A 1 332 ? 11.115 -7.857 -29.431 1.00 94.44 332 THR A C 1
ATOM 2584 O O . THR A 1 332 ? 11.680 -7.616 -30.500 1.00 94.44 332 THR A O 1
ATOM 2587 N N . THR A 1 333 ? 11.034 -9.094 -28.947 1.00 94.69 333 THR A N 1
ATOM 2588 C CA . THR A 1 333 ? 11.426 -10.289 -29.707 1.00 94.69 333 THR A CA 1
ATOM 2589 C C . THR A 1 333 ? 10.299 -11.305 -29.635 1.00 94.69 333 THR A C 1
ATOM 2591 O O . THR A 1 333 ? 9.599 -11.373 -28.625 1.00 94.69 333 THR A O 1
ATOM 2594 N N . GLU A 1 334 ? 10.123 -12.113 -30.678 1.00 92.69 334 GLU A N 1
ATOM 2595 C CA . GLU A 1 334 ? 9.056 -13.121 -30.723 1.00 92.69 334 GLU A CA 1
ATOM 2596 C C . GLU A 1 334 ? 9.107 -14.068 -29.510 1.00 92.69 334 GLU A C 1
ATOM 2598 O O . GLU A 1 334 ? 8.086 -14.330 -28.876 1.00 92.69 334 GLU A O 1
ATOM 2603 N N . GLN A 1 335 ? 10.313 -14.499 -29.121 1.00 93.06 335 GLN A N 1
ATOM 2604 C CA . GLN A 1 335 ? 10.542 -15.314 -27.928 1.00 93.06 335 GLN A CA 1
ATOM 2605 C C . GLN A 1 335 ? 10.029 -14.626 -26.652 1.00 93.06 335 GLN A C 1
ATOM 2607 O O . GLN A 1 335 ? 9.291 -15.244 -25.886 1.00 93.06 335 GLN A O 1
ATOM 2612 N N . ARG A 1 336 ? 10.365 -13.343 -26.432 1.00 91.44 336 ARG A N 1
ATOM 2613 C CA . ARG A 1 336 ? 9.919 -12.597 -25.242 1.00 91.44 336 ARG A CA 1
ATOM 2614 C C . ARG A 1 336 ? 8.423 -12.309 -25.258 1.00 91.44 336 ARG A C 1
ATOM 2616 O O . ARG A 1 336 ? 7.812 -12.366 -24.199 1.00 91.44 336 ARG A O 1
ATOM 2623 N N . LEU A 1 337 ? 7.832 -12.057 -26.428 1.00 90.75 337 LEU A N 1
ATOM 2624 C CA . LEU A 1 337 ? 6.385 -11.870 -26.592 1.00 90.75 337 LEU A CA 1
ATOM 2625 C C . LEU A 1 337 ? 5.596 -13.161 -26.307 1.00 90.75 337 LEU A C 1
ATOM 2627 O O . LEU A 1 337 ? 4.493 -13.091 -25.773 1.00 90.75 337 LEU A O 1
ATOM 2631 N N . LYS A 1 338 ? 6.168 -14.339 -26.582 1.00 89.62 338 LYS A N 1
ATOM 2632 C CA . LYS A 1 338 ? 5.582 -15.635 -26.195 1.00 89.62 338 LYS A CA 1
ATOM 2633 C C . LYS A 1 338 ? 5.794 -15.970 -24.712 1.00 89.62 338 LYS A C 1
ATOM 2635 O O . LYS A 1 338 ? 4.931 -16.593 -24.102 1.00 89.62 338 LYS A O 1
ATOM 2640 N N . SER A 1 339 ? 6.906 -15.539 -24.108 1.00 88.69 339 SER A N 1
ATOM 2641 C CA . SER A 1 339 ? 7.272 -15.873 -22.720 1.00 88.69 339 SER A CA 1
ATOM 2642 C C . SER A 1 339 ? 6.906 -14.807 -21.670 1.00 88.69 339 SER A C 1
ATOM 2644 O O . SER A 1 339 ? 7.358 -14.910 -20.529 1.00 88.69 339 SER A O 1
ATOM 2646 N N . VAL A 1 340 ? 6.120 -13.774 -22.012 1.00 88.25 340 VAL A N 1
ATOM 2647 C CA . VAL A 1 340 ? 5.798 -12.635 -21.116 1.00 88.25 340 VAL A CA 1
ATOM 2648 C C . VAL A 1 340 ? 5.272 -13.103 -19.755 1.00 88.25 340 VAL A C 1
ATOM 2650 O O . VAL A 1 340 ? 5.775 -12.695 -18.707 1.00 88.25 340 VAL A O 1
ATOM 2653 N N . ALA A 1 341 ? 4.289 -14.006 -19.774 1.00 84.06 341 ALA A N 1
ATOM 2654 C CA . ALA A 1 341 ? 3.626 -14.531 -18.581 1.00 84.06 341 ALA A CA 1
ATOM 2655 C C . ALA A 1 341 ? 4.506 -15.471 -17.730 1.00 84.06 341 ALA A C 1
ATOM 2657 O O . ALA A 1 341 ? 4.133 -15.796 -16.606 1.00 84.06 341 ALA A O 1
ATOM 2658 N N . GLN A 1 342 ? 5.661 -15.901 -18.250 1.00 85.06 342 GLN A N 1
ATOM 2659 C CA . GLN A 1 342 ? 6.576 -16.858 -17.613 1.00 85.06 342 GLN A CA 1
ATOM 2660 C C . GLN A 1 342 ? 7.758 -16.175 -16.898 1.00 85.06 342 GLN A C 1
ATOM 2662 O O . GLN A 1 342 ? 8.650 -16.848 -16.387 1.00 85.06 342 GLN A O 1
ATOM 2667 N N . SER A 1 343 ? 7.804 -14.838 -16.864 1.00 86.56 343 SER A N 1
ATOM 2668 C CA . SER A 1 343 ? 8.911 -14.098 -16.249 1.00 86.56 343 SER A CA 1
ATOM 2669 C C . SER A 1 343 ? 9.062 -14.393 -14.750 1.00 86.56 343 SER A C 1
ATOM 2671 O O . SER A 1 343 ? 8.127 -14.201 -13.977 1.00 86.56 343 SER A O 1
ATOM 2673 N N . ARG A 1 344 ? 10.276 -14.753 -14.306 1.00 83.81 344 ARG A N 1
ATOM 2674 C CA . ARG A 1 344 ? 10.629 -15.031 -12.890 1.00 83.81 344 ARG A CA 1
ATOM 2675 C C . ARG A 1 344 ? 10.348 -13.875 -11.910 1.00 83.81 344 ARG A C 1
ATOM 2677 O O . ARG A 1 344 ? 10.254 -14.088 -10.694 1.00 83.81 344 ARG A O 1
ATOM 2684 N N . TYR A 1 345 ? 10.240 -12.655 -12.438 1.00 81.81 345 TYR A N 1
ATOM 2685 C CA . TYR A 1 345 ? 9.884 -11.446 -11.695 1.00 81.81 345 TYR A CA 1
ATOM 2686 C C . TYR A 1 345 ? 8.372 -11.294 -11.496 1.00 81.81 345 TYR A C 1
ATOM 2688 O O . TYR A 1 345 ? 7.959 -10.648 -10.541 1.00 81.81 345 TYR A O 1
ATOM 2696 N N . LEU A 1 346 ? 7.547 -11.885 -12.363 1.00 81.62 346 LEU A N 1
ATOM 2697 C CA . LEU A 1 346 ? 6.093 -11.756 -12.339 1.00 81.62 346 LEU A CA 1
ATOM 2698 C C . LEU A 1 346 ? 5.512 -12.666 -11.241 1.00 81.62 346 LEU A C 1
ATOM 2700 O O . LEU A 1 346 ? 5.354 -13.870 -11.428 1.00 81.62 346 LEU A O 1
ATOM 2704 N N . ARG A 1 347 ? 5.200 -12.104 -10.068 1.00 72.62 347 ARG A N 1
ATOM 2705 C CA . ARG A 1 347 ? 4.781 -12.866 -8.875 1.00 72.62 347 ARG A CA 1
ATOM 2706 C C . ARG A 1 347 ? 3.508 -12.282 -8.270 1.00 72.62 347 ARG A C 1
ATOM 2708 O O . ARG A 1 347 ? 3.568 -11.380 -7.443 1.00 72.62 347 ARG A O 1
ATOM 2715 N N . VAL A 1 348 ? 2.346 -12.809 -8.668 1.00 58.53 348 VAL A N 1
ATOM 2716 C CA . VAL A 1 348 ? 1.043 -12.444 -8.073 1.00 58.53 348 VAL A CA 1
ATOM 2717 C C . VAL A 1 348 ? 0.107 -13.646 -8.042 1.00 58.53 348 VAL A C 1
ATOM 2719 O O . VAL A 1 348 ? -0.117 -14.265 -9.081 1.00 58.53 348 VAL A O 1
ATOM 2722 N N . GLY A 1 349 ? -0.492 -13.919 -6.880 1.00 54.28 349 GLY A N 1
ATOM 2723 C CA . GLY A 1 349 ? -1.637 -14.824 -6.745 1.00 54.28 349 GLY A CA 1
ATOM 2724 C C . GLY A 1 349 ? -2.973 -14.096 -6.952 1.00 54.28 349 GLY A C 1
ATOM 2725 O O . GLY A 1 349 ? -3.196 -13.058 -6.332 1.00 54.28 349 GLY A O 1
ATOM 2726 N N . LYS A 1 350 ? -3.840 -14.657 -7.814 1.00 49.88 350 LYS A N 1
ATOM 2727 C CA . LYS A 1 350 ? -5.218 -14.228 -8.167 1.00 49.88 350 LYS A CA 1
ATOM 2728 C C . LYS A 1 350 ? -5.440 -12.709 -8.317 1.00 49.88 350 LYS A C 1
ATOM 2730 O O . LYS A 1 350 ? -5.938 -12.019 -7.426 1.00 49.88 350 LYS A O 1
ATOM 2735 N N . LEU A 1 351 ? -5.132 -12.234 -9.520 1.00 56.41 351 LEU A N 1
ATOM 2736 C CA . LEU A 1 351 ? -5.348 -10.871 -10.007 1.00 56.41 351 LEU A CA 1
ATOM 2737 C C . LEU A 1 351 ? -6.836 -10.473 -10.162 1.00 56.41 351 LEU A C 1
ATOM 2739 O O . LEU A 1 351 ? -7.734 -11.311 -10.076 1.00 56.41 351 LEU A O 1
ATOM 2743 N N . PRO A 1 352 ? -7.140 -9.182 -10.409 1.00 54.22 352 PRO A N 1
ATOM 2744 C CA . PRO A 1 352 ? -8.355 -8.777 -11.116 1.00 54.22 352 PRO A CA 1
ATOM 2745 C C . PRO A 1 352 ? -8.495 -9.521 -12.450 1.00 54.22 352 PRO A C 1
ATOM 2747 O O . PRO A 1 352 ? -7.511 -9.716 -13.158 1.00 54.22 352 PRO A O 1
ATOM 2750 N N . ARG A 1 353 ? -9.732 -9.873 -12.829 1.00 58.78 353 ARG A N 1
ATOM 2751 C CA . ARG A 1 353 ? -10.027 -10.622 -14.067 1.00 58.78 353 ARG A CA 1
ATOM 2752 C C . ARG A 1 353 ? -9.416 -9.978 -15.320 1.00 58.78 353 ARG A C 1
ATOM 2754 O O . ARG A 1 353 ? -9.006 -10.691 -16.224 1.00 58.78 353 ARG A O 1
ATOM 276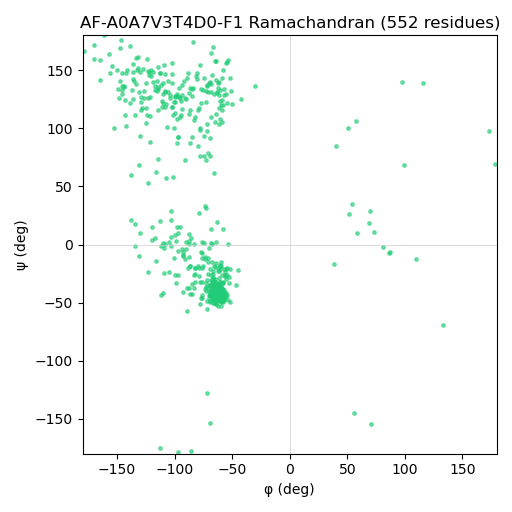1 N N . ASN A 1 354 ? -9.325 -8.649 -15.361 1.00 56.91 354 ASN A N 1
ATOM 2762 C CA . ASN A 1 354 ? -8.710 -7.923 -16.474 1.00 56.91 354 ASN A CA 1
ATOM 2763 C C . ASN A 1 354 ? -7.204 -8.202 -16.584 1.00 56.91 354 ASN A C 1
ATOM 2765 O O . ASN A 1 354 ? -6.722 -8.449 -17.682 1.00 56.91 354 ASN A O 1
ATOM 2769 N N . ASP A 1 355 ? -6.474 -8.228 -15.470 1.00 58.16 355 ASP A N 1
ATOM 2770 C CA . ASP A 1 355 ? -5.021 -8.436 -15.481 1.00 58.16 355 ASP A CA 1
ATOM 2771 C C . ASP A 1 355 ? -4.672 -9.926 -15.663 1.00 58.16 355 ASP A C 1
ATOM 2773 O O . ASP A 1 355 ? -3.628 -10.270 -16.215 1.00 58.16 355 ASP A O 1
ATOM 2777 N N . GLU A 1 356 ? -5.569 -10.827 -15.247 1.00 64.31 356 GLU A N 1
ATOM 2778 C CA . GLU A 1 356 ? -5.514 -12.250 -15.601 1.00 64.31 356 GLU A CA 1
ATOM 2779 C C . GLU A 1 356 ? -5.716 -12.457 -17.112 1.00 64.31 356 GLU A C 1
ATOM 2781 O O . GLU A 1 356 ? -4.942 -13.184 -17.732 1.00 64.31 356 GLU A O 1
ATOM 2786 N N . ILE A 1 357 ? -6.670 -11.742 -17.725 1.00 68.19 357 ILE A N 1
ATOM 2787 C CA . ILE A 1 357 ? -6.828 -11.696 -19.186 1.00 68.19 357 ILE A CA 1
ATOM 2788 C C . ILE A 1 357 ? -5.561 -11.129 -19.846 1.00 68.19 357 ILE A C 1
ATOM 2790 O O . ILE A 1 357 ? -5.077 -11.742 -20.789 1.00 68.19 357 ILE A O 1
ATOM 2794 N N . LEU A 1 358 ? -4.980 -10.028 -19.347 1.00 65.44 358 LEU A N 1
ATOM 2795 C CA . LEU A 1 358 ? -3.717 -9.479 -19.874 1.00 65.44 358 LEU A CA 1
ATOM 2796 C C . LEU A 1 358 ? -2.572 -10.506 -19.810 1.00 65.44 358 LEU A C 1
ATOM 2798 O O . LEU A 1 358 ? -1.821 -10.638 -20.768 1.00 65.44 358 LEU A O 1
ATOM 2802 N N . ARG A 1 359 ? -2.461 -11.304 -18.738 1.00 68.81 359 ARG A N 1
ATOM 2803 C CA . ARG A 1 359 ? -1.471 -12.402 -18.660 1.00 68.81 359 ARG A CA 1
ATOM 2804 C C . ARG A 1 359 ? -1.718 -13.537 -19.649 1.00 68.81 359 ARG A C 1
ATOM 2806 O O . ARG A 1 359 ? -0.766 -14.206 -20.033 1.00 68.81 359 ARG A O 1
ATOM 2813 N N . GLN A 1 360 ? -2.970 -13.772 -20.025 1.00 70.94 360 GLN A N 1
ATOM 2814 C CA . GLN A 1 360 ? -3.365 -14.802 -20.988 1.00 70.94 360 GLN A CA 1
ATOM 2815 C C . GLN A 1 360 ? -3.387 -14.284 -22.438 1.00 70.94 360 GLN A C 1
ATOM 2817 O O . GLN A 1 360 ? -3.632 -15.064 -23.358 1.00 70.94 360 GLN A O 1
ATOM 2822 N N . GLN A 1 361 ? -3.140 -12.989 -22.668 1.00 75.12 361 GLN A N 1
ATOM 2823 C CA . GLN A 1 361 ? -3.098 -12.421 -24.011 1.00 75.12 361 GLN A CA 1
ATOM 2824 C C . GLN A 1 361 ? -1.847 -12.853 -24.774 1.00 75.12 361 GLN A C 1
ATOM 2826 O O . GLN A 1 361 ? -0.720 -12.811 -24.284 1.00 75.12 361 GLN A O 1
ATOM 2831 N N . ASP A 1 362 ? -2.067 -13.203 -26.037 1.00 75.62 362 ASP A N 1
ATOM 2832 C CA . ASP A 1 362 ? -1.015 -13.418 -27.018 1.00 75.62 362 ASP A CA 1
ATOM 2833 C C . ASP A 1 362 ? -0.434 -12.065 -27.459 1.00 75.62 362 ASP A C 1
ATOM 2835 O O . ASP A 1 362 ? -0.930 -11.400 -28.374 1.00 75.62 362 ASP A O 1
ATOM 2839 N N . TYR A 1 363 ? 0.635 -11.659 -26.776 1.00 80.25 363 TYR A N 1
ATOM 2840 C CA . TYR A 1 363 ? 1.333 -10.397 -27.003 1.00 80.25 363 TYR A CA 1
ATOM 2841 C C . TYR A 1 363 ? 1.924 -10.255 -28.417 1.00 80.25 363 TYR A C 1
ATOM 2843 O O . TYR A 1 363 ? 2.162 -9.124 -28.847 1.00 80.25 363 TYR A O 1
ATOM 2851 N N . THR A 1 364 ? 2.096 -11.350 -29.175 1.00 79.69 364 THR A N 1
ATOM 2852 C CA . THR A 1 364 ? 2.559 -11.289 -30.577 1.00 79.69 364 THR A CA 1
ATOM 2853 C C . THR A 1 364 ? 1.547 -10.614 -31.510 1.00 79.69 364 THR A C 1
ATOM 2855 O O . THR A 1 364 ? 1.928 -10.060 -32.537 1.00 79.69 364 THR A O 1
ATOM 2858 N N . ARG A 1 365 ? 0.262 -10.584 -31.126 1.00 79.69 365 ARG A N 1
ATOM 2859 C CA . ARG A 1 365 ? -0.816 -9.898 -31.864 1.00 79.69 365 ARG A CA 1
ATOM 2860 C C . ARG A 1 365 ? -0.888 -8.400 -31.579 1.00 79.69 365 ARG A C 1
ATOM 2862 O O . ARG A 1 365 ? -1.516 -7.667 -32.335 1.00 79.69 365 ARG A O 1
ATOM 2869 N N . LEU A 1 366 ? -0.303 -7.966 -30.462 1.00 77.19 366 LEU A N 1
ATOM 2870 C CA . LEU A 1 366 ? -0.371 -6.588 -29.970 1.00 77.19 366 LEU A CA 1
ATOM 2871 C C . LEU A 1 366 ? 0.877 -5.779 -30.336 1.00 77.19 366 LEU A C 1
ATOM 2873 O O . LEU A 1 366 ? 0.772 -4.578 -30.575 1.00 77.19 366 LEU A O 1
ATOM 2877 N N . TYR A 1 367 ? 2.046 -6.426 -30.389 1.00 82.12 367 TYR A N 1
ATOM 2878 C CA . TYR A 1 367 ? 3.326 -5.763 -30.629 1.00 82.12 367 TYR A CA 1
ATOM 2879 C C . TYR A 1 367 ? 4.100 -6.449 -31.759 1.00 82.12 367 TYR A C 1
ATOM 2881 O O . TYR A 1 367 ? 4.349 -7.653 -31.670 1.00 82.12 367 TYR A O 1
ATOM 2889 N N . PRO A 1 368 ? 4.548 -5.710 -32.792 1.00 85.44 368 PRO A N 1
ATOM 2890 C CA . PRO A 1 368 ? 5.414 -6.277 -33.813 1.00 85.44 368 PRO A CA 1
ATOM 2891 C C . PRO A 1 368 ? 6.789 -6.616 -33.222 1.00 85.44 368 PRO A C 1
ATOM 2893 O O . PRO A 1 368 ? 7.303 -5.916 -32.344 1.00 85.44 368 PRO A O 1
ATOM 2896 N N . THR A 1 369 ? 7.406 -7.685 -33.724 1.00 90.00 369 THR A N 1
ATOM 2897 C CA . THR A 1 369 ? 8.792 -8.055 -33.401 1.00 90.00 369 THR A CA 1
ATOM 2898 C C . THR A 1 369 ? 9.763 -6.983 -33.903 1.00 90.00 369 THR A C 1
ATOM 2900 O O . THR A 1 369 ? 9.580 -6.420 -34.979 1.00 90.00 369 THR A O 1
ATOM 2903 N N . GLY A 1 370 ? 10.809 -6.690 -33.128 1.00 89.69 370 GLY A N 1
ATOM 2904 C CA . GLY A 1 370 ? 11.831 -5.702 -33.477 1.00 89.69 370 GLY A CA 1
ATOM 2905 C C . GLY A 1 370 ? 11.511 -4.261 -33.058 1.00 89.69 370 GLY A C 1
ATOM 2906 O O . GLY A 1 370 ? 12.397 -3.405 -33.147 1.00 89.69 370 GLY A O 1
ATOM 2907 N N . MET A 1 371 ? 10.300 -3.998 -32.550 1.00 89.50 371 MET A N 1
ATOM 2908 C CA . MET A 1 371 ? 9.871 -2.698 -32.025 1.00 89.50 371 MET A CA 1
ATOM 2909 C C . MET A 1 371 ? 10.745 -2.264 -30.844 1.00 89.50 371 MET A C 1
ATOM 2911 O O . MET A 1 371 ? 10.964 -3.031 -29.908 1.00 89.50 371 MET A O 1
ATOM 2915 N N . VAL A 1 372 ? 11.199 -1.010 -30.851 1.00 92.25 372 VAL A N 1
ATOM 2916 C CA . VAL A 1 372 ? 11.876 -0.396 -29.701 1.00 92.25 372 VAL A CA 1
ATOM 2917 C C . VAL A 1 372 ? 10.824 0.229 -28.787 1.00 92.25 372 VAL A C 1
ATOM 2919 O O . VAL A 1 372 ? 10.181 1.204 -29.163 1.00 92.25 372 VAL A O 1
ATOM 2922 N N . CYS A 1 373 ? 10.646 -0.318 -27.585 1.00 92.25 373 CYS A N 1
ATOM 2923 C CA . CYS A 1 373 ? 9.721 0.228 -26.585 1.00 92.25 373 CYS A CA 1
ATOM 2924 C C . CYS A 1 373 ? 10.357 1.321 -25.713 1.00 92.25 373 CYS A C 1
ATOM 2926 O O . CYS A 1 373 ? 9.636 2.105 -25.101 1.00 92.25 373 CYS A O 1
ATOM 2928 N N . GLY A 1 374 ? 11.688 1.400 -25.658 1.00 94.81 374 GLY A N 1
ATOM 2929 C CA . GLY A 1 374 ? 12.386 2.484 -24.973 1.00 94.81 374 GLY A CA 1
ATOM 2930 C C . GLY A 1 374 ? 13.906 2.389 -25.060 1.00 94.81 374 GLY A C 1
ATOM 2931 O O . GLY A 1 374 ? 14.460 1.358 -25.454 1.00 94.81 374 GLY A O 1
ATOM 2932 N N . ARG A 1 375 ? 14.572 3.485 -24.698 1.00 97.44 375 ARG A N 1
ATOM 2933 C CA . ARG A 1 375 ? 16.030 3.641 -24.693 1.00 97.44 375 ARG A CA 1
ATOM 2934 C C . ARG A 1 375 ? 16.465 4.399 -23.447 1.00 97.44 375 ARG A C 1
ATOM 2936 O O . ARG A 1 375 ? 16.042 5.530 -23.247 1.00 97.44 375 ARG A O 1
ATOM 2943 N N . TYR A 1 376 ? 17.328 3.791 -22.644 1.00 97.88 376 TYR A N 1
ATOM 2944 C CA . TYR A 1 376 ? 18.120 4.489 -21.634 1.00 97.88 376 TYR A CA 1
ATOM 2945 C C . TYR A 1 376 ? 19.475 4.866 -22.239 1.00 97.88 376 TYR A C 1
ATOM 2947 O O . TYR A 1 376 ? 20.082 4.029 -22.914 1.00 97.88 376 TYR A O 1
ATOM 2955 N N . GLN A 1 377 ? 19.972 6.075 -21.987 1.00 98.12 377 GLN A N 1
ATOM 2956 C CA . GLN A 1 377 ? 21.301 6.510 -22.414 1.00 98.12 377 GLN A CA 1
ATOM 2957 C C . GLN A 1 377 ? 21.913 7.517 -21.435 1.00 98.12 377 GLN A C 1
ATOM 2959 O O . GLN A 1 377 ? 21.282 8.499 -21.063 1.00 98.12 377 GLN A O 1
ATOM 2964 N N . VAL A 1 378 ? 23.180 7.310 -21.075 1.00 97.50 378 VAL A N 1
ATOM 2965 C CA . VAL A 1 378 ? 24.000 8.300 -20.365 1.00 97.50 378 VAL A CA 1
ATOM 2966 C C . VAL A 1 378 ? 24.460 9.361 -21.363 1.00 97.50 378 VAL A C 1
ATOM 2968 O O . VAL A 1 378 ? 25.101 9.032 -22.365 1.00 97.50 378 VAL A O 1
ATOM 2971 N N . THR A 1 379 ? 24.123 10.623 -21.101 1.00 97.38 379 THR A N 1
ATOM 2972 C CA . THR A 1 379 ? 24.498 11.775 -21.936 1.00 97.38 379 THR A CA 1
ATOM 2973 C C . THR A 1 379 ? 25.793 12.412 -21.443 1.00 97.38 379 THR A C 1
ATOM 2975 O O . THR A 1 379 ? 26.665 12.721 -22.252 1.00 97.38 379 THR A O 1
ATOM 2978 N N . ILE A 1 380 ? 25.952 12.536 -20.121 1.00 96.69 380 ILE A N 1
ATOM 2979 C CA . ILE A 1 380 ? 27.158 13.047 -19.462 1.00 96.69 380 ILE A CA 1
ATOM 2980 C C . ILE A 1 380 ? 27.551 12.071 -18.353 1.00 96.69 380 ILE A C 1
ATOM 2982 O O . ILE A 1 380 ? 26.719 11.695 -17.528 1.00 96.69 380 ILE A O 1
ATOM 2986 N N . ALA A 1 381 ? 28.823 11.684 -18.309 1.00 94.88 381 ALA A N 1
ATOM 2987 C CA . ALA A 1 381 ? 29.405 10.895 -17.227 1.00 94.88 381 ALA A CA 1
ATOM 2988 C C . ALA A 1 381 ? 30.461 11.719 -16.476 1.00 94.88 381 ALA A C 1
ATOM 2990 O O . ALA A 1 381 ? 31.090 12.604 -17.050 1.00 94.88 381 ALA A O 1
ATOM 2991 N N . THR A 1 382 ? 30.660 11.404 -15.200 1.00 92.62 382 THR A N 1
ATOM 2992 C CA . THR A 1 382 ? 31.708 11.965 -14.341 1.00 92.62 382 THR A CA 1
ATOM 2993 C C . THR A 1 382 ? 32.559 10.839 -13.755 1.00 92.62 382 THR A C 1
ATOM 2995 O O . THR A 1 382 ? 32.105 9.696 -13.695 1.00 92.62 382 THR A O 1
ATOM 2998 N N . ASN A 1 383 ? 33.779 11.142 -13.309 1.00 89.12 383 ASN A N 1
ATOM 2999 C CA . ASN A 1 383 ? 34.582 10.220 -12.510 1.00 89.12 383 ASN A CA 1
ATOM 3000 C C . ASN A 1 383 ? 34.622 10.717 -11.062 1.00 89.12 383 ASN A C 1
ATOM 3002 O O . ASN A 1 383 ? 35.067 11.832 -10.795 1.00 89.12 383 ASN A O 1
ATOM 3006 N N . LEU A 1 384 ? 34.144 9.892 -10.133 1.00 81.62 384 LEU A N 1
ATOM 3007 C CA . LEU A 1 384 ? 34.132 10.181 -8.705 1.00 81.62 384 LEU A CA 1
ATOM 3008 C C . LEU A 1 384 ? 34.836 9.041 -7.975 1.00 81.62 384 LEU A C 1
ATOM 3010 O O . LEU A 1 384 ? 34.394 7.895 -8.029 1.00 81.62 384 LEU A O 1
ATOM 3014 N N . PHE A 1 385 ? 35.945 9.358 -7.304 1.00 80.44 385 PHE A N 1
ATOM 3015 C CA . PHE A 1 385 ? 36.760 8.394 -6.550 1.00 80.44 385 PHE A CA 1
ATOM 3016 C C . PHE A 1 385 ? 37.212 7.173 -7.383 1.00 80.44 385 PHE A C 1
ATOM 3018 O O . PHE A 1 385 ? 37.283 6.056 -6.877 1.00 80.44 385 PHE A O 1
ATOM 3025 N N . GLY A 1 386 ? 37.486 7.372 -8.679 1.00 78.56 386 GLY A N 1
ATOM 3026 C CA . GLY A 1 386 ? 37.865 6.310 -9.616 1.00 78.56 386 GLY A CA 1
ATOM 3027 C C . GLY A 1 386 ? 36.684 5.581 -10.270 1.00 78.56 386 GLY A C 1
ATOM 3028 O O . GLY A 1 386 ? 36.901 4.802 -11.196 1.00 78.56 386 GLY A O 1
ATOM 3029 N N . MET A 1 387 ? 35.441 5.843 -9.853 1.00 81.56 387 MET A N 1
ATOM 3030 C CA . MET A 1 387 ? 34.234 5.240 -10.424 1.00 81.56 387 MET A CA 1
ATOM 3031 C C . MET A 1 387 ? 33.602 6.159 -11.475 1.00 81.56 387 MET A C 1
ATOM 3033 O O . MET A 1 387 ? 33.300 7.319 -11.193 1.00 81.56 387 MET A O 1
ATOM 3037 N N . THR A 1 388 ? 33.354 5.636 -12.678 1.00 90.56 388 THR A N 1
ATOM 3038 C CA . THR A 1 388 ? 32.612 6.363 -13.718 1.00 90.56 388 THR A CA 1
ATOM 3039 C C . THR A 1 388 ? 31.113 6.270 -13.439 1.00 90.56 388 THR A C 1
ATOM 3041 O O . THR A 1 388 ? 30.538 5.184 -13.472 1.00 90.56 388 THR A O 1
ATOM 3044 N N . LEU A 1 389 ? 30.472 7.407 -13.169 1.00 92.44 389 LEU A N 1
ATOM 3045 C CA . LEU A 1 389 ? 29.052 7.508 -12.821 1.00 92.44 389 LEU A CA 1
ATOM 3046 C C . LEU A 1 389 ? 28.298 8.400 -13.823 1.00 92.44 389 LEU A C 1
ATOM 3048 O O . LEU A 1 389 ? 28.856 9.401 -14.280 1.00 92.44 389 LEU A O 1
ATOM 3052 N N . PRO A 1 390 ? 27.024 8.107 -14.151 1.00 94.56 390 PRO A N 1
ATOM 3053 C CA . PRO A 1 390 ? 26.181 9.037 -14.900 1.00 94.56 390 PRO A CA 1
ATOM 3054 C C . PRO A 1 390 ? 26.003 10.359 -14.141 1.00 94.56 390 PRO A C 1
ATOM 3056 O O . PRO A 1 390 ? 25.509 10.368 -13.018 1.00 94.56 390 PRO A O 1
ATOM 3059 N N . TRP A 1 391 ? 26.359 11.485 -14.754 1.00 94.81 391 TRP A N 1
ATOM 3060 C CA . TRP A 1 391 ? 25.973 12.809 -14.256 1.00 94.81 391 TRP A CA 1
ATOM 3061 C C . TRP A 1 391 ? 24.593 13.201 -14.794 1.00 94.81 391 TRP A C 1
ATOM 3063 O O . TRP A 1 391 ? 23.726 13.656 -14.047 1.00 94.81 391 TRP A O 1
ATOM 3073 N N . GLU A 1 392 ? 24.368 12.937 -16.083 1.00 96.44 392 GLU A N 1
ATOM 3074 C CA . GLU A 1 392 ? 23.084 13.097 -16.762 1.00 96.44 392 GLU A CA 1
ATOM 3075 C C . GLU A 1 392 ? 22.776 11.853 -17.603 1.00 96.44 392 GLU A C 1
ATOM 3077 O O . GLU A 1 392 ? 23.651 11.283 -18.265 1.00 96.44 392 GLU A O 1
ATOM 3082 N N . ALA A 1 393 ? 21.519 11.416 -17.562 1.00 97.00 393 ALA A N 1
ATOM 3083 C CA . ALA A 1 393 ? 21.021 10.307 -18.362 1.00 97.00 393 ALA A CA 1
ATOM 3084 C C . ALA A 1 393 ? 19.563 10.538 -18.770 1.00 97.00 393 ALA A C 1
ATOM 3086 O O . ALA A 1 393 ? 18.769 11.108 -18.022 1.00 97.00 393 ALA A O 1
ATOM 3087 N N . GLU A 1 394 ? 19.191 10.044 -19.944 1.00 96.06 394 GLU A N 1
ATOM 3088 C CA . GLU A 1 394 ? 17.825 10.076 -20.454 1.00 96.06 394 GLU A CA 1
ATOM 3089 C C . GLU A 1 394 ? 17.227 8.668 -20.535 1.00 96.06 394 GLU A C 1
ATOM 3091 O O . GLU A 1 394 ? 17.918 7.682 -20.794 1.00 96.06 394 GLU A O 1
ATOM 3096 N N . LEU A 1 395 ? 15.915 8.582 -20.324 1.00 96.19 395 LEU A N 1
ATOM 3097 C CA . LEU A 1 395 ? 15.094 7.415 -20.615 1.00 96.19 395 LEU A CA 1
ATOM 3098 C C . LEU A 1 395 ? 13.950 7.838 -21.538 1.00 96.19 395 LEU A C 1
ATOM 3100 O O . LEU A 1 395 ? 12.976 8.446 -21.090 1.00 96.19 395 LEU A O 1
ATOM 3104 N N . GLU A 1 396 ? 14.054 7.491 -22.816 1.00 94.19 396 GLU A N 1
ATOM 3105 C CA . GLU A 1 396 ? 12.959 7.599 -23.776 1.00 94.19 396 GLU A CA 1
ATOM 3106 C C . GLU A 1 396 ? 12.073 6.352 -23.714 1.00 94.19 396 GLU A C 1
ATOM 3108 O O . GLU A 1 396 ? 12.565 5.223 -23.738 1.00 94.19 396 GLU A O 1
ATOM 3113 N N . VAL A 1 397 ? 10.758 6.552 -23.676 1.00 91.31 397 VAL A N 1
ATOM 3114 C CA . VAL A 1 397 ? 9.741 5.499 -23.669 1.00 91.31 397 VAL A CA 1
ATOM 3115 C C . VAL A 1 397 ? 8.750 5.753 -24.796 1.00 91.31 397 VAL A C 1
ATOM 3117 O O . VAL A 1 397 ? 8.217 6.855 -24.926 1.00 91.31 397 VAL A O 1
ATOM 3120 N N . TYR A 1 398 ? 8.465 4.709 -25.570 1.00 84.31 398 TYR A N 1
ATOM 3121 C CA . TYR A 1 398 ? 7.453 4.699 -26.621 1.00 84.31 398 TYR A CA 1
ATOM 3122 C C . TYR A 1 398 ? 6.259 3.882 -26.115 1.00 84.31 398 TYR A C 1
ATOM 3124 O O . TYR A 1 398 ? 6.300 2.649 -26.065 1.00 84.31 398 TYR A O 1
ATOM 3132 N N . ALA A 1 399 ? 5.213 4.577 -25.665 1.00 68.88 399 ALA A N 1
ATOM 3133 C CA . ALA A 1 399 ? 4.055 3.979 -25.001 1.00 68.88 399 ALA A CA 1
ATOM 3134 C C . ALA A 1 399 ? 2.780 4.160 -25.829 1.00 68.88 399 ALA A C 1
ATOM 3136 O O . ALA A 1 399 ? 2.551 5.223 -26.401 1.00 68.88 399 ALA A O 1
ATOM 3137 N N . GLN A 1 400 ? 1.925 3.137 -25.866 1.00 67.38 400 GLN A N 1
ATOM 3138 C CA . GLN A 1 400 ? 0.682 3.208 -26.628 1.00 67.38 400 GLN A CA 1
ATOM 3139 C C . GLN A 1 400 ? -0.297 4.216 -25.996 1.00 67.38 400 GLN A C 1
ATOM 3141 O O . GLN A 1 400 ? -0.557 4.200 -24.786 1.00 67.38 400 GLN A O 1
ATOM 3146 N N . ARG A 1 401 ? -0.841 5.104 -26.829 1.00 55.56 401 ARG A N 1
ATOM 3147 C CA . ARG A 1 401 ? -1.808 6.145 -26.472 1.00 55.56 401 ARG A CA 1
ATOM 3148 C C . ARG A 1 401 ? -3.064 5.485 -25.891 1.00 55.56 401 ARG A C 1
ATOM 3150 O O . ARG A 1 401 ? -3.690 4.656 -26.543 1.00 55.56 401 ARG A O 1
ATOM 3157 N N . GLY A 1 402 ? -3.394 5.829 -24.644 1.00 52.03 402 GLY A N 1
ATOM 3158 C CA . GLY A 1 402 ? -4.462 5.193 -23.856 1.00 52.03 402 GLY A CA 1
ATOM 3159 C C . GLY A 1 402 ? -3.979 4.334 -22.678 1.00 52.03 402 GLY A C 1
ATOM 3160 O O . GLY A 1 402 ? -4.784 4.011 -21.811 1.00 52.03 402 GLY A O 1
ATOM 3161 N N . VAL A 1 403 ? -2.682 4.005 -22.592 1.00 50.19 403 VAL A N 1
ATOM 3162 C CA . VAL A 1 403 ? -2.125 3.181 -21.494 1.00 50.19 403 VAL A CA 1
ATOM 3163 C C . VAL A 1 403 ? -1.499 4.024 -20.369 1.00 50.19 403 VAL A C 1
ATOM 3165 O O . VAL A 1 403 ? -1.492 3.608 -19.210 1.00 50.19 403 VAL A O 1
ATOM 3168 N N . PHE A 1 404 ? -1.028 5.239 -20.668 1.00 38.62 404 PHE A N 1
ATOM 3169 C CA . PHE A 1 404 ? -0.728 6.254 -19.650 1.00 38.62 404 PHE A CA 1
ATOM 3170 C C . PHE A 1 404 ? -2.010 7.013 -19.309 1.00 38.62 404 PHE A C 1
ATOM 3172 O O . PHE A 1 404 ? -2.373 7.971 -19.987 1.00 38.62 404 PHE A O 1
ATOM 3179 N N . GLY A 1 405 ? -2.733 6.559 -18.283 1.00 39.44 405 GLY A N 1
ATOM 3180 C CA . GLY A 1 405 ? -4.018 7.179 -17.987 1.00 39.44 405 GLY A CA 1
ATOM 3181 C C . GLY A 1 405 ? -4.812 6.601 -16.830 1.00 39.44 405 GLY A C 1
ATOM 3182 O O . GLY A 1 405 ? -5.961 6.208 -17.009 1.00 39.44 405 GLY A O 1
ATOM 3183 N N . GLY A 1 406 ? -4.316 6.805 -15.611 1.00 35.00 406 GLY A N 1
ATOM 3184 C CA . GLY A 1 406 ? -5.201 7.315 -14.561 1.00 35.00 406 GLY A CA 1
ATOM 3185 C C . GLY A 1 406 ? -5.665 8.742 -14.899 1.00 35.00 406 GLY A C 1
ATOM 3186 O O . GLY A 1 406 ? -5.358 9.656 -14.152 1.00 35.00 406 GLY A O 1
ATOM 3187 N N . ARG A 1 407 ? -6.381 8.902 -16.027 1.00 36.56 407 ARG A N 1
ATOM 3188 C CA . ARG A 1 407 ? -6.963 10.135 -16.597 1.00 36.56 407 ARG A CA 1
ATOM 3189 C C . ARG A 1 407 ? -5.993 11.292 -16.892 1.00 36.56 407 ARG A C 1
ATOM 3191 O O . ARG A 1 407 ? -5.670 12.077 -16.010 1.00 36.56 407 ARG A O 1
ATOM 3198 N N . LEU A 1 408 ? -5.711 11.500 -18.180 1.00 32.47 408 LEU A N 1
ATOM 3199 C CA . LEU A 1 408 ? -5.596 12.858 -18.723 1.00 32.47 408 LEU A CA 1
ATOM 3200 C C . LEU A 1 408 ? -6.972 13.292 -19.260 1.00 32.47 408 LEU A C 1
ATOM 3202 O O . LEU A 1 408 ? -7.741 12.480 -19.773 1.00 32.47 408 LEU A O 1
ATOM 3206 N N . SER A 1 409 ? -7.286 14.560 -19.015 1.00 34.72 409 SER A N 1
ATOM 3207 C CA . SER A 1 409 ? -8.575 15.240 -19.188 1.00 34.72 409 SER A CA 1
ATOM 3208 C C . SER A 1 409 ? -9.195 15.151 -20.597 1.00 34.72 409 SER A C 1
ATOM 3210 O O . SER A 1 409 ? -8.482 15.047 -21.589 1.00 34.72 409 SER A O 1
ATOM 3212 N N . GLY A 1 410 ? -10.525 15.305 -20.698 1.00 31.48 410 GLY A N 1
ATOM 3213 C CA . GLY A 1 410 ? -11.135 15.929 -21.885 1.00 31.48 410 GLY A CA 1
ATOM 3214 C C . GLY A 1 410 ? -12.334 15.220 -22.517 1.00 31.48 410 GLY A C 1
ATOM 3215 O O . GLY A 1 410 ? -13.440 15.752 -22.488 1.00 31.48 410 GLY A O 1
ATOM 3216 N N . GLN A 1 411 ? -12.133 14.056 -23.140 1.00 29.56 411 GLN A N 1
ATOM 3217 C CA . GLN A 1 411 ? -13.143 13.458 -24.027 1.00 29.56 411 GLN A CA 1
ATOM 3218 C C . GLN A 1 411 ? -13.933 12.312 -23.384 1.00 29.56 411 GLN A C 1
ATOM 3220 O O . GLN A 1 411 ? -13.377 11.433 -22.723 1.00 29.56 411 GLN A O 1
ATOM 3225 N N . GLN A 1 412 ? -15.247 12.288 -23.635 1.00 28.48 412 GLN A N 1
ATOM 3226 C CA . GLN A 1 412 ? -16.063 11.104 -23.381 1.00 28.48 412 GLN A CA 1
ATOM 3227 C C . GLN A 1 412 ? -15.586 9.966 -24.286 1.00 28.48 412 GLN A C 1
ATOM 3229 O O . GLN A 1 412 ? -15.796 9.994 -25.497 1.00 28.48 412 GLN A O 1
ATOM 3234 N N . VAL A 1 413 ? -15.005 8.927 -23.686 1.00 38.00 413 VAL A N 1
ATOM 3235 C CA . VAL A 1 413 ? -14.937 7.617 -24.335 1.00 38.00 413 VAL A CA 1
ATOM 3236 C C . VAL A 1 413 ? -16.375 7.133 -24.476 1.00 38.00 413 VAL A C 1
ATOM 3238 O O . VAL A 1 413 ? -16.999 6.735 -23.489 1.00 38.00 413 VAL A O 1
ATOM 3241 N N . THR A 1 414 ? -16.912 7.184 -25.696 1.00 35.16 414 THR A N 1
ATOM 3242 C CA . THR A 1 414 ? -18.148 6.480 -26.034 1.00 35.16 414 THR A CA 1
ATOM 3243 C C . THR A 1 414 ? -17.954 5.016 -25.666 1.00 35.16 414 THR A C 1
ATOM 3245 O O . THR A 1 414 ? -17.002 4.365 -26.098 1.00 35.16 414 THR A O 1
ATOM 3248 N N . SER A 1 415 ? -18.821 4.516 -24.788 1.00 35.81 415 SER A N 1
ATOM 3249 C CA . SER A 1 415 ? -18.681 3.210 -24.153 1.00 35.81 415 SER A CA 1
ATOM 3250 C C . SER A 1 415 ? -18.927 2.077 -25.149 1.00 35.81 415 SER A C 1
ATOM 3252 O O . SER A 1 415 ? -20.001 1.475 -25.169 1.00 35.81 415 SER A O 1
ATOM 3254 N N . LEU A 1 416 ? -17.929 1.774 -25.976 1.00 37.00 416 LEU A N 1
ATOM 3255 C CA . LEU A 1 416 ? -17.894 0.550 -26.758 1.00 37.00 416 LEU A CA 1
ATOM 3256 C C . LEU A 1 416 ? -17.442 -0.596 -25.836 1.00 37.00 416 LEU A C 1
ATOM 3258 O O . LEU A 1 416 ? -16.333 -0.542 -25.297 1.00 37.00 416 LEU A O 1
ATOM 3262 N N . PRO A 1 417 ? -18.284 -1.622 -25.608 1.00 31.17 417 PRO A N 1
ATOM 3263 C CA . PRO A 1 417 ? -17.896 -2.774 -24.804 1.00 31.17 417 PRO A CA 1
ATOM 3264 C C . PRO A 1 417 ? -16.746 -3.547 -25.480 1.00 31.17 417 PRO A C 1
ATOM 3266 O O . PRO A 1 417 ? -16.598 -3.485 -26.703 1.00 31.17 417 PRO A O 1
ATOM 3269 N N . PRO A 1 418 ? -15.955 -4.335 -24.726 1.00 37.94 418 PRO A N 1
ATOM 3270 C CA . PRO A 1 418 ? -14.749 -5.007 -25.235 1.00 37.94 418 PRO A CA 1
ATOM 3271 C C . PRO A 1 418 ? -15.002 -6.143 -26.255 1.00 37.94 418 PRO A C 1
ATOM 3273 O O . PRO A 1 418 ? -14.102 -6.919 -26.559 1.00 37.94 418 PRO A O 1
ATOM 3276 N N . SER A 1 419 ? -16.211 -6.265 -26.808 1.00 36.09 419 SER A N 1
ATOM 3277 C CA . SER A 1 419 ? -16.668 -7.386 -27.638 1.00 36.09 419 SER A CA 1
ATOM 3278 C C . SER A 1 419 ? -16.341 -7.285 -29.138 1.00 36.09 419 SER A C 1
ATOM 3280 O O . SER A 1 419 ? -16.759 -8.157 -29.900 1.00 36.09 419 SER A O 1
ATOM 3282 N N . ARG A 1 420 ? -15.583 -6.275 -29.599 1.00 37.31 420 ARG A N 1
ATOM 3283 C CA . ARG A 1 420 ? -15.107 -6.181 -31.000 1.00 37.31 420 ARG A CA 1
ATOM 3284 C C . ARG A 1 420 ? -13.647 -5.724 -31.147 1.00 37.31 420 ARG A C 1
ATOM 3286 O O . ARG A 1 420 ? -13.357 -4.774 -31.865 1.00 37.31 420 ARG A O 1
ATOM 3293 N N . ILE A 1 421 ? -12.718 -6.487 -30.569 1.00 42.22 421 ILE A N 1
ATOM 3294 C CA . ILE A 1 421 ? -11.312 -6.541 -31.029 1.00 42.22 421 ILE A CA 1
ATOM 3295 C C . ILE A 1 421 ? -11.073 -7.894 -31.727 1.00 42.22 421 ILE A C 1
ATOM 3297 O O . ILE A 1 421 ? -10.246 -8.701 -31.322 1.00 42.22 421 ILE A O 1
ATOM 3301 N N . LEU A 1 422 ? -11.878 -8.168 -32.761 1.00 40.78 422 LEU A N 1
ATOM 3302 C CA . LEU A 1 422 ? -11.779 -9.363 -33.621 1.00 40.78 422 LEU A CA 1
ATOM 3303 C C . LEU A 1 422 ? -11.526 -9.021 -35.098 1.00 40.78 422 LEU A C 1
ATOM 3305 O O . LEU A 1 422 ? -11.469 -9.910 -35.939 1.00 40.78 422 LEU A O 1
ATOM 3309 N N . GLN A 1 423 ? -11.353 -7.738 -35.420 1.00 39.19 423 GLN A N 1
ATOM 3310 C CA . GLN A 1 423 ? -10.857 -7.302 -36.721 1.00 39.19 423 GLN A CA 1
ATOM 3311 C C . GLN A 1 423 ? -9.459 -6.710 -36.526 1.00 39.19 423 GLN A C 1
ATOM 3313 O O . GLN A 1 423 ? -9.344 -5.707 -35.814 1.00 39.19 423 GLN A O 1
ATOM 3318 N N . PRO A 1 424 ? -8.408 -7.279 -37.145 1.00 39.25 424 PRO A N 1
ATOM 3319 C CA . PRO A 1 424 ? -7.081 -6.685 -37.149 1.00 39.25 424 PRO A CA 1
ATOM 3320 C C . PRO A 1 424 ? -7.081 -5.486 -38.103 1.00 39.25 424 PRO A C 1
ATOM 3322 O O . PRO A 1 424 ? -6.576 -5.551 -39.221 1.00 39.25 424 PRO A O 1
ATOM 3325 N N . LYS A 1 425 ? -7.670 -4.364 -37.672 1.00 39.62 425 LYS A N 1
ATOM 3326 C CA . LYS A 1 425 ? -7.344 -3.081 -38.297 1.00 39.62 425 LYS A CA 1
ATOM 3327 C C . LYS A 1 425 ? -5.861 -2.822 -38.023 1.00 39.62 425 LYS A C 1
ATOM 3329 O O . LYS A 1 425 ? -5.460 -2.958 -36.864 1.00 39.62 425 LYS A O 1
ATOM 3334 N N . PRO A 1 426 ? -5.052 -2.473 -39.039 1.00 41.03 426 PRO A N 1
ATOM 3335 C CA . PRO A 1 426 ? -3.649 -2.160 -38.819 1.00 41.03 426 PRO A CA 1
ATOM 3336 C C . PRO A 1 426 ? -3.562 -1.057 -37.766 1.00 41.03 426 PRO A C 1
ATOM 3338 O O . PRO A 1 426 ? -4.274 -0.052 -37.855 1.00 41.03 426 PRO A O 1
ATOM 3341 N N . VAL A 1 427 ? -2.729 -1.281 -36.748 1.00 41.25 427 VAL A N 1
ATOM 3342 C CA . VAL A 1 427 ? -2.479 -0.309 -35.683 1.00 41.25 427 VAL A CA 1
ATOM 3343 C C . VAL A 1 427 ? -1.950 0.952 -36.355 1.00 41.25 427 VAL A C 1
ATOM 3345 O O . VAL A 1 427 ? -0.820 0.966 -36.841 1.00 41.25 427 VAL A O 1
ATOM 3348 N N . ARG A 1 428 ? -2.790 1.992 -36.445 1.00 42.31 428 ARG A N 1
ATOM 3349 C CA . ARG A 1 428 ? -2.375 3.273 -37.017 1.00 42.31 428 ARG A CA 1
ATOM 3350 C C . ARG A 1 428 ? -1.170 3.771 -36.235 1.00 42.31 428 ARG A C 1
ATOM 3352 O O . ARG A 1 428 ? -1.185 3.759 -35.007 1.00 42.31 428 ARG A O 1
ATOM 3359 N N . THR A 1 429 ? -0.148 4.225 -36.944 1.00 41.62 429 THR A N 1
ATOM 3360 C CA . THR A 1 429 ? 1.104 4.716 -36.354 1.00 41.62 429 THR A CA 1
ATOM 3361 C C . THR A 1 429 ? 0.908 5.929 -35.432 1.00 41.62 429 THR A C 1
ATOM 3363 O O . THR A 1 429 ? 1.736 6.131 -34.554 1.00 41.62 429 THR A O 1
ATOM 3366 N N . GLU A 1 430 ? -0.235 6.620 -35.543 1.00 45.50 430 GLU A N 1
ATOM 3367 C CA . GLU A 1 430 ? -0.790 7.704 -34.693 1.00 45.50 430 GLU A CA 1
ATOM 3368 C C . GLU A 1 430 ? -1.116 7.298 -33.225 1.00 45.50 430 GLU A C 1
ATOM 3370 O O . GLU A 1 430 ? -1.976 7.894 -32.560 1.00 45.50 430 GLU A O 1
ATOM 3375 N N . THR A 1 431 ? -0.541 6.195 -32.734 1.00 56.22 431 THR A N 1
ATOM 3376 C CA . THR A 1 431 ? -0.917 5.559 -31.460 1.00 56.22 431 THR A CA 1
ATOM 3377 C C . THR A 1 431 ? 0.213 5.476 -30.438 1.00 56.22 431 THR A C 1
ATOM 3379 O O . THR A 1 431 ? 0.038 4.773 -29.443 1.00 56.22 431 THR A O 1
ATOM 3382 N N . PHE A 1 432 ? 1.329 6.200 -30.590 1.00 62.34 432 PHE A N 1
ATOM 3383 C CA . PHE A 1 432 ? 2.456 6.107 -29.647 1.00 62.34 432 PHE A CA 1
ATOM 3384 C C . PHE A 1 432 ? 2.937 7.470 -29.133 1.00 62.34 432 PHE A C 1
ATOM 3386 O O . PHE A 1 432 ? 3.498 8.281 -29.859 1.00 62.34 432 PHE A O 1
ATOM 3393 N N . VAL A 1 433 ? 2.790 7.683 -27.824 1.00 68.94 433 VAL A N 1
ATOM 3394 C CA . VAL A 1 433 ? 3.316 8.861 -27.122 1.00 68.94 433 VAL A CA 1
ATOM 3395 C C . VAL A 1 433 ? 4.782 8.621 -26.760 1.00 68.94 433 VAL A C 1
ATOM 3397 O O . VAL A 1 433 ? 5.129 7.556 -26.234 1.00 68.94 433 VAL A O 1
ATOM 3400 N N . ARG A 1 434 ? 5.637 9.623 -27.001 1.00 80.75 434 ARG A N 1
ATOM 3401 C CA . ARG A 1 434 ? 7.045 9.611 -26.587 1.00 80.75 434 ARG A CA 1
ATOM 3402 C C . ARG A 1 434 ? 7.190 10.334 -25.251 1.00 80.75 434 ARG A C 1
ATOM 3404 O O . ARG A 1 434 ? 7.100 11.557 -25.185 1.00 80.75 434 ARG A O 1
ATOM 3411 N N . VAL A 1 435 ? 7.473 9.590 -24.189 1.00 82.69 435 VAL A N 1
ATOM 3412 C CA . VAL A 1 435 ? 7.791 10.159 -22.870 1.00 82.69 435 VAL A CA 1
ATOM 3413 C C . VAL A 1 435 ? 9.305 10.147 -22.693 1.00 82.69 435 VAL A C 1
ATOM 3415 O O . VAL A 1 435 ? 9.925 9.097 -22.853 1.00 82.69 435 VAL A O 1
ATOM 3418 N N . ARG A 1 436 ? 9.913 11.287 -22.355 1.00 88.12 436 ARG A N 1
ATOM 3419 C CA . ARG A 1 436 ? 11.338 11.379 -22.014 1.00 88.12 436 ARG A CA 1
ATOM 3420 C C . ARG A 1 436 ? 11.475 11.678 -20.526 1.00 88.12 436 ARG A C 1
ATOM 3422 O O . ARG A 1 436 ? 10.974 12.684 -20.034 1.00 88.12 436 ARG A O 1
ATOM 3429 N N . SER A 1 437 ? 12.174 10.810 -19.808 1.00 88.75 437 SER A N 1
ATOM 3430 C CA . SER A 1 437 ? 12.558 11.046 -18.415 1.00 88.75 437 SER A CA 1
ATOM 3431 C C . SER A 1 437 ? 14.009 11.512 -18.399 1.00 88.75 437 SER A C 1
ATOM 3433 O O . SER A 1 437 ? 14.871 10.798 -18.905 1.00 88.75 437 SER A O 1
ATOM 3435 N N . MET A 1 438 ? 14.287 12.687 -17.844 1.00 91.94 438 MET A N 1
ATOM 3436 C CA . MET A 1 438 ? 15.645 13.206 -17.677 1.00 91.94 438 MET A CA 1
ATOM 3437 C C . MET A 1 438 ? 16.074 13.020 -16.226 1.00 91.94 438 MET A C 1
ATOM 3439 O O . MET A 1 438 ? 15.445 13.560 -15.316 1.00 91.94 438 MET A O 1
ATOM 3443 N N . LEU A 1 439 ? 17.133 12.242 -16.020 1.00 94.31 439 LEU A N 1
ATOM 3444 C CA . LEU A 1 439 ? 17.792 12.040 -14.739 1.00 94.31 439 LEU A CA 1
ATOM 3445 C C . LEU A 1 439 ? 19.032 12.933 -14.681 1.00 94.31 439 LEU A C 1
ATOM 3447 O O . LEU A 1 439 ? 19.883 12.873 -15.570 1.00 94.31 439 LEU A O 1
ATOM 3451 N N . ARG A 1 440 ? 19.150 13.730 -13.618 1.00 94.50 440 ARG A N 1
ATOM 3452 C CA . ARG A 1 440 ? 20.280 14.641 -13.402 1.00 94.50 440 ARG A CA 1
ATOM 3453 C C . ARG A 1 440 ? 20.767 14.570 -11.962 1.00 94.50 440 ARG A C 1
ATOM 3455 O O . ARG A 1 440 ? 19.978 14.784 -11.040 1.00 94.50 440 ARG A O 1
ATOM 3462 N N . LEU A 1 441 ? 22.058 14.307 -11.766 1.00 92.25 441 LEU A N 1
ATOM 3463 C CA . LEU A 1 441 ? 22.705 14.513 -10.473 1.00 92.25 441 LEU A CA 1
ATOM 3464 C C . LEU A 1 441 ? 22.868 16.010 -10.199 1.00 92.25 441 LEU A C 1
ATOM 3466 O O . LEU A 1 441 ? 23.242 16.786 -11.075 1.00 92.25 441 LEU A O 1
ATOM 3470 N N . SER A 1 442 ? 22.585 16.403 -8.961 1.00 91.62 442 SER A N 1
ATOM 3471 C CA . SER A 1 442 ? 22.844 17.747 -8.442 1.00 91.62 442 SER A CA 1
ATOM 3472 C C . SER A 1 442 ? 23.976 17.760 -7.419 1.00 91.62 442 SER A C 1
ATOM 3474 O O . SER A 1 442 ? 24.602 18.798 -7.219 1.00 91.62 442 SER A O 1
ATOM 3476 N N . ASN A 1 443 ? 24.245 16.630 -6.756 1.00 92.94 443 ASN A N 1
ATOM 3477 C CA . ASN A 1 443 ? 25.310 16.514 -5.767 1.00 92.94 443 ASN A CA 1
ATOM 3478 C C . ASN A 1 443 ? 25.767 15.053 -5.609 1.00 92.94 443 ASN A C 1
ATOM 3480 O O . ASN A 1 443 ? 24.958 14.132 -5.712 1.00 92.94 443 ASN A O 1
ATOM 3484 N N . ALA A 1 444 ? 27.047 14.849 -5.311 1.00 90.12 444 ALA A N 1
ATOM 3485 C CA . ALA A 1 444 ? 27.631 13.555 -4.985 1.00 90.12 444 ALA A CA 1
ATOM 3486 C C . ALA A 1 444 ? 28.696 13.746 -3.898 1.00 90.12 444 ALA A C 1
ATOM 3488 O O . ALA A 1 444 ? 29.616 14.543 -4.066 1.00 90.12 444 ALA A O 1
ATOM 3489 N N . MET A 1 445 ? 28.568 13.037 -2.776 1.00 91.75 445 MET A N 1
ATOM 3490 C CA . MET A 1 445 ? 29.409 13.244 -1.594 1.00 91.75 445 MET A CA 1
ATOM 3491 C C . MET A 1 445 ? 29.685 11.939 -0.847 1.00 91.75 445 MET A C 1
ATOM 3493 O O . MET A 1 445 ? 28.779 11.143 -0.609 1.00 91.75 445 MET A O 1
ATOM 3497 N N . GLN A 1 446 ? 30.933 11.724 -0.434 1.00 86.75 446 GLN A N 1
ATOM 3498 C CA . GLN A 1 446 ? 31.273 10.645 0.491 1.00 86.75 446 GLN A CA 1
ATOM 3499 C C . GLN A 1 446 ? 30.871 11.053 1.916 1.00 86.75 446 GLN A C 1
ATOM 3501 O O . GLN A 1 446 ? 31.122 12.176 2.357 1.00 86.75 446 GLN A O 1
ATOM 3506 N N . ARG A 1 447 ? 30.218 10.142 2.632 1.00 87.88 447 ARG A N 1
ATOM 3507 C CA . ARG A 1 447 ? 29.683 10.325 3.982 1.00 87.88 447 ARG A CA 1
ATOM 3508 C C . ARG A 1 447 ? 30.273 9.294 4.931 1.00 87.88 447 ARG A C 1
ATOM 3510 O O . ARG A 1 447 ? 30.497 8.148 4.547 1.00 87.88 447 ARG A O 1
ATOM 3517 N N . SER A 1 448 ? 30.422 9.674 6.197 1.00 79.38 448 SER A N 1
ATOM 3518 C CA . SER A 1 448 ? 30.384 8.705 7.291 1.00 79.38 448 SER A CA 1
ATOM 3519 C C . SER A 1 448 ? 28.934 8.303 7.614 1.00 79.38 448 SER A C 1
ATOM 3521 O O . SER A 1 448 ? 27.984 9.026 7.316 1.00 79.38 448 SER A O 1
ATOM 3523 N N . GLY A 1 449 ? 28.754 7.108 8.170 1.00 74.31 449 GLY A N 1
ATOM 3524 C CA . GLY A 1 449 ? 27.503 6.339 8.167 1.00 74.31 449 GLY A CA 1
ATOM 3525 C C . GLY A 1 449 ? 27.661 5.047 7.391 1.00 74.31 449 GLY A C 1
ATOM 3526 O O . GLY A 1 449 ? 28.199 5.075 6.292 1.00 74.31 449 GLY A O 1
ATOM 3527 N N . GLU A 1 450 ? 27.112 3.929 7.879 1.00 73.06 450 GLU A N 1
ATOM 3528 C CA . GLU A 1 450 ? 26.676 2.914 6.911 1.00 73.06 450 GLU A CA 1
ATOM 3529 C C . GLU A 1 450 ? 25.735 3.610 5.916 1.00 73.06 450 GLU A C 1
ATOM 3531 O O . GLU A 1 450 ? 25.159 4.654 6.251 1.00 73.06 450 GLU A O 1
ATOM 3536 N N . VAL A 1 451 ? 25.543 3.044 4.716 1.00 72.75 451 VAL A N 1
ATOM 3537 C CA . VAL A 1 451 ? 24.371 3.410 3.897 1.00 72.75 451 VAL A CA 1
ATOM 3538 C C . VAL A 1 451 ? 23.185 3.477 4.856 1.00 72.75 451 VAL A C 1
ATOM 3540 O O . VAL A 1 451 ? 23.018 2.495 5.583 1.00 72.75 451 VAL A O 1
ATOM 3543 N N . PRO A 1 452 ? 22.427 4.591 4.929 1.00 67.56 452 PRO A N 1
ATOM 3544 C CA . PRO A 1 452 ? 21.398 4.790 5.943 1.00 67.56 452 PRO A CA 1
ATOM 3545 C C . PRO A 1 452 ? 20.213 3.841 5.714 1.00 67.56 452 PRO A C 1
ATOM 3547 O O . PRO A 1 452 ? 19.123 4.213 5.289 1.00 67.56 452 PRO A O 1
ATOM 3550 N N . LEU A 1 453 ? 20.447 2.581 6.079 1.00 61.06 453 LEU A N 1
ATOM 3551 C CA . LEU A 1 453 ? 19.498 1.509 6.321 1.00 61.06 453 LEU A CA 1
ATOM 3552 C C . LEU A 1 453 ? 18.866 1.666 7.715 1.00 61.06 453 LEU A C 1
ATOM 3554 O O . LEU A 1 453 ? 18.312 0.714 8.256 1.00 61.06 453 LEU A O 1
ATOM 3558 N N . THR A 1 454 ? 18.800 2.903 8.229 1.00 52.03 454 THR A N 1
ATOM 3559 C CA . THR A 1 454 ? 17.855 3.377 9.264 1.00 52.03 454 THR A CA 1
ATOM 3560 C C . THR A 1 454 ? 16.381 3.115 8.908 1.00 52.03 454 THR A C 1
ATOM 3562 O O . THR A 1 454 ? 15.474 3.478 9.652 1.00 52.03 454 THR A O 1
ATOM 3565 N N . LEU A 1 455 ? 16.144 2.497 7.752 1.00 54.81 455 LEU A N 1
ATOM 3566 C CA . LEU A 1 455 ? 14.878 2.255 7.087 1.00 54.81 455 LEU A CA 1
ATOM 3567 C C . LEU A 1 455 ? 14.558 0.758 6.937 1.00 54.81 455 LEU A C 1
ATOM 3569 O O . LEU A 1 455 ? 13.522 0.415 6.372 1.00 54.81 455 LEU A O 1
ATOM 3573 N N . LEU A 1 456 ? 15.387 -0.124 7.508 1.00 55.31 456 LEU A N 1
ATOM 3574 C CA . LEU A 1 456 ? 14.872 -1.336 8.134 1.00 55.31 456 LEU A CA 1
ATOM 3575 C C . LEU A 1 456 ? 14.757 -1.066 9.632 1.00 55.31 456 LEU A C 1
ATOM 3577 O O . LEU A 1 456 ? 15.745 -1.245 10.346 1.00 55.31 456 LEU A O 1
ATOM 3581 N N . PRO A 1 457 ? 13.588 -0.614 10.130 1.00 57.38 457 PRO A N 1
ATOM 3582 C CA . PRO A 1 457 ? 13.427 -0.408 11.556 1.00 57.38 457 PRO A CA 1
ATOM 3583 C C . PRO A 1 457 ? 13.719 -1.727 12.271 1.00 57.38 457 PRO A C 1
ATOM 3585 O O . PRO A 1 457 ? 13.131 -2.757 11.933 1.00 57.38 457 PRO A O 1
ATOM 3588 N N . ALA A 1 458 ? 14.590 -1.689 13.282 1.00 62.06 458 ALA A N 1
ATOM 3589 C CA . ALA A 1 458 ? 14.803 -2.835 14.164 1.00 62.06 458 ALA A CA 1
ATOM 3590 C C . ALA A 1 458 ? 13.472 -3.307 14.776 1.00 62.06 458 ALA A C 1
ATOM 3592 O O . ALA A 1 458 ? 13.316 -4.484 15.075 1.00 62.06 458 ALA A O 1
ATOM 3593 N N . HIS A 1 459 ? 12.493 -2.402 14.898 1.00 65.81 459 HIS A N 1
ATOM 3594 C CA . HIS A 1 459 ? 11.108 -2.689 15.255 1.00 65.81 459 HIS A CA 1
ATOM 3595 C C . HIS A 1 459 ? 10.158 -2.209 14.150 1.00 65.81 459 HIS A C 1
ATOM 3597 O O . HIS A 1 459 ? 9.689 -1.072 14.171 1.00 65.81 459 HIS A O 1
ATOM 3603 N N . ALA A 1 460 ? 9.898 -3.071 13.162 1.00 71.12 460 ALA A N 1
ATOM 3604 C CA . ALA A 1 460 ? 9.032 -2.777 12.018 1.00 71.12 460 ALA A CA 1
ATOM 3605 C C . ALA A 1 460 ? 7.788 -3.670 12.012 1.00 71.12 460 ALA A C 1
ATOM 3607 O O . ALA A 1 460 ? 7.897 -4.893 12.114 1.00 71.12 460 ALA A O 1
ATOM 3608 N N . GLY A 1 461 ? 6.614 -3.068 11.815 1.00 73.94 461 GLY A N 1
ATOM 3609 C CA . GLY A 1 461 ? 5.434 -3.794 11.352 1.00 73.94 461 GLY A CA 1
ATOM 3610 C C . GLY A 1 461 ? 5.509 -3.927 9.835 1.00 73.94 461 GLY A C 1
ATOM 3611 O O . GLY A 1 461 ? 5.365 -2.930 9.133 1.00 73.94 461 GLY A O 1
ATOM 3612 N N . VAL A 1 462 ? 5.749 -5.137 9.335 1.00 74.56 462 VAL A N 1
ATOM 3613 C CA . VAL A 1 462 ? 5.840 -5.429 7.901 1.00 74.56 462 VAL A CA 1
ATOM 3614 C C . VAL A 1 462 ? 4.491 -5.922 7.400 1.00 74.56 462 VAL A C 1
ATOM 3616 O O . VAL A 1 462 ? 3.946 -6.882 7.942 1.00 74.56 462 VAL A O 1
ATOM 3619 N N . ALA A 1 463 ? 3.969 -5.281 6.355 1.00 74.44 463 ALA A N 1
ATOM 3620 C CA . ALA A 1 463 ? 2.857 -5.788 5.557 1.00 74.44 463 ALA A CA 1
ATOM 3621 C C . ALA A 1 463 ? 3.410 -6.409 4.266 1.00 74.44 463 ALA A C 1
ATOM 3623 O O . ALA A 1 463 ? 3.754 -5.688 3.330 1.00 74.44 463 ALA A O 1
ATOM 3624 N N . ASP A 1 464 ? 3.514 -7.739 4.251 1.00 74.75 464 ASP A N 1
ATOM 3625 C CA . ASP A 1 464 ? 4.119 -8.528 3.176 1.00 74.75 464 ASP A CA 1
ATOM 3626 C C . ASP A 1 464 ? 3.054 -9.120 2.242 1.00 74.75 464 ASP A C 1
ATOM 3628 O O . ASP A 1 464 ? 2.275 -9.992 2.632 1.00 74.75 464 ASP A O 1
ATOM 3632 N N . SER A 1 465 ? 3.034 -8.649 0.996 1.00 68.94 465 SER A N 1
ATOM 3633 C CA . SER A 1 465 ? 2.083 -9.048 -0.050 1.00 68.94 465 SER A CA 1
ATOM 3634 C C . SER A 1 465 ? 2.461 -10.337 -0.796 1.00 68.94 465 SER A C 1
ATOM 3636 O O . SER A 1 465 ? 1.730 -10.770 -1.688 1.00 68.94 465 SER A O 1
ATOM 3638 N N . ARG A 1 466 ? 3.580 -10.998 -0.453 1.00 72.12 466 ARG A N 1
ATOM 3639 C CA . ARG A 1 466 ? 4.002 -12.251 -1.115 1.00 72.12 466 ARG A CA 1
ATOM 3640 C C . ARG A 1 466 ? 3.052 -13.418 -0.847 1.00 72.12 466 ARG A C 1
ATOM 3642 O O . ARG A 1 466 ? 2.975 -14.329 -1.670 1.00 72.12 466 ARG A O 1
ATOM 3649 N N . LEU A 1 467 ? 2.324 -13.386 0.271 1.00 69.75 467 LEU A N 1
ATOM 3650 C CA . LEU A 1 467 ? 1.254 -14.327 0.601 1.00 69.75 467 LEU A CA 1
ATOM 3651 C C . LEU A 1 467 ? -0.054 -13.547 0.803 1.00 69.75 467 LEU A C 1
ATOM 3653 O O . LEU A 1 467 ? -0.205 -12.817 1.780 1.00 69.7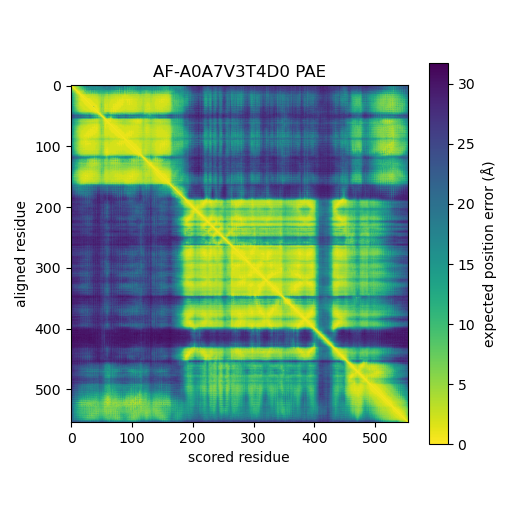5 467 LEU A O 1
ATOM 3657 N N . GLN A 1 468 ? -0.998 -13.712 -0.126 1.00 67.25 468 GLN A N 1
ATOM 3658 C CA . GLN A 1 468 ? -2.274 -12.990 -0.145 1.00 67.25 468 GLN A CA 1
ATOM 3659 C C . GLN A 1 468 ? -3.435 -13.900 -0.589 1.00 67.25 468 GLN A C 1
ATOM 3661 O O . GLN A 1 468 ? -3.248 -14.835 -1.370 1.00 67.25 468 GLN A O 1
ATOM 3666 N N . SER A 1 469 ? -4.652 -13.633 -0.108 1.00 67.12 469 SER A N 1
ATOM 3667 C CA . SER A 1 469 ? -5.888 -14.325 -0.494 1.00 67.12 469 SER A CA 1
ATOM 3668 C C . SER A 1 469 ? -7.073 -13.370 -0.581 1.00 67.12 469 SER A C 1
ATOM 3670 O O . SER A 1 469 ? -7.720 -13.023 0.411 1.00 67.12 469 SER A O 1
ATOM 3672 N N . ARG A 1 470 ? -7.418 -13.011 -1.817 1.00 55.09 470 ARG A N 1
ATOM 3673 C CA . ARG A 1 470 ? -8.512 -12.087 -2.129 1.00 55.09 470 ARG A CA 1
ATOM 3674 C C . ARG A 1 470 ? -9.909 -12.620 -1.786 1.00 55.09 470 ARG A C 1
ATOM 3676 O O . ARG A 1 470 ? -10.797 -11.839 -1.468 1.00 55.09 470 ARG A O 1
ATOM 3683 N N . GLU A 1 471 ? -10.116 -13.938 -1.809 1.00 59.69 471 GLU A N 1
ATOM 3684 C CA . GLU A 1 471 ? -11.399 -14.579 -1.444 1.00 59.69 471 GLU A CA 1
ATOM 3685 C C . GLU A 1 471 ? -11.808 -14.273 0.011 1.00 59.69 471 GLU A C 1
ATOM 3687 O O . GLU A 1 471 ? -12.996 -14.152 0.346 1.00 59.69 471 GLU A O 1
ATOM 3692 N N . LEU A 1 472 ? -10.794 -14.130 0.868 1.00 66.19 472 LEU A N 1
ATOM 3693 C CA . LEU A 1 472 ? -10.912 -13.891 2.301 1.00 66.19 472 LEU A CA 1
ATOM 3694 C C . LEU A 1 472 ? -10.476 -12.472 2.706 1.00 66.19 472 LEU A C 1
ATOM 3696 O O . LEU A 1 472 ? -10.552 -12.156 3.884 1.00 66.19 472 LEU A O 1
ATOM 3700 N N . GLY A 1 473 ? -10.073 -11.616 1.759 1.00 63.06 473 GLY A N 1
ATOM 3701 C CA . GLY A 1 473 ? -9.649 -10.235 2.033 1.00 63.06 473 GLY A CA 1
ATOM 3702 C C . GLY A 1 473 ? -8.319 -10.115 2.785 1.00 63.06 473 GLY A C 1
ATOM 3703 O O . GLY A 1 473 ? -8.129 -9.170 3.541 1.00 63.06 473 GLY A O 1
ATOM 3704 N N . VAL A 1 474 ? -7.414 -11.086 2.622 1.00 73.06 474 VAL A N 1
ATOM 3705 C CA . VAL A 1 474 ? -6.076 -11.066 3.234 1.00 73.06 474 VAL A CA 1
ATOM 3706 C C . VAL A 1 474 ? -5.078 -10.562 2.195 1.00 73.06 474 VAL A C 1
ATOM 3708 O O . VAL A 1 474 ? -4.512 -11.361 1.456 1.00 73.06 474 VAL A O 1
ATOM 3711 N N . ASP A 1 475 ? -4.891 -9.247 2.103 1.00 61.56 475 ASP A N 1
ATOM 3712 C CA . ASP A 1 475 ? -4.035 -8.629 1.071 1.00 61.56 475 ASP A CA 1
ATOM 3713 C C . ASP A 1 475 ? -2.529 -8.692 1.401 1.00 61.56 475 ASP A C 1
ATOM 3715 O O . ASP A 1 475 ? -1.681 -8.580 0.519 1.00 61.56 475 ASP A O 1
ATOM 3719 N N . HIS A 1 476 ? -2.185 -8.913 2.672 1.00 74.00 476 HIS A N 1
ATOM 3720 C CA . HIS A 1 476 ? -0.810 -9.052 3.153 1.00 74.00 476 HIS A CA 1
ATOM 3721 C C . HIS A 1 476 ? -0.763 -9.888 4.435 1.00 74.00 476 HIS A C 1
ATOM 3723 O O . HIS A 1 476 ? -1.700 -9.884 5.241 1.00 74.00 476 HIS A O 1
ATOM 3729 N N . VAL A 1 477 ? 0.370 -10.539 4.688 1.00 80.75 477 VAL A N 1
ATOM 3730 C CA . VAL A 1 477 ? 0.708 -11.072 6.013 1.00 80.75 477 VAL A CA 1
ATOM 3731 C C . VAL A 1 477 ? 1.346 -9.957 6.829 1.00 80.75 477 VAL A C 1
ATOM 3733 O O . VAL A 1 477 ? 2.308 -9.331 6.387 1.00 80.75 477 VAL A O 1
ATOM 3736 N N . ARG A 1 478 ? 0.826 -9.713 8.037 1.00 84.25 478 ARG A N 1
ATOM 3737 C CA . ARG A 1 478 ? 1.489 -8.830 9.002 1.00 84.25 478 ARG A CA 1
ATOM 3738 C C . ARG A 1 478 ? 2.439 -9.637 9.870 1.00 84.25 478 ARG A C 1
ATOM 3740 O O . ARG A 1 478 ? 2.011 -10.585 10.525 1.00 84.25 478 ARG A O 1
ATOM 3747 N N . TYR A 1 479 ? 3.700 -9.229 9.921 1.00 86.12 479 TYR A N 1
ATOM 3748 C CA . TYR A 1 479 ? 4.654 -9.731 10.904 1.00 86.12 479 TYR A CA 1
ATOM 3749 C C . TYR A 1 479 ? 5.475 -8.591 11.498 1.00 86.12 479 TYR A C 1
ATOM 3751 O O . TYR A 1 479 ? 5.629 -7.528 10.899 1.00 86.12 479 TYR A O 1
ATOM 3759 N N . TRP A 1 480 ? 5.977 -8.816 12.709 1.00 82.38 480 TRP A N 1
ATOM 3760 C CA . TRP A 1 480 ? 6.883 -7.889 13.370 1.00 82.38 480 TRP A CA 1
ATOM 3761 C C . TRP A 1 480 ? 8.312 -8.354 13.168 1.00 82.38 480 TRP A C 1
ATOM 3763 O O . TRP A 1 480 ? 8.644 -9.496 13.482 1.00 82.38 480 TRP A O 1
ATOM 3773 N N . VAL A 1 481 ? 9.151 -7.447 12.690 1.00 78.00 481 VAL A N 1
ATOM 3774 C CA . VAL A 1 481 ? 10.600 -7.589 12.751 1.00 78.00 481 VAL A CA 1
ATOM 3775 C C . VAL A 1 481 ? 11.069 -6.938 14.045 1.00 78.00 481 VAL A C 1
ATOM 3777 O O . VAL A 1 481 ? 10.716 -5.786 14.291 1.00 78.00 481 VAL A O 1
ATOM 3780 N N . ARG A 1 482 ? 11.814 -7.675 14.882 1.00 80.06 482 ARG A N 1
ATOM 3781 C CA . ARG A 1 482 ? 12.421 -7.180 16.136 1.00 80.06 482 ARG A CA 1
ATOM 3782 C C . ARG A 1 482 ? 13.955 -7.100 16.116 1.00 80.06 482 ARG A C 1
ATOM 3784 O O . ARG A 1 482 ? 14.543 -6.673 17.104 1.00 80.06 482 ARG A O 1
ATOM 3791 N N . GLY A 1 483 ? 14.579 -7.500 15.013 1.00 73.88 483 GLY A N 1
ATOM 3792 C CA . GLY A 1 483 ? 16.022 -7.472 14.783 1.00 73.88 483 GLY A CA 1
ATOM 3793 C C . GLY A 1 483 ? 16.322 -7.640 13.293 1.00 73.88 483 GLY A C 1
ATOM 3794 O O . GLY A 1 483 ? 15.474 -8.115 12.534 1.00 73.88 483 GLY A O 1
ATOM 3795 N N . HIS A 1 484 ? 17.506 -7.224 12.838 1.00 69.94 484 HIS A N 1
ATOM 3796 C CA . HIS A 1 484 ? 17.861 -7.271 11.410 1.00 69.94 484 HIS A CA 1
ATOM 3797 C C . HIS A 1 484 ? 17.892 -8.703 10.834 1.00 69.94 484 HIS A C 1
ATOM 3799 O O . HIS A 1 484 ? 17.680 -8.890 9.639 1.00 69.94 484 HIS A O 1
ATOM 3805 N N . ASP A 1 485 ? 18.073 -9.705 11.693 1.00 74.75 485 ASP A N 1
ATOM 3806 C CA . ASP A 1 485 ? 18.000 -11.145 11.430 1.00 74.75 485 ASP A CA 1
ATOM 3807 C C . ASP A 1 485 ? 16.578 -11.661 11.127 1.00 74.75 485 ASP A C 1
ATOM 3809 O O . ASP A 1 485 ? 16.414 -12.701 10.492 1.00 74.75 485 ASP A O 1
ATOM 3813 N N . GLN A 1 486 ? 15.532 -10.936 11.537 1.00 75.19 486 GLN A N 1
ATOM 3814 C CA . GLN A 1 486 ? 14.137 -11.382 11.408 1.00 75.19 486 GLN A CA 1
ATOM 3815 C C . GLN A 1 486 ? 13.471 -10.968 10.083 1.00 75.19 486 GLN A C 1
ATOM 3817 O O . GLN A 1 486 ? 12.296 -11.277 9.854 1.00 75.19 486 GLN A O 1
ATOM 3822 N N . TRP A 1 487 ? 14.200 -10.302 9.180 1.00 75.19 487 TRP A N 1
ATOM 3823 C CA . TRP A 1 487 ? 13.718 -10.001 7.830 1.00 75.19 487 TRP A CA 1
ATOM 3824 C C . TRP A 1 487 ? 13.584 -11.279 6.996 1.00 75.19 487 TRP A C 1
ATOM 3826 O O . TRP A 1 487 ? 14.565 -11.895 6.585 1.00 75.19 487 TRP A O 1
ATOM 3836 N N . LYS A 1 488 ? 12.340 -11.675 6.706 1.00 76.38 488 LYS A N 1
ATOM 3837 C CA . LYS A 1 488 ? 12.032 -12.880 5.928 1.00 76.38 488 LYS A CA 1
ATOM 3838 C C . LY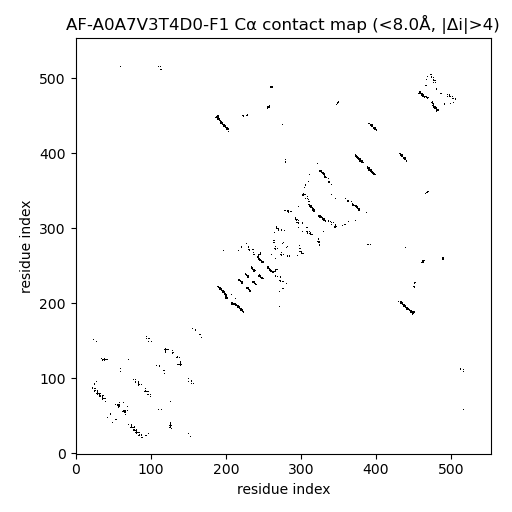S A 1 488 ? 12.374 -12.686 4.449 1.00 76.38 488 LYS A C 1
ATOM 3840 O O . LYS A 1 488 ? 11.589 -12.132 3.682 1.00 76.38 488 LYS A O 1
ATOM 3845 N N . LEU A 1 489 ? 13.545 -13.164 4.035 1.00 68.75 489 LEU A N 1
ATOM 3846 C CA . LEU A 1 489 ? 14.023 -13.061 2.648 1.00 68.75 489 LEU A CA 1
ATOM 3847 C C . LEU A 1 489 ? 13.169 -13.888 1.671 1.00 68.75 489 LEU A C 1
ATOM 3849 O O . LEU A 1 489 ? 12.913 -13.453 0.551 1.00 68.75 489 LEU A O 1
ATOM 3853 N N . ALA A 1 490 ? 12.627 -15.018 2.130 1.00 71.62 490 ALA A N 1
ATOM 3854 C CA . ALA A 1 490 ? 11.661 -15.848 1.414 1.00 71.62 490 ALA A CA 1
ATOM 3855 C C . ALA A 1 490 ? 10.466 -16.206 2.323 1.00 71.62 490 ALA A C 1
ATOM 3857 O O . ALA A 1 490 ? 10.597 -16.114 3.548 1.00 71.62 490 ALA A O 1
ATOM 3858 N N . PRO A 1 491 ? 9.318 -16.633 1.761 1.00 76.62 491 PRO A N 1
ATOM 3859 C CA . PRO A 1 491 ? 8.255 -17.275 2.526 1.00 76.62 491 PRO A CA 1
ATOM 3860 C C . PRO A 1 491 ? 8.771 -18.562 3.177 1.00 76.62 491 PRO A C 1
ATOM 3862 O O . PRO A 1 491 ? 9.020 -19.556 2.499 1.00 76.62 491 PRO A O 1
ATOM 3865 N N . ASP A 1 492 ? 8.953 -18.534 4.493 1.00 84.50 492 ASP A N 1
ATOM 3866 C CA . ASP A 1 492 ? 9.322 -19.697 5.294 1.00 84.50 492 ASP A CA 1
ATOM 3867 C C . ASP A 1 492 ? 8.080 -20.339 5.937 1.00 84.50 492 ASP A C 1
ATOM 3869 O O . ASP A 1 492 ? 6.939 -19.893 5.752 1.00 84.50 492 ASP A O 1
ATOM 3873 N N . ALA A 1 493 ? 8.288 -21.401 6.718 1.00 88.62 493 ALA A N 1
ATOM 3874 C CA . ALA A 1 493 ? 7.211 -22.038 7.472 1.00 88.62 493 ALA A CA 1
ATOM 3875 C C . ALA A 1 493 ? 6.516 -21.051 8.431 1.00 88.62 493 ALA A C 1
ATOM 3877 O O . ALA A 1 493 ? 5.308 -21.142 8.629 1.00 88.62 493 ALA A O 1
ATOM 3878 N N . GLN A 1 494 ? 7.238 -20.067 8.984 1.00 87.56 494 GLN A N 1
ATOM 3879 C CA . GLN A 1 494 ? 6.659 -19.054 9.866 1.00 87.56 494 GLN A CA 1
ATOM 3880 C C . GLN A 1 494 ? 5.730 -18.100 9.103 1.00 87.56 494 GLN A C 1
ATOM 3882 O O . GLN A 1 494 ? 4.590 -17.916 9.525 1.00 87.56 494 GLN A O 1
ATOM 3887 N N . LEU A 1 495 ? 6.165 -17.532 7.974 1.00 82.94 495 LEU A N 1
ATOM 3888 C CA . LEU A 1 495 ? 5.342 -16.655 7.135 1.00 82.94 495 LEU A CA 1
ATOM 3889 C C . LEU A 1 495 ? 4.117 -17.405 6.590 1.00 82.94 495 LEU A C 1
ATOM 3891 O O . LEU A 1 495 ? 3.011 -16.868 6.578 1.00 82.94 495 LEU A O 1
ATOM 3895 N N . THR A 1 496 ? 4.298 -18.673 6.214 1.00 86.62 496 THR A N 1
ATOM 3896 C CA . THR A 1 496 ? 3.218 -19.555 5.747 1.00 86.62 496 THR A CA 1
ATOM 3897 C C . THR A 1 496 ? 2.216 -19.857 6.862 1.00 86.62 496 THR A C 1
ATOM 3899 O O . THR A 1 496 ? 1.010 -19.767 6.645 1.00 86.62 496 THR A O 1
ATOM 3902 N N . ASN A 1 497 ? 2.683 -20.131 8.083 1.00 89.19 497 ASN A N 1
ATOM 3903 C CA . ASN A 1 497 ? 1.814 -20.335 9.244 1.00 89.19 497 ASN A CA 1
ATOM 3904 C C . ASN A 1 497 ? 1.079 -19.048 9.642 1.00 89.19 497 ASN A C 1
ATOM 3906 O O . ASN A 1 497 ? -0.107 -19.108 9.958 1.00 89.19 497 ASN A O 1
ATOM 3910 N N . LEU A 1 498 ? 1.735 -17.884 9.571 1.00 87.88 498 LEU A N 1
ATOM 3911 C CA . LEU A 1 498 ? 1.096 -16.579 9.772 1.00 87.88 498 LEU A CA 1
ATOM 3912 C C . LEU A 1 498 ? 0.042 -16.295 8.695 1.00 87.88 498 LEU A C 1
ATOM 3914 O O . LEU A 1 498 ? -1.028 -15.785 9.018 1.00 87.88 498 LEU A O 1
ATOM 3918 N N . PHE A 1 499 ? 0.289 -16.682 7.442 1.00 88.19 499 PHE A N 1
ATOM 3919 C CA . PHE A 1 499 ? -0.708 -16.607 6.378 1.00 88.19 499 PHE A CA 1
ATOM 3920 C C . PHE A 1 499 ? -1.898 -17.526 6.655 1.00 88.19 499 PHE A C 1
ATOM 3922 O O . PHE A 1 499 ? -3.030 -17.058 6.671 1.00 88.19 499 PHE A O 1
ATOM 3929 N N . VAL A 1 500 ? -1.676 -18.807 6.960 1.00 89.88 500 VAL A N 1
ATOM 3930 C CA . VAL A 1 500 ? -2.751 -19.754 7.310 1.00 89.88 500 VAL A CA 1
ATOM 3931 C C . VAL A 1 500 ? -3.539 -19.281 8.539 1.00 89.88 500 VAL A C 1
ATOM 3933 O O . VAL A 1 500 ? -4.769 -19.385 8.554 1.00 89.88 500 VAL A O 1
ATOM 3936 N N . ALA A 1 501 ? -2.866 -18.698 9.534 1.00 89.50 501 ALA A N 1
ATOM 3937 C CA . ALA A 1 501 ? -3.505 -18.058 10.678 1.00 89.50 501 ALA A CA 1
ATOM 3938 C C . ALA A 1 501 ? -4.355 -16.852 10.253 1.00 89.50 501 ALA A C 1
ATOM 3940 O O . ALA A 1 501 ? -5.516 -16.786 10.649 1.00 89.50 501 ALA A O 1
ATOM 3941 N N . ALA A 1 502 ? -3.850 -15.968 9.386 1.00 84.31 502 ALA A N 1
ATOM 3942 C CA . ALA A 1 502 ? -4.605 -14.843 8.832 1.00 84.31 502 ALA A CA 1
ATOM 3943 C C . ALA A 1 502 ? -5.819 -15.303 8.001 1.00 84.31 502 ALA A C 1
ATOM 3945 O O . ALA A 1 502 ? -6.898 -14.735 8.134 1.00 84.31 502 ALA A O 1
ATOM 3946 N N . LEU A 1 503 ? -5.710 -16.382 7.215 1.00 86.12 503 LEU A N 1
ATOM 3947 C CA . LEU A 1 503 ? -6.847 -16.981 6.499 1.00 86.12 503 LEU A CA 1
ATOM 3948 C C . LEU A 1 503 ? -7.893 -17.555 7.466 1.00 86.12 503 LEU A C 1
ATOM 3950 O O . LEU A 1 503 ? -9.097 -17.414 7.242 1.00 86.12 503 LEU A O 1
ATOM 3954 N N . LYS A 1 504 ? -7.454 -18.218 8.545 1.00 91.06 504 LYS A N 1
ATOM 3955 C CA . LYS A 1 504 ? -8.338 -18.756 9.591 1.00 91.06 504 LYS A CA 1
ATOM 3956 C C . LYS A 1 504 ? -9.018 -17.627 10.370 1.00 91.06 504 LYS A C 1
ATOM 3958 O O . LYS A 1 504 ? -10.220 -17.718 10.615 1.00 91.06 504 LYS A O 1
ATOM 3963 N N . GLN A 1 505 ? -8.276 -16.571 10.697 1.00 86.88 505 GLN A N 1
ATOM 3964 C CA . GLN A 1 505 ? -8.774 -15.359 11.335 1.00 86.88 505 GLN A CA 1
ATOM 3965 C C . GLN A 1 505 ? -9.794 -14.663 10.436 1.00 86.88 505 GLN A C 1
ATOM 3967 O O . GLN A 1 505 ? -10.925 -14.515 10.866 1.00 86.88 505 GLN A O 1
ATOM 3972 N N . ALA A 1 506 ? -9.486 -14.375 9.171 1.00 79.56 506 ALA A N 1
ATOM 3973 C CA . ALA A 1 506 ? -10.423 -13.745 8.239 1.00 79.56 506 ALA A CA 1
ATOM 3974 C C . ALA A 1 506 ? -11.707 -14.574 8.022 1.00 79.56 506 ALA A C 1
ATOM 3976 O O . ALA A 1 506 ? -12.810 -14.031 7.936 1.00 79.56 506 ALA A O 1
ATOM 3977 N N . ARG A 1 507 ? -11.611 -15.915 7.997 1.00 88.12 507 ARG A N 1
ATOM 3978 C CA . ARG A 1 507 ? -12.791 -16.808 8.002 1.00 88.12 507 ARG A CA 1
ATOM 3979 C C . ARG A 1 507 ? -13.607 -16.687 9.290 1.00 88.12 507 ARG A C 1
ATOM 3981 O O . ARG A 1 507 ? -14.837 -16.704 9.228 1.00 88.12 507 ARG A O 1
ATOM 3988 N N . TRP A 1 508 ? -12.945 -16.604 10.443 1.00 90.00 508 TRP A N 1
ATOM 3989 C CA . TRP A 1 508 ? -13.595 -16.442 11.742 1.00 90.00 508 TRP A CA 1
ATOM 3990 C C . TRP A 1 508 ? -14.218 -15.051 11.888 1.00 90.00 508 TRP A C 1
ATOM 3992 O O . TRP A 1 508 ? -15.390 -14.970 12.222 1.00 90.00 508 TRP A O 1
ATOM 4002 N N . GLU A 1 509 ? -13.512 -13.984 11.524 1.00 81.00 509 GLU A N 1
ATOM 4003 C CA . GLU A 1 509 ? -14.005 -12.607 11.456 1.00 81.00 509 GLU A CA 1
ATOM 4004 C C . GLU A 1 509 ? -15.211 -12.509 10.525 1.00 81.00 509 GLU A C 1
ATOM 4006 O O . GLU A 1 509 ? -16.240 -11.992 10.936 1.00 81.00 509 GLU A O 1
ATOM 4011 N N . ARG A 1 510 ? -15.179 -13.096 9.319 1.00 80.44 510 ARG A N 1
ATOM 4012 C CA . ARG A 1 510 ? -16.349 -13.118 8.419 1.00 80.44 510 ARG A CA 1
ATOM 4013 C C . ARG A 1 510 ? -17.571 -13.791 9.068 1.00 80.44 510 ARG A C 1
ATOM 4015 O O . ARG A 1 510 ? -18.689 -13.307 8.894 1.00 80.44 510 ARG A O 1
ATOM 4022 N N . ARG A 1 511 ? -17.375 -14.867 9.845 1.00 86.81 511 ARG A N 1
ATOM 4023 C CA . ARG A 1 511 ? -18.443 -15.513 10.639 1.00 86.81 511 ARG A CA 1
ATOM 4024 C C . ARG A 1 511 ? -18.883 -14.644 11.822 1.00 86.81 511 ARG A C 1
ATOM 4026 O O . ARG A 1 511 ? -20.077 -14.487 12.042 1.00 86.81 511 ARG A O 1
ATOM 4033 N N . MET A 1 512 ? -17.949 -14.044 12.553 1.00 82.62 512 MET A N 1
ATOM 4034 C CA . MET A 1 512 ? -18.231 -13.188 13.704 1.00 82.62 512 MET A CA 1
ATOM 4035 C C . MET A 1 512 ? -18.921 -11.892 13.300 1.00 82.62 512 MET A C 1
ATOM 4037 O O . MET A 1 512 ? -19.881 -11.524 13.954 1.00 82.62 512 MET A O 1
ATOM 4041 N N . HIS A 1 513 ? -18.534 -11.242 12.203 1.00 78.56 513 HIS A N 1
ATOM 4042 C CA . HIS A 1 513 ? -19.253 -10.105 11.629 1.00 78.56 513 HIS A CA 1
ATOM 4043 C C . HIS A 1 513 ? -20.683 -10.489 11.240 1.00 78.56 513 HIS A C 1
ATOM 4045 O O . HIS A 1 513 ? -21.592 -9.688 11.434 1.00 78.56 513 HIS A O 1
ATOM 4051 N N . PHE A 1 514 ? -20.914 -11.707 10.736 1.00 81.94 514 PHE A N 1
ATOM 4052 C CA . PHE A 1 514 ? -22.268 -12.201 10.476 1.00 81.94 514 PHE A CA 1
ATOM 4053 C C . PHE A 1 514 ? -23.072 -12.369 11.779 1.00 81.94 514 PHE A C 1
ATOM 4055 O O . PHE A 1 514 ? -24.160 -11.807 11.890 1.00 81.94 514 PHE A O 1
ATOM 4062 N N . PHE A 1 515 ? -22.518 -13.046 12.793 1.00 84.88 515 PHE A N 1
ATOM 4063 C CA . PHE A 1 515 ? -23.163 -13.196 14.106 1.00 84.88 515 PHE A CA 1
ATOM 4064 C C . PHE A 1 515 ? -23.382 -11.857 14.823 1.00 84.88 515 PHE A C 1
ATOM 4066 O O . PHE A 1 515 ? -24.456 -11.620 15.361 1.00 84.88 515 PHE A O 1
ATOM 4073 N N . LEU A 1 516 ? -22.402 -10.956 14.805 1.00 78.69 516 LEU A N 1
ATOM 4074 C CA . LEU A 1 516 ? -22.471 -9.633 15.424 1.00 78.69 516 LEU A CA 1
ATOM 4075 C C . LEU A 1 516 ? -23.475 -8.731 14.710 1.00 78.69 516 LEU A C 1
ATOM 4077 O O . LEU A 1 516 ? -24.216 -8.031 15.389 1.00 78.69 516 LEU A O 1
ATOM 4081 N N . ARG A 1 517 ? -23.567 -8.781 13.374 1.00 76.94 517 ARG A N 1
ATOM 4082 C CA . ARG A 1 517 ? -24.645 -8.109 12.630 1.00 76.94 517 ARG A CA 1
ATOM 4083 C C . ARG A 1 517 ? -26.009 -8.684 12.997 1.00 76.94 517 ARG A C 1
ATOM 4085 O O . ARG A 1 517 ? -26.905 -7.908 13.293 1.00 76.94 517 ARG A O 1
ATOM 4092 N N . ALA A 1 518 ? -26.160 -10.008 13.059 1.00 84.06 518 ALA A N 1
ATOM 4093 C CA . ALA A 1 518 ? -27.413 -10.638 13.480 1.00 84.06 518 ALA A CA 1
ATOM 4094 C C . ALA A 1 518 ? -27.815 -10.224 14.911 1.00 84.06 518 ALA A C 1
ATOM 4096 O O . ALA A 1 518 ? -28.935 -9.766 15.125 1.00 84.06 518 ALA A O 1
ATOM 4097 N N . SER A 1 519 ? -26.888 -10.285 15.872 1.00 83.12 519 SER A N 1
ATOM 4098 C CA . SER A 1 519 ? -27.098 -9.828 17.252 1.00 83.12 519 SER A CA 1
ATOM 4099 C C . SER A 1 519 ? -27.385 -8.328 17.341 1.00 83.12 519 SER A C 1
ATOM 4101 O O . SER A 1 519 ? -28.237 -7.921 18.126 1.00 83.12 519 SER A O 1
ATOM 4103 N N . LEU A 1 520 ? -26.729 -7.500 16.522 1.00 83.44 520 LEU A N 1
ATOM 4104 C CA . LEU A 1 520 ? -27.005 -6.067 16.435 1.00 83.44 520 LEU A CA 1
ATOM 4105 C C . LEU A 1 520 ? -28.406 -5.811 15.875 1.00 83.44 520 LEU A C 1
ATOM 4107 O O . LEU A 1 520 ? -29.112 -4.972 16.419 1.00 83.44 520 LEU A O 1
ATOM 4111 N N . TYR A 1 521 ? -28.842 -6.538 14.844 1.00 84.12 521 TYR A N 1
ATOM 4112 C CA . TYR A 1 521 ? -30.199 -6.425 14.303 1.00 84.12 521 TYR A CA 1
ATOM 4113 C C . TYR A 1 521 ? -31.251 -6.878 15.318 1.00 84.12 521 TYR A C 1
ATOM 4115 O O . TYR A 1 521 ? -32.266 -6.201 15.468 1.00 84.12 521 TYR A O 1
ATOM 4123 N N . LEU A 1 522 ? -30.990 -7.947 16.078 1.00 88.06 522 LEU A N 1
ATOM 4124 C CA . LEU A 1 522 ? -31.849 -8.377 17.186 1.00 88.06 522 LEU A CA 1
ATOM 4125 C C . LEU A 1 522 ? -31.902 -7.332 18.310 1.00 88.06 522 LEU A C 1
ATOM 4127 O O . LEU A 1 522 ? -32.987 -7.016 18.789 1.00 88.06 522 LEU A O 1
ATOM 4131 N N . ALA A 1 523 ? -30.767 -6.742 18.697 1.00 83.31 523 ALA A N 1
ATOM 4132 C CA . ALA A 1 523 ? -30.714 -5.680 19.701 1.00 83.31 523 ALA A CA 1
ATOM 4133 C C . ALA A 1 523 ? -31.413 -4.395 19.222 1.00 83.31 523 ALA A C 1
ATOM 4135 O O . ALA A 1 523 ? -32.160 -3.778 19.979 1.00 83.31 523 ALA A O 1
ATOM 4136 N N . PHE A 1 524 ? -31.219 -4.010 17.959 1.00 81.06 524 PHE A N 1
ATOM 4137 C CA . PHE A 1 524 ? -31.853 -2.837 17.363 1.00 81.06 524 PHE A CA 1
ATOM 4138 C C . PHE A 1 524 ? -33.366 -3.036 17.239 1.00 81.06 524 PHE A C 1
ATOM 4140 O O . PHE A 1 524 ? -34.118 -2.139 17.603 1.00 81.06 524 PHE A O 1
ATOM 4147 N N . ALA A 1 525 ? -33.823 -4.224 16.826 1.00 84.88 525 ALA A N 1
ATOM 4148 C CA . ALA A 1 525 ? -35.237 -4.592 16.839 1.00 84.88 525 ALA A CA 1
ATOM 4149 C C . ALA A 1 525 ? -35.807 -4.579 18.267 1.00 84.88 525 ALA A C 1
ATOM 4151 O O . ALA A 1 525 ? -36.841 -3.958 18.503 1.00 84.88 525 ALA A O 1
ATOM 4152 N N . ALA A 1 526 ? -35.118 -5.191 19.235 1.00 86.19 526 ALA A N 1
ATOM 4153 C CA . ALA A 1 526 ? -35.548 -5.200 20.630 1.00 86.19 526 ALA A CA 1
ATOM 4154 C C . ALA A 1 526 ? -35.717 -3.776 21.178 1.00 86.19 526 ALA A C 1
ATOM 4156 O O . ALA A 1 526 ? -36.767 -3.471 21.735 1.00 86.19 526 ALA A O 1
ATOM 4157 N N . VAL A 1 527 ? -34.742 -2.883 20.963 1.00 83.69 527 VAL A N 1
ATOM 4158 C CA . VAL A 1 527 ? -34.842 -1.472 21.368 1.00 83.69 527 VAL A CA 1
ATOM 4159 C C . VAL A 1 527 ? -35.974 -0.767 20.616 1.00 83.69 527 VAL A C 1
ATOM 4161 O O . VAL A 1 527 ? -36.841 -0.186 21.264 1.00 83.69 527 VAL A O 1
ATOM 4164 N N . LEU A 1 528 ? -36.025 -0.859 19.284 1.00 84.69 528 LEU A N 1
ATOM 4165 C CA . LEU A 1 528 ? -37.015 -0.179 18.439 1.00 84.69 528 LEU A CA 1
ATOM 4166 C C . LEU A 1 528 ? -38.465 -0.560 18.788 1.00 84.69 528 LEU A C 1
ATOM 4168 O O . LEU A 1 528 ? -39.342 0.304 18.821 1.00 84.69 528 LEU A O 1
ATOM 4172 N N . PHE A 1 529 ? -38.722 -1.838 19.080 1.00 86.69 529 PHE A N 1
ATOM 4173 C CA . PHE A 1 529 ? -40.057 -2.343 19.408 1.00 86.69 529 PHE A CA 1
ATOM 4174 C C . PHE A 1 529 ? -40.385 -2.311 20.913 1.00 86.69 529 PHE A C 1
ATOM 4176 O O . PHE A 1 529 ? -41.560 -2.426 21.270 1.00 86.69 529 PHE A O 1
ATOM 4183 N N . PHE A 1 530 ? -39.415 -2.084 21.810 1.00 86.31 530 PHE A N 1
ATOM 4184 C CA . PHE A 1 530 ? -39.648 -2.026 23.264 1.00 86.31 530 PHE A CA 1
ATOM 4185 C C . PHE A 1 530 ? -40.732 -1.012 23.695 1.00 86.31 530 PHE A C 1
ATOM 4187 O O . PHE A 1 530 ? -41.590 -1.383 24.505 1.00 86.31 530 PHE A O 1
ATOM 4194 N N . PRO A 1 531 ? -40.797 0.228 23.154 1.00 80.38 531 PRO A N 1
ATOM 4195 C CA . PRO A 1 531 ? -41.872 1.164 23.485 1.00 80.38 531 PRO A CA 1
ATOM 4196 C C . PRO A 1 531 ? -43.256 0.653 23.065 1.00 80.38 531 PRO A C 1
ATOM 4198 O O . PRO A 1 531 ? -44.219 0.812 23.815 1.00 80.38 531 PRO A O 1
ATOM 4201 N N . LEU A 1 532 ? -43.352 0.009 21.896 1.00 80.44 532 LEU A N 1
ATOM 4202 C CA . LEU A 1 532 ? -44.599 -0.546 21.363 1.00 80.44 532 LEU A CA 1
ATOM 4203 C C . LEU A 1 532 ? -45.065 -1.752 22.188 1.00 80.44 532 LEU A C 1
ATOM 4205 O O . LEU A 1 532 ? -46.232 -1.807 22.572 1.00 80.44 532 LEU A O 1
ATOM 4209 N N . GLY A 1 533 ? -44.148 -2.652 22.560 1.00 83.50 533 GLY A N 1
ATOM 4210 C CA . GLY A 1 533 ? -44.428 -3.762 23.476 1.00 83.50 533 GLY A CA 1
ATOM 4211 C C . GLY A 1 533 ? -44.928 -3.282 24.843 1.00 83.50 533 GLY A C 1
ATOM 4212 O O . GLY A 1 533 ? -45.934 -3.782 25.348 1.00 83.50 533 GLY A O 1
ATOM 4213 N N . LEU A 1 534 ? -44.303 -2.243 25.413 1.00 83.06 534 LEU A N 1
ATOM 4214 C CA . LEU A 1 534 ? -44.764 -1.617 26.658 1.00 83.06 534 LEU A CA 1
ATOM 4215 C C . LEU A 1 534 ? -46.140 -0.946 26.530 1.00 83.06 534 LEU A C 1
ATOM 4217 O O . LEU A 1 534 ? -46.926 -1.002 27.480 1.00 83.06 534 LEU A O 1
ATOM 4221 N N . MET A 1 535 ? -46.446 -0.304 25.397 1.00 79.44 535 MET A N 1
ATOM 4222 C CA . MET A 1 535 ? -47.776 0.268 25.155 1.00 79.44 535 MET A CA 1
ATOM 4223 C C . MET A 1 535 ? -48.836 -0.828 25.034 1.00 79.44 535 MET A C 1
ATOM 4225 O O . MET A 1 535 ? -49.831 -0.775 25.756 1.00 79.44 535 MET A O 1
ATOM 4229 N N . ALA A 1 536 ? -48.602 -1.846 24.203 1.00 83.69 536 ALA A N 1
ATOM 4230 C CA . ALA A 1 536 ? -49.509 -2.979 24.032 1.00 83.69 536 ALA A CA 1
ATOM 4231 C C . ALA A 1 536 ? -49.781 -3.690 25.369 1.00 83.69 536 ALA A C 1
ATOM 4233 O O . ALA A 1 536 ? -50.937 -3.878 25.748 1.00 83.69 536 ALA A O 1
ATOM 4234 N N . TRP A 1 537 ? -48.735 -3.975 26.152 1.00 88.19 537 TRP A N 1
ATOM 4235 C CA . TRP A 1 537 ? -48.868 -4.577 27.482 1.00 88.19 537 TRP A CA 1
ATOM 4236 C C . TRP A 1 537 ? -49.708 -3.723 28.446 1.00 88.19 537 TRP A C 1
ATOM 4238 O O . TRP A 1 537 ? -50.551 -4.251 29.174 1.00 88.19 537 TRP A O 1
ATOM 4248 N N . ARG A 1 538 ? -49.551 -2.391 28.430 1.00 84.81 538 ARG A N 1
ATOM 4249 C CA . ARG A 1 538 ? -50.374 -1.473 29.244 1.00 84.81 538 ARG A CA 1
ATOM 4250 C C . ARG A 1 538 ? -51.833 -1.400 28.784 1.00 84.81 538 ARG A C 1
ATOM 4252 O O . ARG A 1 538 ? -52.723 -1.276 29.628 1.00 84.81 538 ARG A O 1
ATOM 4259 N N . ILE A 1 539 ? -52.092 -1.494 27.481 1.00 83.50 539 ILE A N 1
ATOM 4260 C CA . ILE A 1 539 ? -53.453 -1.540 26.926 1.00 83.50 539 ILE A CA 1
ATOM 4261 C C . ILE A 1 539 ? -54.140 -2.847 27.342 1.00 83.50 539 ILE A C 1
ATOM 4263 O O . ILE A 1 539 ? -55.240 -2.804 27.890 1.00 83.50 539 ILE A O 1
ATOM 4267 N N . VAL A 1 540 ? -53.464 -3.992 27.205 1.00 87.38 540 VAL A N 1
ATOM 4268 C CA . VAL A 1 540 ? -53.981 -5.298 27.655 1.00 87.38 540 VAL A CA 1
ATOM 4269 C C . VAL A 1 540 ? -54.235 -5.300 29.167 1.00 87.38 540 VAL A C 1
ATOM 4271 O O . VAL A 1 540 ? -55.310 -5.700 29.612 1.00 87.38 540 VAL A O 1
ATOM 4274 N N . LYS A 1 541 ? -53.296 -4.783 29.973 1.00 89.25 541 LYS A N 1
ATOM 4275 C CA . LYS A 1 541 ? -53.449 -4.724 31.434 1.00 89.25 541 LYS A CA 1
ATOM 4276 C C . LYS A 1 541 ? -54.622 -3.837 31.872 1.00 89.25 541 LYS A C 1
ATOM 4278 O O . LYS A 1 541 ? -55.372 -4.238 32.759 1.00 89.25 541 LYS A O 1
ATOM 4283 N N . SER A 1 542 ? -54.812 -2.673 31.246 1.00 84.06 542 SER A N 1
ATOM 4284 C CA . SER A 1 542 ? -55.938 -1.783 31.576 1.00 84.06 542 SER A CA 1
ATOM 4285 C C . SER A 1 542 ? -57.286 -2.314 31.069 1.00 84.06 542 SER A C 1
ATOM 4287 O O . SER A 1 542 ? -58.290 -2.171 31.765 1.00 84.06 542 SER A O 1
ATOM 4289 N N . SER A 1 543 ? -57.313 -3.005 29.923 1.00 84.94 543 SER A N 1
ATOM 4290 C CA . SER A 1 543 ? -58.496 -3.732 29.438 1.00 84.94 543 SER A CA 1
ATOM 4291 C C . SER A 1 543 ? -58.918 -4.838 30.411 1.00 84.94 543 SER A C 1
ATOM 4293 O O . SER A 1 543 ? -60.086 -4.902 30.798 1.00 84.94 543 SER A O 1
ATOM 4295 N N . ASN A 1 544 ? -57.966 -5.649 30.887 1.00 86.81 544 ASN A N 1
ATOM 4296 C CA . ASN A 1 544 ? -58.245 -6.694 31.872 1.00 86.81 544 ASN A CA 1
ATOM 4297 C C . ASN A 1 544 ? -58.782 -6.110 33.186 1.00 86.81 544 ASN A C 1
ATOM 4299 O O . ASN A 1 544 ? -59.799 -6.591 33.666 1.00 86.81 544 ASN A O 1
ATOM 4303 N N . GLN A 1 545 ? -58.185 -5.036 33.720 1.00 85.25 545 GLN A N 1
ATOM 4304 C CA . GLN A 1 545 ? -58.687 -4.388 34.943 1.00 85.25 545 GLN A CA 1
ATOM 4305 C C . GLN A 1 545 ? -60.135 -3.885 34.807 1.00 85.25 545 GLN A C 1
ATOM 4307 O O . GLN A 1 545 ? -60.926 -4.074 35.730 1.00 85.25 545 GLN A O 1
ATOM 4312 N N . ARG A 1 546 ? -60.515 -3.318 33.651 1.00 84.25 546 ARG A N 1
ATOM 4313 C CA . ARG A 1 546 ? -61.913 -2.927 33.383 1.00 84.25 546 ARG A CA 1
ATOM 4314 C C . ARG A 1 546 ? -62.851 -4.136 33.333 1.00 84.25 546 ARG A C 1
ATOM 4316 O O . ARG A 1 546 ? -63.925 -4.086 33.923 1.00 84.25 546 ARG A O 1
ATOM 4323 N N . LYS A 1 547 ? -62.435 -5.237 32.693 1.00 83.88 547 LYS A N 1
ATOM 4324 C CA . LYS A 1 547 ? -63.215 -6.488 32.656 1.00 83.88 547 LYS A CA 1
ATOM 4325 C C . LYS A 1 547 ? -63.408 -7.106 34.043 1.00 83.88 547 LYS A C 1
ATOM 4327 O O . LYS A 1 547 ? -64.472 -7.663 34.292 1.00 83.88 547 LYS A O 1
ATOM 4332 N N . THR A 1 548 ? -62.427 -7.004 34.943 1.00 81.19 548 THR A N 1
ATOM 4333 C CA . THR A 1 548 ? -62.590 -7.475 36.328 1.00 81.19 548 THR A CA 1
ATOM 4334 C C . THR A 1 548 ? -63.581 -6.604 37.102 1.00 81.19 548 THR A C 1
ATOM 4336 O O . THR A 1 548 ? -64.416 -7.142 37.817 1.00 81.19 548 THR A O 1
ATOM 4339 N N . GLN A 1 549 ? -63.549 -5.277 36.921 1.00 78.19 549 GLN A N 1
ATOM 4340 C CA . GLN A 1 549 ? -64.496 -4.361 37.576 1.00 78.19 549 GLN A CA 1
ATOM 4341 C C . GLN A 1 549 ? -65.940 -4.506 37.066 1.00 78.19 549 GLN A C 1
ATOM 4343 O O . GLN A 1 549 ? -66.870 -4.326 37.841 1.00 78.19 549 GLN A O 1
ATOM 4348 N N . GLN A 1 550 ? -66.146 -4.883 35.800 1.00 77.50 550 GLN A N 1
ATOM 4349 C CA . GLN A 1 550 ? -67.482 -5.137 35.237 1.00 77.50 550 GLN A CA 1
ATOM 4350 C C . GLN A 1 550 ? -68.120 -6.473 35.661 1.00 77.50 550 GLN A C 1
ATOM 4352 O O . GLN A 1 550 ? -69.275 -6.715 35.322 1.00 77.50 550 GLN A O 1
ATOM 4357 N N . LYS A 1 551 ? -67.392 -7.353 36.364 1.00 67.75 551 LYS A N 1
ATOM 4358 C CA . LYS A 1 551 ? -67.879 -8.681 36.781 1.00 67.75 551 LYS A CA 1
ATOM 4359 C C . LYS A 1 551 ? -68.360 -8.768 38.233 1.00 67.75 551 LYS A C 1
ATOM 4361 O O . LYS A 1 551 ? -68.676 -9.866 38.680 1.00 67.75 551 LYS A O 1
ATOM 4366 N N . CYS A 1 552 ? -68.466 -7.642 38.933 1.00 58.41 552 CYS A N 1
ATOM 4367 C CA . CYS A 1 552 ? -69.235 -7.551 40.171 1.00 58.41 552 CYS A CA 1
ATOM 4368 C C . CYS A 1 552 ? -70.630 -6.987 39.849 1.00 58.41 552 CYS A C 1
ATOM 4370 O O . CYS A 1 552 ? -70.767 -5.762 39.802 1.00 58.41 552 CYS A O 1
ATOM 4372 N N . PRO A 1 553 ? -71.655 -7.825 39.593 1.00 60.16 553 PRO A N 1
ATOM 4373 C CA . PRO A 1 553 ? -73.026 -7.379 39.794 1.00 60.16 553 PRO A CA 1
ATOM 4374 C C . PRO A 1 553 ? -73.202 -7.030 41.280 1.00 60.16 553 PRO A C 1
ATOM 4376 O O . PRO A 1 553 ? -72.638 -7.709 42.143 1.00 60.16 553 PRO A O 1
ATOM 4379 N N . ILE A 1 554 ? -73.926 -5.943 41.540 1.00 57.69 554 ILE A N 1
ATOM 4380 C CA . ILE A 1 554 ? -74.419 -5.569 42.873 1.00 57.69 554 ILE A CA 1
ATOM 4381 C C . ILE A 1 554 ? -75.624 -6.455 43.193 1.00 57.69 554 ILE A C 1
ATOM 4383 O O . ILE A 1 554 ? -76.427 -6.659 42.254 1.00 57.69 554 ILE A O 1
#

Radius of gyration: 33.94 Å; Cα contacts (8 Å, |Δi|>4): 849; chains: 1; bounding box: 112×57×112 Å

Secondary structure (DSSP, 8-state):
-------HHHHHHHHHHHHHHHHHHHHHHHHHHHHHHHHHHHHH-TTTS-TTSTTPBPSS-TTSBHHHHHHHHHHHHHHHHHHHHHTTTSHHHHHHHHHHHHHHHHHHHHHHTTT--SSTT--TTTTHHHHTT--GGGHHHHHHHHHHHHHHHHHHHHHHHHH-------------------------EEEEEEEEEEEEEE-TTS-B-TTT-EEEEEEEEEEETTEEEEE-SSEEEEEETTEEEEEE---TTSPPEEEEEESSS-TT--HHHHHHHHHHTTHHHHHH-TTGGGPPPTTS-TTT-GGGGSEEEEEEES-TTT--EEEEEEEE-HHHHHSGGG-TT---SS--HHHHHHHHS-GGGTS-TT-EEEEEEEEEEEEETTEEEEEEEEEEEEEETTTS-S--S--------GGG--S-----STTEEEEEEEEEEEEEEEEESSS--TTS-SSEEEEETTS-BTTTTB-SEEEEE-SGGG--SS--HHHHHHHHHHHHHHHHHHHHHHHHHHHHHHHHHHHHHHHHHHHHHHHHHHHHHHHHHTT---

Mean predicted aligned error: 15.33 Å

Foldseek 3Di:
DDDDPDCPPPVVLVVVVLVVLLVLLLVLLVQLLQLLVLLVCCLPPVVVVPVPQPADADLLGNVDRPSVVSNVSSVLSNVLSVVLVVQVSHVSNLVSLVLNLVLVVLVVVSCVLSVNPLFLPPSSRHCNCVVVVHDSRCNSVVSVVSSVSSVVSSVVVVCCVVVVDDDDPPPDDDDPDDDDDDDDDFFAWKKKFKWWKWKWWAAPVRDTPPVPTDDTWIWIWIDDDQKIKIDTPFWIWMDHHQKIKIWGRDPPVDAIAMEIDGHQQPLQDALSGRVVCLQQVCQVNQVPPPQCQQQFDRHDNNQAALNRRQWGWDFDAPDDRSRRTQKIWTFGAQVSLQCSLVDPSHADDDDDPVSVVVSVDSSCLVDPGGDTQKMKHQPDWDADPNDIGRQKIKIKGWDFAPPPDVDDDDDDPPDDDPPPPPDPDPPPPSTTIIMMMMIHTPDMDMDTHDRPVVVVPLWGFYFYQSQADPVLPRRGQTDTRNHPVPPPNDDDPVSVVSSVVVSVVSVVSVVVSVVSSVVSVVVSCCSVCVVVVVVVVVVVVVVVVVVVVVPDDD